Protein AF-R7LGA7-F1 (afdb_monomer_lite)

Secondary structure (DSSP, 8-state):
--HHHHHHHHHHHHT-----S---S--HHHHHHHHHHHHHHHTTSTT-EEEEEEEE----TTSS-EEEE-SSS-S-EEEEEEEES---HHHHHHHHHHHHHHHHHHTTTS---EEGGGTEEEEEEGGGTEEEEEEE-TTS-EEEEEEEESSS-EEETTTTT-SEEE---HHHHHHHHHHTS-HHHHHHHHHHHHHHHHHHH-TTGGG-SS-HHHHHHHHHHHHHH--SHHHHHHHHHHHHHTT--TT-EEEE-STTS-B--SEEEEEETTEEEEEEE--HHHHHTT--TT-EEEEETTEEHHHHIIIIIGGG---SSHHHHHHHHHSBSGGG-B-TT-EEEEEEEETTEEEEEEEETTTS---S-----SEEEEEEGGGEEEEEE--B--TTHHHHHHHHHHHHTTSSEEEEE-TT---B-HHHHHHHHHHH-SSPEEEPPEEE----HHHHHTT-PPPPEEE--EEE---TTS----S-EEEEE-TT--THHHHHHHHHHHTTSEEEEES-------PEEEEEEETTEEEEEE--EE--TTS---TTT-PPPSEE-PPPHIIIII-SS-HHHHHHHHHTT-

Structure (mmCIF, N/CA/C/O backbone):
data_AF-R7LGA7-F1
#
_entry.id   AF-R7LGA7-F1
#
loop_
_atom_site.group_PDB
_atom_site.id
_atom_site.type_symbol
_atom_site.label_atom_id
_atom_site.label_alt_id
_atom_site.label_comp_id
_atom_site.label_asym_id
_atom_site.label_entity_id
_atom_site.label_seq_id
_atom_site.pdbx_PDB_ins_code
_atom_site.Cartn_x
_atom_site.Cartn_y
_atom_site.Cartn_z
_atom_site.occupancy
_atom_site.B_iso_or_equiv
_atom_site.auth_seq_id
_atom_site.auth_comp_id
_atom_site.auth_asym_id
_atom_site.auth_atom_id
_atom_site.pdbx_PDB_model_num
ATOM 1 N N . MET A 1 1 ? 54.488 -8.222 28.575 1.00 39.97 1 MET A N 1
ATOM 2 C CA . MET A 1 1 ? 54.102 -6.978 29.288 1.00 39.97 1 MET A CA 1
ATOM 3 C C . MET A 1 1 ? 53.024 -6.104 28.617 1.00 39.97 1 MET A C 1
ATOM 5 O O . MET A 1 1 ? 52.421 -5.331 29.342 1.00 39.97 1 MET A O 1
ATOM 9 N N . LYS A 1 2 ? 52.686 -6.214 27.313 1.00 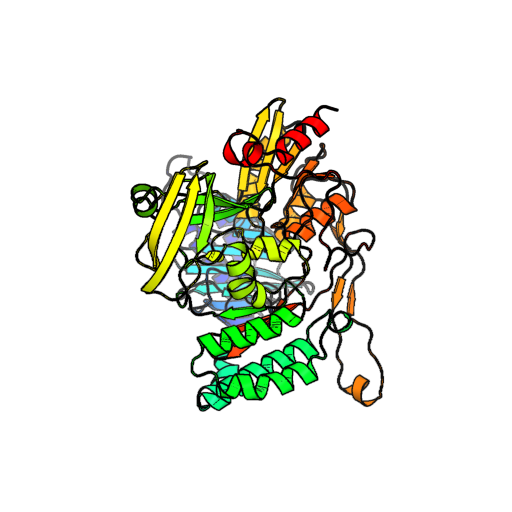44.00 2 LYS A N 1
ATOM 10 C CA . LYS A 1 2 ? 51.642 -5.359 26.677 1.00 44.00 2 LYS A CA 1
ATOM 11 C C . LYS A 1 2 ? 50.179 -5.862 26.774 1.00 44.00 2 LYS A C 1
ATOM 13 O O . LYS A 1 2 ? 49.270 -5.048 26.671 1.00 44.00 2 LYS A O 1
ATOM 18 N N . LYS A 1 3 ? 49.932 -7.159 27.031 1.00 45.81 3 LYS A N 1
ATOM 19 C CA . LYS A 1 3 ? 48.569 -7.746 27.125 1.00 45.81 3 LYS A CA 1
ATOM 20 C C . LYS A 1 3 ? 47.720 -7.212 28.297 1.00 45.81 3 LYS A C 1
ATOM 22 O O . LYS A 1 3 ? 46.512 -7.101 28.165 1.00 45.81 3 LYS A O 1
ATOM 27 N N . ASN A 1 4 ? 48.348 -6.801 29.402 1.00 50.59 4 ASN A N 1
ATOM 28 C CA . ASN A 1 4 ? 47.650 -6.333 30.611 1.00 50.59 4 ASN A CA 1
ATOM 29 C C . ASN A 1 4 ? 47.181 -4.869 30.557 1.00 50.59 4 ASN A C 1
ATOM 31 O O . ASN A 1 4 ? 46.502 -4.417 31.474 1.00 50.59 4 ASN A O 1
ATOM 35 N N . MET A 1 5 ? 47.556 -4.105 29.526 1.00 50.44 5 MET A N 1
ATOM 36 C CA . MET A 1 5 ? 47.280 -2.666 29.482 1.00 50.44 5 MET A CA 1
ATOM 37 C C . MET A 1 5 ? 45.870 -2.363 28.961 1.00 50.44 5 MET A C 1
ATOM 39 O O . MET A 1 5 ? 45.209 -1.491 29.506 1.00 50.44 5 MET A O 1
ATOM 43 N N . LEU A 1 6 ? 45.377 -3.118 27.969 1.00 51.97 6 LEU A N 1
ATOM 44 C CA . LEU A 1 6 ? 44.059 -2.890 27.363 1.00 51.97 6 LEU A CA 1
ATOM 45 C C . LEU A 1 6 ? 42.905 -3.286 28.291 1.00 51.97 6 LEU A C 1
ATOM 47 O O . LEU A 1 6 ? 41.939 -2.542 28.424 1.00 51.97 6 LEU A O 1
ATOM 51 N N . LEU A 1 7 ? 43.039 -4.428 28.972 1.00 49.78 7 LEU A N 1
ATOM 52 C CA . LEU A 1 7 ? 42.062 -4.890 29.957 1.00 49.78 7 LEU A CA 1
ATOM 53 C C . LEU A 1 7 ? 42.007 -3.933 31.159 1.00 49.78 7 LEU A C 1
ATOM 55 O O . LEU A 1 7 ? 40.922 -3.550 31.580 1.00 49.78 7 LEU A O 1
ATOM 59 N N . LYS A 1 8 ? 43.165 -3.448 31.640 1.00 52.69 8 LYS A N 1
ATOM 60 C CA . LYS A 1 8 ? 43.230 -2.386 32.660 1.00 52.69 8 LYS A CA 1
ATOM 61 C C . LYS A 1 8 ? 42.608 -1.071 32.179 1.00 52.69 8 LYS A C 1
ATOM 63 O O . LYS A 1 8 ? 41.937 -0.417 32.964 1.00 52.69 8 LYS A O 1
ATOM 68 N N . PHE A 1 9 ? 42.785 -0.701 30.911 1.00 56.00 9 PHE A N 1
ATOM 69 C CA . PHE A 1 9 ? 42.227 0.524 30.326 1.00 56.00 9 PHE A CA 1
ATOM 70 C C . PHE A 1 9 ? 40.693 0.469 30.176 1.00 56.00 9 PHE A C 1
ATOM 72 O O . PHE A 1 9 ? 40.005 1.439 30.480 1.00 56.00 9 PHE A O 1
ATOM 79 N N . LEU A 1 10 ? 40.144 -0.684 29.782 1.00 50.81 10 LEU A N 1
ATOM 80 C CA . LEU A 1 10 ? 38.697 -0.937 29.730 1.00 50.81 10 LEU A CA 1
ATOM 81 C C . LEU A 1 10 ? 38.060 -1.027 31.122 1.00 50.81 10 LEU A C 1
ATOM 83 O O . LEU A 1 10 ? 36.963 -0.512 31.321 1.00 50.81 10 LEU A O 1
ATOM 87 N N . LEU A 1 11 ? 38.759 -1.623 32.092 1.00 48.81 11 LEU A N 1
ATOM 88 C CA . LEU A 1 11 ? 38.345 -1.631 33.499 1.00 48.81 11 LEU A CA 1
ATOM 89 C C . LEU A 1 11 ? 38.360 -0.213 34.101 1.00 48.81 11 LEU A C 1
ATOM 91 O O . LEU A 1 11 ? 37.435 0.142 34.822 1.00 48.81 11 LEU A O 1
ATOM 95 N N . LEU A 1 12 ? 39.340 0.628 33.743 1.00 46.47 12 LEU A N 1
ATOM 96 C CA . LEU A 1 12 ? 39.413 2.044 34.141 1.00 46.47 12 LEU A CA 1
ATOM 97 C C . LEU A 1 12 ? 38.247 2.884 33.588 1.00 46.47 12 LEU A C 1
ATOM 99 O O . LEU A 1 12 ? 37.714 3.722 34.310 1.00 46.47 12 LEU A O 1
ATOM 103 N N . LEU A 1 13 ? 37.803 2.634 32.351 1.00 48.94 13 LEU A N 1
ATOM 104 C CA . LEU A 1 13 ? 36.603 3.268 31.778 1.00 48.94 13 LEU A CA 1
ATOM 105 C C . LEU A 1 13 ? 35.300 2.785 32.448 1.00 48.94 13 LEU A C 1
ATOM 107 O O . LEU A 1 13 ? 34.318 3.524 32.498 1.00 48.94 13 LEU A O 1
ATOM 111 N N . GLY A 1 14 ? 35.293 1.569 33.005 1.00 43.75 14 GLY A N 1
ATOM 112 C CA . GLY A 1 14 ? 34.185 1.034 33.802 1.00 43.75 14 GLY A CA 1
ATOM 113 C C . GLY A 1 14 ? 34.028 1.675 35.189 1.00 43.75 14 GLY A C 1
ATOM 114 O O . GLY A 1 14 ? 32.932 1.609 35.744 1.00 43.75 14 GLY A O 1
ATOM 115 N N . CYS A 1 15 ? 35.079 2.322 35.712 1.00 37.59 15 CYS A N 1
ATOM 116 C CA . CYS A 1 15 ? 35.152 2.869 37.073 1.00 37.59 15 CYS A CA 1
ATOM 117 C C . CYS A 1 15 ? 34.844 4.374 37.204 1.00 37.59 15 CYS A C 1
ATOM 119 O O . CYS A 1 15 ? 34.929 4.896 38.313 1.00 37.59 15 CYS A O 1
ATOM 121 N N . PHE A 1 16 ? 34.470 5.089 36.134 1.00 35.84 16 PHE A N 1
ATOM 122 C CA . PHE A 1 16 ? 33.927 6.447 36.291 1.00 35.84 16 PHE A CA 1
ATOM 123 C C . PHE A 1 16 ? 32.528 6.366 36.917 1.00 35.84 16 PHE A C 1
ATOM 125 O O . PHE A 1 16 ? 31.537 6.045 36.263 1.00 35.84 16 PHE A O 1
ATOM 132 N N . SER A 1 17 ? 32.488 6.583 38.228 1.00 34.31 17 SER A N 1
ATOM 133 C CA . SER A 1 17 ? 31.320 6.515 39.095 1.00 34.31 17 SER A CA 1
ATOM 134 C C . SER A 1 17 ? 30.635 7.879 39.244 1.00 34.31 17 SER A C 1
ATOM 136 O O . SER A 1 17 ? 31.304 8.866 39.528 1.00 34.31 17 SER A O 1
ATOM 138 N N . VAL A 1 18 ? 29.298 7.856 39.161 1.00 34.28 18 VAL A N 1
ATOM 139 C CA . VAL A 1 18 ? 28.314 8.791 39.746 1.00 34.28 18 VAL A CA 1
ATOM 140 C C . VAL A 1 18 ? 28.407 10.258 39.304 1.00 34.28 18 VAL A C 1
ATOM 142 O O . VAL A 1 18 ? 29.140 11.057 39.875 1.00 34.28 18 VAL A O 1
ATOM 145 N N . ILE A 1 19 ? 27.524 10.647 38.378 1.00 29.28 19 ILE A N 1
ATOM 146 C CA . ILE A 1 19 ? 27.000 12.016 38.318 1.00 29.28 19 ILE A CA 1
ATOM 147 C C . ILE A 1 19 ? 25.487 11.928 38.529 1.00 29.28 19 ILE A C 1
ATOM 149 O O . ILE A 1 19 ? 24.795 11.120 37.913 1.00 29.28 19 ILE A O 1
ATOM 153 N N . THR A 1 20 ? 25.011 12.713 39.487 1.00 27.44 20 THR A N 1
ATOM 154 C CA . THR A 1 20 ? 23.626 12.822 39.945 1.00 27.44 20 THR A CA 1
ATOM 155 C C . THR A 1 20 ? 22.658 13.251 38.832 1.00 27.44 20 THR A C 1
ATOM 157 O O . THR A 1 20 ? 23.057 13.901 37.863 1.00 27.44 20 THR A O 1
ATOM 160 N N . PRO A 1 21 ? 21.358 12.921 38.954 1.00 31.77 21 PRO A N 1
ATOM 161 C CA . PRO A 1 21 ? 20.386 13.144 37.897 1.00 31.77 21 PRO A CA 1
ATOM 162 C C . PRO A 1 21 ? 19.892 14.589 37.937 1.00 31.77 21 PRO A C 1
ATOM 164 O O . PRO A 1 21 ? 18.819 14.828 38.463 1.00 31.77 21 PRO A O 1
ATOM 167 N N . HIS A 1 22 ? 20.658 15.553 37.423 1.00 29.69 22 HIS A N 1
ATOM 168 C CA . HIS A 1 22 ? 20.167 16.897 37.071 1.00 29.69 22 HIS A CA 1
ATOM 169 C C . HIS A 1 22 ? 21.143 17.580 36.098 1.00 29.69 22 HIS A C 1
ATOM 171 O O . HIS A 1 22 ? 21.976 18.382 36.500 1.00 29.69 22 HIS A O 1
ATOM 177 N N . CYS A 1 23 ? 21.059 17.228 34.809 1.00 26.55 23 CYS A N 1
ATOM 178 C CA . CYS A 1 23 ? 21.378 18.120 33.684 1.00 26.55 23 CYS A CA 1
ATOM 179 C C . CYS A 1 23 ? 21.029 17.436 32.352 1.00 26.55 23 CYS A C 1
ATOM 181 O O . CYS A 1 23 ? 21.834 16.732 31.745 1.00 26.55 23 CYS A O 1
ATOM 183 N N . MET A 1 24 ? 19.804 17.655 31.869 1.00 39.91 24 MET A N 1
ATOM 184 C CA . MET A 1 24 ? 19.472 17.451 30.460 1.00 39.91 24 MET A CA 1
ATOM 185 C C . MET A 1 24 ? 20.138 18.562 29.639 1.00 39.91 24 MET A C 1
ATOM 187 O O . MET A 1 24 ? 19.548 19.627 29.480 1.00 39.91 24 MET A O 1
ATOM 191 N N . ARG A 1 25 ? 21.367 18.323 29.161 1.00 39.50 25 ARG A N 1
ATOM 192 C CA . ARG A 1 25 ? 21.960 18.810 27.892 1.00 39.50 25 ARG A CA 1
ATOM 193 C C . ARG A 1 25 ? 23.482 18.576 27.909 1.00 39.50 25 ARG A C 1
ATOM 195 O O . ARG A 1 25 ? 24.176 19.097 28.768 1.00 39.50 25 ARG A O 1
ATOM 202 N N . ALA A 1 26 ? 23.955 17.842 26.896 1.00 43.91 26 ALA A N 1
ATOM 203 C CA . ALA A 1 26 ? 25.351 17.630 26.486 1.00 43.91 26 ALA A CA 1
ATOM 204 C C . ALA A 1 26 ? 26.259 16.743 27.375 1.00 43.91 26 ALA A C 1
ATOM 206 O O . ALA A 1 26 ? 27.022 17.241 28.193 1.00 43.91 26 ALA A O 1
ATOM 207 N N . GLN A 1 27 ? 26.291 15.433 27.086 1.00 44.94 27 GLN A N 1
ATOM 208 C CA . GLN A 1 27 ? 27.448 14.557 27.370 1.00 44.94 27 GLN A CA 1
ATOM 209 C C . GLN A 1 27 ? 27.756 13.583 26.205 1.00 44.94 27 GLN A C 1
ATOM 211 O O . GLN A 1 27 ? 28.023 12.407 26.408 1.00 44.94 27 GLN A O 1
ATOM 216 N N . THR A 1 28 ? 27.737 14.056 24.955 1.00 57.84 28 THR A N 1
ATOM 217 C CA . THR A 1 28 ? 28.146 13.253 23.780 1.00 57.84 28 THR A CA 1
ATOM 218 C C . THR A 1 28 ? 29.672 13.104 23.560 1.00 57.84 28 THR A C 1
ATOM 220 O O . THR A 1 28 ? 30.071 12.052 23.056 1.00 57.84 28 THR A O 1
ATOM 223 N N . PRO A 1 29 ? 30.565 14.058 23.928 1.00 60.78 29 PRO A N 1
ATOM 224 C CA . PRO A 1 29 ? 31.994 13.954 23.583 1.00 60.78 29 PRO A CA 1
ATOM 225 C C . PRO A 1 29 ? 32.769 12.856 24.329 1.00 60.78 29 PRO A C 1
ATOM 227 O O . PRO A 1 29 ? 33.662 12.230 23.753 1.00 60.78 29 PRO A O 1
ATOM 230 N N . ASP A 1 30 ? 32.445 12.602 25.600 1.00 70.12 30 ASP A N 1
ATOM 231 C CA . ASP A 1 30 ? 33.193 11.653 26.442 1.00 70.12 30 ASP A CA 1
ATOM 232 C C . ASP A 1 30 ? 32.886 10.188 26.097 1.00 70.12 30 ASP A C 1
ATOM 234 O O . ASP A 1 30 ? 33.780 9.336 26.098 1.00 70.12 30 ASP A O 1
ATOM 238 N N . GLN A 1 31 ? 31.643 9.904 25.710 1.00 75.69 31 GLN A N 1
ATOM 239 C CA . GLN A 1 31 ? 31.198 8.586 25.256 1.00 75.69 31 GLN A CA 1
ATOM 240 C C . GLN A 1 31 ? 31.835 8.201 23.916 1.00 75.69 31 GLN A C 1
ATOM 242 O O . GLN A 1 31 ? 32.374 7.100 23.772 1.00 75.69 31 GLN A O 1
ATOM 247 N N . GLU A 1 32 ? 31.846 9.121 22.945 1.00 83.00 32 GLU A N 1
ATOM 248 C CA . GLU A 1 32 ? 32.519 8.889 21.666 1.00 83.00 32 GLU A CA 1
ATOM 249 C C . GLU A 1 32 ? 34.025 8.666 21.872 1.00 83.00 32 GLU A C 1
ATOM 251 O O . GLU A 1 32 ? 34.621 7.751 21.295 1.00 83.00 32 GLU A O 1
ATOM 256 N N . LYS A 1 33 ? 34.646 9.454 22.760 1.00 83.88 33 LYS A N 1
ATOM 257 C CA . LYS A 1 33 ? 36.063 9.322 23.116 1.00 83.88 33 LYS A CA 1
ATOM 258 C C . LYS A 1 33 ? 36.393 7.933 23.670 1.00 83.88 33 LYS A C 1
ATOM 260 O O . LYS A 1 33 ? 37.454 7.399 23.334 1.00 83.88 33 LYS A O 1
ATOM 265 N N . ALA A 1 34 ? 35.500 7.329 24.457 1.00 82.00 34 ALA A N 1
ATOM 266 C CA . ALA A 1 34 ? 35.674 5.971 24.971 1.00 82.00 34 ALA A CA 1
ATOM 267 C C . ALA A 1 34 ? 35.703 4.927 23.839 1.00 82.00 34 ALA A C 1
ATOM 269 O O . ALA A 1 34 ? 36.665 4.160 23.736 1.00 82.00 34 ALA A O 1
ATOM 270 N N . VAL A 1 35 ? 34.714 4.940 22.934 1.00 84.25 35 VAL A N 1
ATOM 271 C CA . VAL A 1 35 ? 34.650 4.001 21.793 1.00 84.25 35 VAL A CA 1
ATOM 272 C C . VAL A 1 35 ? 35.844 4.192 20.853 1.00 84.25 35 VAL A C 1
ATOM 274 O O . VAL A 1 35 ? 36.504 3.224 20.462 1.00 84.25 35 VAL A O 1
ATOM 277 N N . LYS A 1 36 ? 36.191 5.449 20.557 1.00 87.88 36 LYS A N 1
ATOM 278 C CA . LYS A 1 36 ? 37.351 5.818 19.736 1.00 87.88 36 LYS A CA 1
ATOM 279 C C . LYS A 1 36 ? 38.666 5.325 20.335 1.00 87.88 36 LYS A C 1
ATOM 281 O O . LYS A 1 36 ? 39.543 4.852 19.608 1.00 87.88 36 LYS A O 1
ATOM 286 N N . SER A 1 37 ? 38.823 5.423 21.655 1.00 84.69 37 SER A N 1
ATOM 287 C CA . SER A 1 37 ? 40.023 4.955 22.349 1.00 84.69 37 SER A CA 1
ATOM 288 C C . SER A 1 37 ? 40.176 3.436 22.255 1.00 84.69 37 SER A C 1
ATOM 290 O O . SER A 1 37 ? 41.265 2.951 21.948 1.00 84.69 37 SER A O 1
ATOM 292 N N . ILE A 1 38 ? 39.080 2.693 22.408 1.00 85.25 38 ILE A N 1
ATOM 293 C CA . ILE A 1 38 ? 39.079 1.232 22.288 1.00 85.25 38 ILE A CA 1
ATOM 294 C C . ILE A 1 38 ? 39.426 0.797 20.867 1.00 85.25 38 ILE A C 1
ATOM 296 O O . ILE A 1 38 ? 40.305 -0.048 20.690 1.00 85.25 38 ILE A O 1
ATOM 300 N N . PHE A 1 39 ? 38.812 1.419 19.856 1.00 89.94 39 PHE A N 1
ATOM 301 C CA . PHE A 1 39 ? 39.161 1.171 18.458 1.00 89.94 39 PHE A CA 1
ATOM 302 C C . PHE A 1 39 ? 40.660 1.404 18.215 1.00 89.94 39 PHE A C 1
ATOM 304 O O . PHE A 1 39 ? 41.348 0.554 17.644 1.00 89.94 39 PHE A O 1
ATOM 311 N N . LYS A 1 40 ? 41.198 2.531 18.707 1.00 89.25 40 LYS A N 1
ATOM 312 C CA . LYS A 1 40 ? 42.619 2.880 18.575 1.00 89.25 40 LYS A CA 1
ATOM 313 C C . LYS A 1 40 ? 43.524 1.821 19.198 1.00 89.25 40 LYS A C 1
ATOM 315 O O . LYS A 1 40 ? 44.512 1.444 18.569 1.00 89.25 40 LYS A O 1
ATOM 320 N N . GLU A 1 41 ? 43.209 1.336 20.392 1.00 85.50 41 GLU A N 1
ATOM 321 C CA . GLU A 1 41 ? 44.033 0.335 21.066 1.00 85.50 41 GLU A CA 1
ATOM 322 C C . GLU A 1 41 ? 43.928 -1.058 20.437 1.00 85.50 41 GLU A C 1
ATOM 324 O O . GLU A 1 41 ? 44.957 -1.701 20.219 1.00 85.50 41 GLU A O 1
ATOM 329 N N . LEU A 1 42 ? 42.726 -1.504 20.059 1.00 86.75 42 LEU A N 1
ATOM 330 C CA . LEU A 1 42 ? 42.550 -2.746 19.300 1.00 86.75 42 LEU A CA 1
ATOM 331 C C . LEU A 1 42 ? 43.354 -2.706 17.997 1.00 86.75 42 LEU A C 1
ATOM 333 O O . LEU A 1 42 ? 44.052 -3.661 17.669 1.00 86.75 42 LEU A O 1
ATOM 337 N N . SER A 1 43 ? 43.364 -1.562 17.310 1.00 87.69 43 SER A N 1
ATOM 338 C CA . SER A 1 43 ? 44.117 -1.373 16.067 1.00 87.69 43 SER A CA 1
ATOM 339 C C . SER A 1 43 ? 45.648 -1.477 16.220 1.00 87.69 43 SER A C 1
ATOM 341 O O . SER A 1 43 ? 46.352 -1.520 15.212 1.00 87.69 43 SER A O 1
ATOM 343 N N . LYS A 1 44 ? 46.188 -1.471 17.448 1.00 87.69 44 LYS A N 1
ATOM 344 C CA . LYS A 1 44 ? 47.630 -1.618 17.731 1.00 87.69 44 LYS A CA 1
ATOM 345 C C . LYS A 1 44 ? 48.038 -3.054 18.062 1.00 87.69 44 LYS A C 1
ATOM 347 O O . LYS A 1 44 ? 49.231 -3.315 18.227 1.00 87.69 44 LYS A O 1
ATOM 352 N N . GLN A 1 45 ? 47.084 -3.970 18.228 1.00 83.12 45 GLN A N 1
ATOM 353 C CA . GLN A 1 45 ? 47.409 -5.353 18.566 1.00 83.12 45 GLN A CA 1
ATOM 354 C C . GLN A 1 45 ? 48.149 -6.050 17.409 1.00 83.12 45 GLN A C 1
ATOM 356 O O . GLN A 1 45 ? 47.996 -5.713 16.234 1.00 83.12 45 GLN A O 1
ATOM 361 N N . ARG A 1 46 ? 48.993 -7.031 17.745 1.00 80.19 46 ARG A N 1
ATOM 362 C CA . ARG A 1 46 ? 49.754 -7.801 16.751 1.00 80.19 46 ARG A CA 1
ATOM 363 C C . ARG A 1 46 ? 48.801 -8.721 15.981 1.00 80.19 46 ARG A C 1
ATOM 365 O O . ARG A 1 46 ? 48.037 -9.444 16.606 1.00 80.19 46 ARG A O 1
ATOM 372 N N . GLY A 1 47 ? 48.891 -8.724 14.650 1.00 81.62 47 GLY A N 1
ATOM 373 C CA . GLY A 1 47 ? 48.054 -9.570 13.787 1.00 81.62 47 GLY A CA 1
ATOM 374 C C . GLY A 1 47 ? 46.693 -8.968 13.422 1.00 81.62 47 GLY A C 1
ATOM 375 O O . GLY A 1 47 ? 45.882 -9.651 12.807 1.00 81.62 47 GLY A O 1
ATOM 376 N N . VAL A 1 48 ? 46.442 -7.703 13.776 1.00 89.94 48 VAL A N 1
ATOM 377 C CA . VAL A 1 48 ? 45.233 -6.984 13.358 1.00 89.94 48 VAL A CA 1
ATOM 378 C C . VAL A 1 48 ? 45.394 -6.476 11.936 1.00 89.94 48 VAL A C 1
ATOM 380 O O . VAL A 1 48 ? 46.316 -5.716 11.643 1.00 89.94 48 VAL A O 1
ATOM 383 N N . MET A 1 49 ? 44.467 -6.860 11.066 1.00 93.06 49 MET A N 1
ATOM 384 C CA . MET A 1 49 ? 44.376 -6.306 9.720 1.00 93.06 49 MET A CA 1
ATOM 385 C C . MET A 1 49 ? 43.558 -5.022 9.765 1.00 93.06 49 MET A C 1
ATOM 387 O O . MET A 1 49 ? 42.474 -5.009 10.345 1.00 93.06 49 MET A O 1
ATOM 391 N N . LYS A 1 50 ? 44.071 -3.947 9.162 1.00 95.38 50 LYS A N 1
ATOM 392 C CA . LYS A 1 50 ? 43.323 -2.704 8.954 1.00 95.38 50 LYS A CA 1
ATOM 393 C C . LYS A 1 50 ? 42.912 -2.631 7.498 1.00 95.38 50 LYS A C 1
ATOM 395 O O . LYS A 1 50 ? 43.744 -2.802 6.612 1.00 95.38 50 LYS A O 1
ATOM 400 N N . THR A 1 51 ? 41.644 -2.362 7.264 1.00 95.31 51 THR A N 1
ATOM 401 C CA . THR A 1 51 ? 41.076 -2.257 5.931 1.00 95.31 51 THR A CA 1
ATOM 402 C C . THR A 1 51 ? 40.338 -0.941 5.849 1.00 95.31 51 THR A C 1
ATOM 404 O O . THR A 1 51 ? 39.419 -0.695 6.630 1.00 95.31 51 THR A O 1
ATOM 407 N N . GLU A 1 52 ? 40.759 -0.078 4.932 1.00 95.69 52 GLU A N 1
ATOM 408 C CA . GLU A 1 52 ? 39.965 1.094 4.594 1.00 95.69 52 GLU A CA 1
ATOM 409 C C . GLU A 1 52 ? 38.650 0.638 3.989 1.00 95.69 52 GLU A C 1
ATOM 411 O O . GLU A 1 52 ? 38.610 -0.294 3.178 1.00 95.69 52 GLU A O 1
ATOM 416 N N . VAL A 1 53 ? 37.575 1.289 4.415 1.00 90.44 53 VAL A N 1
ATOM 417 C CA . VAL A 1 53 ? 36.254 1.005 3.896 1.00 90.44 53 VAL A CA 1
ATOM 418 C C . VAL A 1 53 ? 35.573 2.252 3.386 1.00 90.44 53 VAL A C 1
ATOM 420 O O . VAL A 1 53 ? 35.772 3.352 3.903 1.00 90.44 53 VAL A O 1
ATOM 423 N N . LYS A 1 54 ? 34.765 2.077 2.348 1.00 88.25 54 LYS A N 1
ATOM 424 C CA . LYS A 1 54 ? 34.040 3.175 1.721 1.00 88.25 54 LYS A CA 1
ATOM 425 C C . LYS A 1 54 ? 32.712 2.665 1.177 1.00 88.25 54 LYS A C 1
ATOM 427 O O . LYS A 1 54 ? 32.691 1.776 0.326 1.00 88.25 54 LYS A O 1
ATOM 432 N N . TYR A 1 55 ? 31.619 3.226 1.681 1.00 82.62 55 TYR A N 1
ATOM 433 C CA . TYR A 1 55 ? 30.255 2.775 1.433 1.00 82.62 55 TYR A CA 1
ATOM 434 C C . TYR A 1 55 ? 29.352 3.924 0.965 1.00 82.62 55 TYR A C 1
ATOM 436 O O . TYR A 1 55 ? 29.486 5.044 1.442 1.00 82.62 55 TYR A O 1
ATOM 444 N N . SER A 1 56 ? 28.425 3.667 0.052 1.00 74.31 56 SER A N 1
ATOM 445 C CA . SER A 1 56 ? 27.372 4.584 -0.394 1.00 74.31 56 SER A CA 1
ATOM 446 C C . SER A 1 56 ? 26.243 3.763 -1.026 1.00 74.31 56 SER A C 1
ATOM 448 O O . SER A 1 56 ? 26.524 2.741 -1.659 1.00 74.31 56 SER A O 1
ATOM 450 N N . GLY A 1 57 ? 24.981 4.158 -0.834 1.00 62.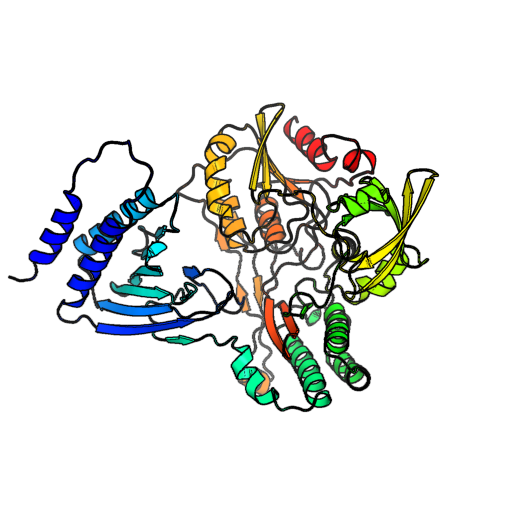75 57 GLY A N 1
ATOM 451 C CA . GLY A 1 57 ? 23.830 3.506 -1.466 1.00 62.75 57 GLY A CA 1
ATOM 452 C C . GLY A 1 57 ? 22.477 3.836 -0.844 1.00 62.75 57 GLY A C 1
ATOM 453 O O . GLY A 1 57 ? 22.428 4.527 0.162 1.00 62.75 57 GLY A O 1
ATOM 454 N N . THR A 1 58 ? 21.392 3.371 -1.478 1.00 54.62 58 THR A N 1
ATOM 455 C CA . THR A 1 58 ? 19.993 3.657 -1.101 1.00 54.62 58 THR A CA 1
ATOM 456 C C . THR A 1 58 ? 19.269 2.382 -0.650 1.00 54.62 58 THR A C 1
ATOM 458 O O . THR A 1 58 ? 19.752 1.271 -0.877 1.00 54.62 58 THR A O 1
ATOM 461 N N . MET A 1 59 ? 18.079 2.524 -0.052 1.00 48.81 59 MET A N 1
ATOM 462 C CA . MET A 1 59 ? 17.186 1.400 0.254 1.00 48.81 59 MET A CA 1
ATOM 463 C C . MET A 1 59 ? 16.548 0.862 -1.041 1.00 48.81 59 MET A C 1
ATOM 465 O O . MET A 1 59 ? 15.410 1.198 -1.356 1.00 48.81 59 MET A O 1
ATOM 469 N N . SER A 1 60 ? 17.279 0.067 -1.828 1.00 47.31 60 SER A N 1
ATOM 470 C CA . SER A 1 60 ? 16.678 -0.732 -2.902 1.00 47.31 60 SER A CA 1
ATOM 471 C C . SER A 1 60 ? 16.319 -2.120 -2.367 1.00 47.31 60 SER A C 1
ATOM 473 O O . SER A 1 60 ? 17.081 -2.736 -1.621 1.00 47.31 60 SER A O 1
ATOM 475 N N . ALA A 1 61 ? 15.145 -2.621 -2.755 1.00 37.78 61 ALA A N 1
ATOM 476 C CA . ALA A 1 61 ? 14.643 -3.948 -2.390 1.00 37.78 61 ALA A CA 1
ATOM 477 C C . ALA A 1 61 ? 15.535 -5.111 -2.889 1.00 37.78 61 ALA A C 1
ATOM 479 O O . ALA A 1 61 ? 15.302 -6.263 -2.536 1.00 37.78 61 ALA A O 1
ATOM 480 N N . GLU A 1 62 ? 16.574 -4.820 -3.681 1.00 40.44 62 GLU A N 1
ATOM 481 C CA . GLU A 1 62 ? 17.510 -5.804 -4.233 1.00 40.44 62 GLU A CA 1
ATOM 482 C C . GLU A 1 62 ? 18.656 -6.187 -3.278 1.00 40.44 62 GLU A C 1
ATOM 484 O O . GLU A 1 62 ? 19.460 -7.059 -3.611 1.00 40.44 62 GLU A O 1
ATOM 489 N N . ILE A 1 63 ? 18.770 -5.561 -2.100 1.00 46.59 63 ILE A N 1
ATOM 490 C CA . ILE A 1 63 ? 19.853 -5.848 -1.150 1.00 46.59 63 ILE A CA 1
ATOM 491 C C . ILE A 1 63 ? 19.273 -6.415 0.142 1.00 46.59 63 ILE A C 1
ATOM 493 O O . ILE A 1 63 ? 18.529 -5.754 0.865 1.00 46.59 63 ILE A O 1
ATOM 497 N N . ALA A 1 64 ? 19.691 -7.631 0.483 1.00 40.94 64 ALA A N 1
ATOM 498 C CA . ALA A 1 64 ? 19.594 -8.126 1.844 1.00 40.94 64 ALA A CA 1
ATOM 499 C C . ALA A 1 64 ? 20.382 -7.194 2.794 1.00 40.94 64 ALA A C 1
ATOM 501 O O . ALA A 1 64 ? 21.609 -7.214 2.812 1.00 40.94 64 ALA A O 1
ATOM 502 N N . GLY A 1 65 ? 19.660 -6.382 3.573 1.00 55.72 65 GLY A N 1
ATOM 503 C CA . GLY A 1 65 ? 20.103 -5.759 4.825 1.00 55.72 65 GLY A CA 1
ATOM 504 C C . GLY A 1 65 ? 21.148 -4.642 4.716 1.00 55.72 65 GLY A C 1
ATOM 505 O O . GLY A 1 65 ? 22.334 -4.896 4.522 1.00 55.72 65 GLY A O 1
ATOM 506 N N . PHE A 1 66 ? 20.743 -3.403 4.991 1.00 57.53 66 PHE A N 1
ATOM 507 C CA . PHE A 1 66 ? 21.617 -2.454 5.687 1.00 57.53 66 PHE A CA 1
ATOM 508 C C . PHE A 1 66 ? 21.395 -2.640 7.190 1.00 57.53 66 PHE A C 1
ATOM 510 O O . PHE A 1 66 ? 20.247 -2.670 7.630 1.00 57.53 66 PHE A O 1
ATOM 517 N N . ASP A 1 67 ? 22.469 -2.729 7.976 1.00 61.25 67 ASP A N 1
ATOM 518 C CA . ASP A 1 67 ? 22.352 -2.687 9.444 1.00 61.25 67 ASP A CA 1
ATOM 519 C C . ASP A 1 67 ? 22.063 -1.253 9.925 1.00 61.25 67 ASP A C 1
ATOM 521 O O . ASP A 1 67 ? 21.553 -1.053 11.030 1.00 61.25 67 ASP A O 1
ATOM 525 N N . TRP A 1 68 ? 22.405 -0.255 9.095 1.00 62.53 68 TRP A N 1
ATOM 526 C CA . TRP A 1 68 ? 22.267 1.164 9.400 1.00 62.53 68 TRP A CA 1
ATOM 527 C C . TRP A 1 68 ? 22.162 2.030 8.140 1.00 62.53 68 TRP A C 1
ATOM 529 O O . TRP A 1 68 ? 23.039 1.975 7.272 1.00 62.53 68 TRP A O 1
ATOM 539 N N . HIS A 1 69 ? 21.109 2.851 8.060 1.00 63.56 69 HIS A N 1
ATOM 540 C CA . HIS A 1 69 ? 20.889 3.760 6.939 1.00 63.56 69 HIS A CA 1
ATOM 541 C C . HIS A 1 69 ? 20.018 4.974 7.308 1.00 63.56 69 HIS A C 1
ATOM 543 O O . HIS A 1 69 ? 18.985 4.821 7.962 1.00 63.56 69 HIS A O 1
ATOM 549 N N . ARG A 1 70 ? 20.401 6.176 6.855 1.00 58.25 70 ARG A N 1
ATOM 550 C CA . ARG A 1 70 ? 19.559 7.387 6.898 1.00 58.25 70 ARG A CA 1
ATOM 551 C C . ARG A 1 70 ? 19.494 8.012 5.492 1.00 58.25 70 ARG A C 1
ATOM 553 O O . ARG A 1 70 ? 20.497 8.546 5.052 1.00 58.25 70 ARG A O 1
ATOM 560 N N . ALA A 1 71 ? 18.308 8.010 4.865 1.00 51.59 71 ALA A N 1
ATOM 561 C CA . ALA A 1 71 ? 17.926 8.726 3.624 1.00 51.59 71 ALA A CA 1
ATOM 562 C C . ALA A 1 71 ? 18.288 8.087 2.256 1.00 51.59 71 ALA A C 1
ATOM 564 O O . ALA A 1 71 ? 18.189 6.883 2.144 1.00 51.59 71 ALA A O 1
ATOM 565 N N . GLU A 1 72 ? 18.432 8.829 1.150 1.00 51.12 72 GLU A N 1
ATOM 566 C CA . GLU A 1 72 ? 18.359 8.282 -0.232 1.00 51.12 72 GLU A CA 1
ATOM 567 C C . GLU A 1 72 ? 19.739 8.063 -0.891 1.00 51.12 72 GLU A C 1
ATOM 569 O O . GLU A 1 72 ? 19.839 8.056 -2.116 1.00 51.12 72 GLU A O 1
ATOM 574 N N . GLY A 1 73 ? 20.809 7.902 -0.107 1.00 53.69 73 GLY A N 1
ATOM 575 C CA . GLY A 1 73 ? 22.142 7.502 -0.572 1.00 53.69 73 GLY A CA 1
ATOM 576 C C . GLY A 1 73 ? 22.900 8.563 -1.365 1.00 53.69 73 GLY A C 1
ATOM 577 O O . GLY A 1 73 ? 23.572 8.246 -2.347 1.00 53.69 73 GLY A O 1
ATOM 578 N N . ARG A 1 74 ? 22.804 9.832 -0.950 1.00 56.22 74 ARG A N 1
ATOM 579 C CA . ARG A 1 74 ? 23.478 10.963 -1.629 1.00 56.22 74 ARG A CA 1
ATOM 580 C C . ARG A 1 74 ? 24.862 11.292 -1.060 1.00 56.22 74 ARG A C 1
ATOM 582 O O . ARG A 1 74 ? 25.475 12.275 -1.471 1.00 56.22 74 ARG A O 1
ATOM 589 N N . GLY A 1 75 ? 25.349 10.507 -0.102 1.00 68.31 75 GLY A N 1
ATOM 590 C CA . GLY A 1 75 ? 26.651 10.691 0.538 1.00 68.31 75 GLY A CA 1
ATOM 591 C C . GLY A 1 75 ? 27.460 9.405 0.627 1.00 68.31 75 GLY A C 1
ATOM 592 O O . GLY A 1 75 ? 26.970 8.311 0.330 1.00 68.31 75 GLY A O 1
ATOM 593 N N . TRP A 1 76 ? 28.709 9.552 1.057 1.00 79.00 76 TRP A N 1
ATOM 594 C CA . TRP A 1 76 ? 29.568 8.427 1.387 1.00 79.00 76 TRP A CA 1
ATOM 595 C C . TRP A 1 76 ? 29.744 8.266 2.893 1.00 79.00 76 TRP A C 1
ATOM 597 O O . TRP A 1 76 ? 29.775 9.229 3.654 1.00 79.00 76 TRP A O 1
ATOM 607 N N . THR A 1 77 ? 29.924 7.019 3.306 1.00 85.94 77 THR A N 1
ATOM 608 C CA . THR A 1 77 ? 30.425 6.625 4.615 1.00 85.94 77 THR A CA 1
ATOM 609 C C . THR A 1 77 ? 31.825 6.048 4.444 1.00 85.94 77 THR A C 1
ATOM 611 O O . THR A 1 77 ? 32.016 5.038 3.768 1.00 85.94 77 THR A O 1
ATOM 614 N N . HIS A 1 78 ? 32.815 6.699 5.040 1.00 91.00 78 HIS A N 1
ATOM 615 C CA . HIS A 1 78 ? 34.231 6.364 4.912 1.00 91.00 78 HIS A CA 1
ATOM 616 C C . HIS A 1 78 ? 34.804 5.954 6.249 1.00 91.00 78 HIS A C 1
ATOM 618 O O . HIS A 1 78 ? 34.591 6.639 7.241 1.00 91.00 78 HIS A O 1
ATOM 624 N N . GLY A 1 79 ? 35.568 4.873 6.300 1.00 93.25 79 GLY A N 1
ATOM 625 C CA . GLY A 1 79 ? 36.020 4.363 7.579 1.00 93.25 79 GLY A CA 1
ATOM 626 C C . GLY A 1 79 ? 37.198 3.421 7.525 1.00 93.25 79 GLY A C 1
ATOM 627 O O . GLY A 1 79 ? 37.843 3.207 6.503 1.00 93.25 79 GLY A O 1
ATOM 628 N N . THR A 1 80 ? 37.468 2.824 8.674 1.00 96.06 80 THR A N 1
ATOM 629 C CA . THR A 1 80 ? 38.453 1.767 8.836 1.00 96.06 80 THR A CA 1
ATOM 630 C C . THR A 1 80 ? 37.809 0.612 9.576 1.00 96.06 80 THR A C 1
ATOM 632 O O . THR A 1 80 ? 37.290 0.775 10.682 1.00 96.06 80 THR A O 1
ATOM 635 N N . ARG A 1 81 ? 37.883 -0.575 8.979 1.00 95.94 81 ARG A N 1
ATOM 636 C CA . ARG A 1 81 ? 37.600 -1.836 9.650 1.00 95.94 81 ARG A CA 1
ATOM 637 C C . ARG A 1 81 ? 38.900 -2.434 10.167 1.00 95.94 81 ARG A C 1
ATOM 639 O O . ARG A 1 81 ? 39.891 -2.492 9.446 1.00 95.94 81 ARG A O 1
ATOM 646 N N . ILE A 1 82 ? 38.888 -2.898 11.406 1.00 95.62 82 ILE A N 1
ATOM 647 C CA . ILE A 1 82 ? 39.914 -3.777 11.949 1.00 95.62 82 ILE A CA 1
ATOM 648 C C . ILE A 1 82 ? 39.375 -5.199 12.033 1.00 95.62 82 ILE A C 1
ATOM 650 O O . ILE A 1 82 ? 38.236 -5.401 12.450 1.00 95.62 82 ILE A O 1
ATOM 654 N N . THR A 1 83 ? 40.197 -6.169 11.650 1.00 93.94 83 THR A N 1
ATOM 655 C CA . THR A 1 83 ? 39.866 -7.593 11.698 1.00 93.94 83 THR A CA 1
ATOM 656 C C . THR A 1 83 ? 40.901 -8.320 12.545 1.00 93.94 83 THR A C 1
ATOM 658 O O . THR A 1 83 ? 42.105 -8.241 12.289 1.00 93.94 83 THR A O 1
ATOM 661 N N . LEU A 1 84 ? 40.413 -9.016 13.568 1.00 90.75 84 LEU A N 1
ATOM 662 C CA . LEU A 1 84 ? 41.177 -9.870 14.464 1.00 90.75 84 LEU A CA 1
ATOM 663 C C . LEU A 1 84 ? 40.735 -11.322 14.246 1.00 90.75 84 LEU A C 1
ATOM 665 O O . LEU A 1 84 ? 39.544 -11.593 14.378 1.00 90.75 84 LEU A O 1
ATOM 669 N N . PRO A 1 85 ? 41.652 -12.270 13.983 1.00 85.56 85 PRO A N 1
ATOM 670 C CA . PRO A 1 85 ? 41.290 -13.683 13.813 1.00 85.56 85 PRO A CA 1
ATOM 671 C C . PRO A 1 85 ? 40.577 -14.291 15.027 1.00 85.56 85 PRO A C 1
ATOM 673 O O . PRO A 1 85 ? 39.837 -15.256 14.901 1.00 85.56 85 PRO A O 1
ATOM 676 N N . ARG A 1 86 ? 40.824 -13.742 16.221 1.00 83.00 86 ARG A N 1
ATOM 677 C CA . ARG A 1 86 ? 40.165 -14.142 17.462 1.00 83.00 86 ARG A CA 1
ATOM 678 C C . ARG A 1 86 ? 40.199 -12.991 18.459 1.00 83.00 86 ARG A C 1
ATOM 680 O O . ARG A 1 86 ? 41.221 -12.316 18.579 1.00 83.00 86 ARG A O 1
ATOM 687 N N . ILE A 1 87 ? 39.110 -12.798 19.197 1.00 84.75 87 ILE A N 1
ATOM 688 C CA . ILE A 1 87 ? 39.032 -11.864 20.327 1.00 84.75 87 ILE A CA 1
ATOM 689 C C . ILE A 1 87 ? 38.991 -12.638 21.651 1.00 84.75 87 ILE A C 1
ATOM 691 O O . ILE A 1 87 ? 38.422 -13.727 21.726 1.00 84.75 87 ILE A O 1
ATOM 695 N N . GLU A 1 88 ? 39.621 -12.095 22.693 1.00 82.44 88 GLU A N 1
ATOM 696 C CA . GLU A 1 88 ? 39.516 -12.637 24.054 1.00 82.44 88 GLU A CA 1
ATOM 697 C C . GLU A 1 88 ? 38.090 -12.423 24.589 1.00 82.44 88 GLU A C 1
ATOM 699 O O . GLU A 1 88 ? 37.473 -11.380 24.351 1.00 82.44 88 GLU A O 1
ATOM 704 N N . ARG A 1 89 ? 37.542 -13.416 25.296 1.00 80.94 89 ARG A N 1
ATOM 705 C CA . ARG A 1 89 ? 36.128 -13.415 25.696 1.00 80.94 89 ARG A CA 1
ATOM 706 C C . ARG A 1 89 ? 35.808 -12.262 26.648 1.00 80.94 89 ARG A C 1
ATOM 708 O O . ARG A 1 89 ? 34.813 -11.576 26.459 1.00 80.94 89 ARG A O 1
ATOM 715 N N . GLU A 1 90 ? 36.702 -11.973 27.588 1.00 79.75 90 GLU A N 1
ATOM 716 C CA . GLU A 1 90 ? 36.562 -10.880 28.555 1.00 79.75 90 GLU A CA 1
ATOM 717 C C . GLU A 1 90 ? 36.517 -9.501 27.873 1.00 79.75 90 GLU A C 1
ATOM 719 O O . GLU A 1 90 ? 35.835 -8.576 28.330 1.00 79.75 90 GLU A O 1
ATOM 724 N N . LEU A 1 91 ? 37.245 -9.361 26.763 1.00 78.00 91 LEU A N 1
ATOM 725 C CA . LEU A 1 91 ? 37.292 -8.152 25.949 1.00 78.00 91 LEU A CA 1
ATOM 726 C C . LEU A 1 91 ? 36.002 -7.981 25.138 1.00 78.00 91 LEU A C 1
ATOM 728 O O . LEU A 1 91 ? 35.447 -6.883 25.110 1.00 78.00 91 LEU A O 1
ATOM 732 N N . LEU A 1 92 ? 35.495 -9.066 24.545 1.00 83.06 92 LEU A N 1
ATOM 733 C CA . LEU A 1 92 ? 34.189 -9.081 23.883 1.00 83.06 92 LEU A CA 1
ATOM 734 C C . LEU A 1 92 ? 33.063 -8.731 24.866 1.00 83.06 92 LEU A C 1
ATOM 736 O O . LEU A 1 92 ? 32.252 -7.857 24.576 1.00 83.06 92 LEU A O 1
ATOM 740 N N . ASP A 1 93 ? 33.057 -9.334 26.055 1.00 81.50 93 ASP A N 1
ATOM 741 C CA . ASP A 1 93 ? 32.060 -9.050 27.091 1.00 81.50 93 ASP A CA 1
ATOM 742 C C . ASP A 1 93 ? 32.113 -7.582 27.540 1.00 81.50 93 ASP A C 1
ATOM 744 O O . ASP A 1 93 ? 31.084 -6.957 27.800 1.00 81.50 93 ASP A O 1
ATOM 748 N N . SER A 1 94 ? 33.313 -6.999 27.604 1.00 80.38 94 SER A N 1
ATOM 749 C CA . SER A 1 94 ? 33.496 -5.582 27.938 1.00 80.38 94 SER A CA 1
ATOM 750 C C . SER A 1 94 ? 32.974 -4.652 26.841 1.00 80.38 94 SER A C 1
ATOM 752 O O . SER A 1 94 ? 32.357 -3.635 27.154 1.00 80.38 94 SER A O 1
ATOM 754 N N . LEU A 1 95 ? 33.167 -5.010 25.568 1.00 80.69 95 LEU A N 1
ATOM 755 C CA . LEU A 1 95 ? 32.591 -4.290 24.429 1.00 80.69 95 LEU A CA 1
ATOM 756 C C . LEU A 1 95 ? 31.062 -4.364 24.426 1.00 80.69 95 LEU A C 1
ATOM 758 O O . LEU A 1 95 ? 30.408 -3.336 24.252 1.00 80.69 95 LEU A O 1
ATOM 762 N N . CYS A 1 96 ? 30.495 -5.548 24.674 1.00 80.94 96 CYS A N 1
ATOM 763 C CA . CYS A 1 96 ? 29.052 -5.730 24.805 1.00 80.94 96 CYS A CA 1
ATOM 764 C C . CYS A 1 96 ? 28.481 -4.837 25.914 1.00 80.94 96 CYS A C 1
ATOM 766 O O . CYS A 1 96 ? 27.572 -4.055 25.645 1.00 80.94 96 CYS A O 1
ATOM 768 N N . ARG A 1 97 ? 29.075 -4.859 27.118 1.00 81.12 97 ARG A N 1
ATOM 769 C CA . ARG A 1 97 ? 28.655 -4.000 28.241 1.00 81.12 97 ARG A CA 1
ATOM 770 C C . ARG A 1 97 ? 28.757 -2.508 27.928 1.00 81.12 97 ARG A C 1
ATOM 772 O O . ARG A 1 97 ? 27.876 -1.743 28.309 1.00 81.12 97 ARG A O 1
ATOM 779 N N . LEU A 1 98 ? 29.828 -2.080 27.256 1.00 81.00 98 LEU A N 1
ATOM 780 C CA . LEU A 1 98 ? 29.998 -0.678 26.873 1.00 81.00 98 LEU A CA 1
ATOM 781 C C . LEU A 1 98 ? 28.894 -0.233 25.919 1.00 81.00 98 LEU A C 1
ATOM 783 O O . LEU A 1 98 ? 28.267 0.795 26.156 1.00 81.00 98 LEU A O 1
ATOM 787 N N . PHE A 1 99 ? 28.649 -0.996 24.853 1.00 79.81 99 PHE A N 1
ATOM 788 C CA . PHE A 1 99 ? 27.590 -0.652 23.913 1.00 79.81 99 PHE A CA 1
ATOM 789 C C . PHE A 1 99 ? 26.226 -0.687 24.611 1.00 79.81 99 PHE A C 1
ATOM 791 O O . PHE A 1 99 ? 25.445 0.233 24.406 1.00 79.81 99 PHE A O 1
ATOM 798 N N . GLU A 1 100 ? 25.961 -1.650 25.503 1.00 78.44 100 GLU A N 1
ATOM 799 C CA . GLU A 1 100 ? 24.730 -1.694 26.316 1.00 78.44 100 GLU A CA 1
ATOM 800 C C . GLU A 1 100 ? 24.526 -0.437 27.155 1.00 78.44 100 GLU A C 1
ATOM 802 O O . GLU A 1 100 ? 23.426 0.121 27.162 1.00 78.44 100 GLU A O 1
ATOM 807 N N . ARG A 1 101 ? 25.589 0.046 27.804 1.00 78.50 101 ARG A N 1
ATOM 808 C CA . ARG A 1 101 ? 25.568 1.318 28.526 1.00 78.50 101 ARG A CA 1
ATOM 809 C C . ARG A 1 101 ? 25.273 2.485 27.581 1.00 78.50 101 ARG A C 1
ATOM 811 O O . ARG A 1 101 ? 24.367 3.260 27.866 1.00 78.50 101 ARG A O 1
ATOM 818 N N . LEU A 1 102 ? 25.961 2.560 26.437 1.00 75.56 102 LEU A N 1
ATOM 819 C CA . LEU A 1 102 ? 25.730 3.597 25.425 1.00 75.56 102 LEU A CA 1
ATOM 820 C C . LEU A 1 102 ? 24.279 3.611 24.946 1.00 75.56 102 LEU A C 1
ATOM 822 O O . LEU A 1 102 ? 23.691 4.680 24.864 1.00 75.56 102 LEU A O 1
ATOM 826 N N . ARG A 1 103 ? 23.661 2.452 24.695 1.00 73.56 103 ARG A N 1
ATOM 827 C CA . ARG A 1 103 ? 22.234 2.388 24.339 1.00 73.56 103 ARG A CA 1
ATOM 828 C C . ARG A 1 103 ? 21.360 2.976 25.431 1.00 73.56 103 ARG A C 1
ATOM 830 O O . ARG A 1 103 ? 20.464 3.741 25.111 1.00 73.56 103 ARG A O 1
ATOM 837 N N . ASN A 1 104 ? 21.600 2.629 26.692 1.00 72.44 104 ASN A N 1
ATOM 838 C CA . ASN A 1 104 ? 20.779 3.126 27.795 1.00 72.44 104 ASN A CA 1
ATOM 839 C C . ASN A 1 104 ? 20.933 4.647 27.980 1.00 72.44 104 ASN A C 1
ATOM 841 O O . ASN A 1 104 ? 19.957 5.330 28.270 1.00 72.44 104 ASN A O 1
ATOM 845 N N . GLU A 1 105 ? 22.139 5.179 27.778 1.00 70.94 105 GLU A N 1
ATOM 846 C CA . GLU A 1 105 ? 22.444 6.607 27.934 1.00 70.94 105 GLU A CA 1
ATOM 847 C C . GLU A 1 105 ? 22.028 7.450 26.712 1.00 70.94 105 GLU A C 1
ATOM 849 O O . GLU A 1 105 ? 21.694 8.625 26.857 1.00 70.94 105 GLU A O 1
ATOM 854 N N . LEU A 1 106 ? 22.010 6.859 25.512 1.00 65.00 106 LEU A N 1
ATOM 855 C CA . LEU A 1 106 ? 21.734 7.537 24.238 1.00 65.00 106 LEU A CA 1
ATOM 856 C C . LEU A 1 106 ? 20.342 7.241 23.651 1.00 65.00 106 LEU A C 1
ATOM 858 O O . LEU A 1 106 ? 20.006 7.803 22.605 1.00 65.00 106 LEU A O 1
ATOM 862 N N . ALA A 1 107 ? 19.524 6.415 24.319 1.00 55.69 107 ALA A N 1
ATOM 863 C CA . ALA A 1 107 ? 18.233 5.895 23.839 1.00 55.69 107 ALA A CA 1
ATOM 864 C C . ALA A 1 107 ? 17.262 6.957 23.288 1.00 55.69 107 ALA A C 1
ATOM 866 O O . ALA A 1 107 ? 16.423 6.646 22.445 1.00 55.69 107 ALA A O 1
ATOM 867 N N . ASN A 1 108 ? 17.374 8.206 23.747 1.00 50.53 108 ASN A N 1
ATOM 868 C CA . ASN A 1 108 ? 16.472 9.298 23.376 1.00 50.53 108 ASN A CA 1
ATOM 869 C C . ASN A 1 108 ? 17.012 10.213 22.261 1.00 50.53 108 ASN A C 1
ATOM 871 O O . ASN A 1 108 ? 16.312 11.139 21.859 1.00 50.53 108 ASN A O 1
ATOM 875 N N . VAL A 1 109 ? 18.248 10.006 21.786 1.00 52.19 109 VAL A N 1
ATOM 876 C CA . VAL A 1 109 ? 18.925 10.945 20.867 1.00 52.19 109 VAL A CA 1
ATOM 877 C C . VAL A 1 109 ? 19.631 10.239 19.706 1.00 52.19 109 VAL A C 1
ATOM 879 O O . VAL A 1 109 ? 19.696 10.803 18.619 1.00 52.19 109 VAL A O 1
ATOM 882 N N . GLN A 1 110 ? 20.135 9.014 19.891 1.00 56.25 110 GLN A N 1
ATOM 883 C CA . GLN A 1 110 ? 20.906 8.297 18.871 1.00 56.25 110 GLN A CA 1
ATOM 884 C C . GLN A 1 110 ? 20.368 6.874 18.697 1.00 56.25 110 GLN A C 1
ATOM 886 O O . GLN A 1 110 ? 20.031 6.191 19.661 1.00 56.25 110 GLN A O 1
ATOM 891 N N . GLN A 1 111 ? 20.270 6.413 17.450 1.00 56.66 111 GLN A N 1
ATOM 892 C CA . GLN A 1 111 ? 19.965 5.012 17.165 1.00 56.66 111 GLN A CA 1
ATOM 893 C C . GLN A 1 111 ? 21.155 4.164 17.674 1.00 56.66 111 GLN A C 1
ATOM 895 O O . GLN A 1 111 ? 22.300 4.354 17.274 1.00 56.66 111 GLN A O 1
ATOM 900 N N . VAL A 1 112 ? 20.919 3.240 18.600 1.00 54.25 112 VAL A N 1
ATOM 901 C CA . VAL A 1 112 ? 21.953 2.314 19.087 1.00 54.25 112 VAL A CA 1
ATOM 902 C C . VAL A 1 112 ? 21.369 0.911 19.017 1.00 54.25 112 VAL A C 1
ATOM 904 O O . VAL A 1 112 ? 20.522 0.549 19.833 1.00 54.25 112 VAL A O 1
ATOM 907 N N . ASN A 1 113 ? 21.801 0.120 18.030 1.00 59.72 113 ASN A N 1
ATOM 908 C CA . ASN A 1 113 ? 21.348 -1.264 17.873 1.00 59.72 113 ASN A CA 1
ATOM 909 C C . ASN A 1 113 ? 22.356 -2.208 18.533 1.00 59.72 113 ASN A C 1
ATOM 911 O O . ASN A 1 113 ? 23.550 -2.187 18.213 1.00 59.72 113 ASN A O 1
ATOM 915 N N . ILE A 1 114 ? 21.870 -3.059 19.440 1.00 53.12 114 ILE A N 1
ATOM 916 C CA . ILE A 1 114 ? 22.688 -4.021 20.185 1.00 53.12 114 ILE A CA 1
ATOM 917 C C . ILE A 1 114 ? 22.104 -5.411 20.044 1.00 53.12 114 ILE A C 1
ATOM 919 O O . ILE A 1 114 ? 20.952 -5.644 20.404 1.00 53.12 114 ILE A O 1
ATOM 923 N N . TYR A 1 115 ? 22.951 -6.350 19.634 1.00 56.12 115 TYR A N 1
ATOM 924 C CA . TYR A 1 115 ? 22.637 -7.770 19.601 1.00 56.12 115 TYR A CA 1
ATOM 925 C C . TYR A 1 115 ? 23.646 -8.513 20.485 1.00 56.12 115 TYR A C 1
ATOM 927 O O . TYR A 1 115 ? 24.486 -9.276 20.007 1.00 56.12 115 TYR A O 1
ATOM 935 N N . ALA A 1 116 ? 23.569 -8.272 21.799 1.00 49.53 116 ALA A N 1
ATOM 936 C CA . ALA A 1 116 ? 24.504 -8.797 22.800 1.00 49.53 116 ALA A CA 1
ATOM 937 C C . ALA A 1 116 ? 24.586 -10.336 22.795 1.00 49.53 116 ALA A C 1
ATOM 939 O O . ALA A 1 116 ? 25.658 -10.902 22.983 1.00 49.53 116 ALA A O 1
ATOM 940 N N . LYS A 1 117 ? 23.478 -11.020 22.468 1.00 50.75 117 LYS A N 1
ATOM 941 C CA . LYS A 1 117 ? 23.419 -12.487 22.316 1.00 50.75 117 LYS A CA 1
ATOM 942 C C . LYS A 1 117 ? 24.139 -13.024 21.067 1.00 50.75 117 LYS A C 1
ATOM 944 O O . LYS A 1 117 ? 24.336 -14.230 20.967 1.00 50.75 117 LYS A O 1
ATOM 949 N N . HIS A 1 118 ? 24.544 -12.160 20.134 1.00 63.16 118 HIS A N 1
ATOM 950 C CA . HIS A 1 118 ? 25.153 -12.541 18.851 1.00 63.16 118 HIS A CA 1
ATOM 951 C C . HIS A 1 118 ? 26.530 -11.906 18.615 1.00 63.16 118 HIS A C 1
ATOM 953 O O . HIS A 1 118 ? 27.043 -11.961 17.501 1.00 63.16 118 HIS A O 1
ATOM 959 N N . GLY A 1 119 ? 27.132 -11.283 19.636 1.00 76.81 119 GLY A N 1
ATOM 960 C CA . GLY A 1 119 ? 28.454 -10.665 19.510 1.00 76.81 119 GLY A CA 1
ATOM 961 C C . GLY A 1 119 ? 28.490 -9.498 18.519 1.00 76.81 119 GLY A C 1
ATOM 962 O O . GLY A 1 119 ? 29.513 -9.294 17.866 1.00 76.81 119 GLY A O 1
ATOM 963 N N . LYS A 1 120 ? 27.391 -8.741 18.389 1.00 83.19 120 LYS A N 1
ATOM 964 C CA . LYS A 1 120 ? 27.315 -7.545 17.538 1.00 83.19 120 LYS A CA 1
ATOM 965 C C . LYS A 1 120 ? 26.857 -6.320 18.325 1.00 83.19 120 LYS A C 1
ATOM 967 O O . LYS A 1 120 ? 25.952 -6.409 19.159 1.00 83.19 120 LYS A O 1
ATOM 972 N N . GLY A 1 121 ? 27.413 -5.161 17.994 1.00 82.88 121 GLY A N 1
ATOM 973 C CA . GLY A 1 121 ? 26.975 -3.876 18.535 1.00 82.88 121 GLY A CA 1
ATOM 974 C C . GLY A 1 121 ? 27.267 -2.742 17.567 1.00 82.88 121 GLY A C 1
ATOM 975 O O . GLY A 1 121 ? 28.284 -2.764 16.881 1.00 82.88 121 GLY A O 1
ATOM 976 N N . THR A 1 122 ? 26.365 -1.767 17.496 1.00 84.25 122 THR A N 1
ATOM 977 C CA . THR A 1 122 ? 26.486 -0.597 16.616 1.00 84.25 122 THR A CA 1
ATOM 978 C C . THR A 1 122 ? 26.041 0.665 17.347 1.00 84.25 122 THR A C 1
ATOM 980 O O . THR A 1 122 ? 25.131 0.612 18.173 1.00 84.25 122 THR A O 1
ATOM 983 N N . THR A 1 123 ? 26.681 1.794 17.063 1.00 82.81 123 THR A N 1
ATOM 984 C CA . THR A 1 123 ? 26.295 3.113 17.577 1.00 82.81 123 THR A CA 1
ATOM 985 C C . THR A 1 123 ? 26.670 4.200 16.573 1.00 82.81 123 THR A C 1
ATOM 987 O O . THR A 1 123 ? 27.619 4.036 15.802 1.00 82.81 123 THR A O 1
ATOM 990 N N . TYR A 1 124 ? 25.941 5.313 16.587 1.00 81.25 124 TYR A N 1
ATOM 991 C CA . TYR A 1 124 ? 26.184 6.460 15.719 1.00 81.25 124 TYR A CA 1
ATOM 992 C C . TYR A 1 124 ? 26.116 7.767 16.502 1.00 81.25 124 TYR A C 1
ATOM 994 O O . TYR A 1 124 ? 25.109 8.061 17.143 1.00 81.25 124 TYR A O 1
ATOM 1002 N N . PHE A 1 125 ? 27.167 8.573 16.390 1.00 79.75 125 PHE A N 1
ATOM 1003 C CA . PHE A 1 125 ? 27.266 9.873 17.033 1.00 79.75 125 PHE A CA 1
ATOM 1004 C C . PHE A 1 125 ? 26.906 10.983 16.041 1.00 79.75 125 PHE A C 1
ATOM 1006 O O . PHE A 1 125 ? 27.707 11.349 15.185 1.00 79.75 125 PHE A O 1
ATOM 1013 N N . ASP A 1 126 ? 25.699 11.540 16.185 1.00 71.62 126 ASP A N 1
ATOM 1014 C CA . ASP A 1 126 ? 25.171 12.619 15.332 1.00 71.62 126 ASP A CA 1
ATOM 1015 C C . ASP A 1 126 ? 26.106 13.853 15.228 1.00 71.62 126 ASP A C 1
ATOM 1017 O O . ASP A 1 126 ? 26.392 14.274 14.107 1.00 71.62 126 ASP A O 1
ATOM 1021 N N . PRO A 1 127 ? 26.656 14.419 16.329 1.00 77.12 127 PRO A N 1
ATOM 1022 C CA . PRO A 1 127 ? 27.480 15.636 16.257 1.00 77.12 127 PRO A CA 1
ATOM 1023 C C . PRO A 1 127 ? 28.766 15.495 15.436 1.00 77.12 127 PRO A C 1
ATOM 1025 O O . PRO A 1 127 ? 29.240 16.471 14.863 1.00 77.12 127 PRO A O 1
ATOM 1028 N N . SER A 1 128 ? 29.344 14.294 15.399 1.00 77.31 128 SER A N 1
ATOM 1029 C CA . SER A 1 128 ? 30.585 13.991 14.680 1.00 77.31 128 SER A CA 1
ATOM 1030 C C . SER A 1 128 ? 30.347 13.200 13.398 1.00 77.31 128 SER A C 1
ATOM 1032 O O . SER A 1 128 ? 31.307 12.848 12.714 1.00 77.31 128 SER A O 1
ATOM 1034 N N . SER A 1 129 ? 29.088 12.872 13.093 1.00 83.19 129 SER A N 1
ATOM 1035 C CA . SER A 1 129 ? 28.697 11.975 12.004 1.00 83.19 129 SER A CA 1
ATOM 1036 C C . SER A 1 129 ? 29.491 10.664 11.983 1.00 83.19 129 SER A C 1
ATOM 1038 O O . SER A 1 129 ? 29.769 10.115 10.916 1.00 83.19 129 SER A O 1
ATOM 1040 N N . THR A 1 130 ? 29.880 10.157 13.160 1.00 86.69 130 THR A N 1
ATOM 1041 C CA . THR A 1 130 ? 30.760 8.988 13.279 1.00 86.69 130 THR A CA 1
ATOM 1042 C C . THR A 1 130 ? 29.992 7.751 13.734 1.00 86.69 130 THR A C 1
ATOM 1044 O O . THR A 1 130 ? 29.369 7.713 14.793 1.00 86.69 130 THR A O 1
ATOM 1047 N N . PHE A 1 131 ? 30.079 6.704 12.930 1.00 87.31 131 PHE A N 1
ATOM 1048 C CA . PHE A 1 131 ? 29.556 5.372 13.160 1.00 87.31 131 PHE A CA 1
ATOM 1049 C C . PHE A 1 131 ? 30.626 4.450 13.750 1.00 87.31 131 PHE A C 1
ATOM 1051 O O . PHE A 1 131 ? 31.772 4.433 13.294 1.00 87.31 131 PHE A O 1
ATOM 1058 N N . TYR A 1 132 ? 30.230 3.623 14.716 1.00 89.44 132 TYR A N 1
ATOM 1059 C CA . TYR A 1 132 ? 31.045 2.529 15.228 1.00 89.44 132 TYR A CA 1
ATOM 1060 C C . TYR A 1 132 ? 30.249 1.227 15.240 1.00 89.44 132 TYR A C 1
ATOM 1062 O O . TYR A 1 132 ? 29.102 1.199 15.684 1.00 89.44 132 TYR A O 1
ATOM 1070 N N . ALA A 1 133 ? 30.878 0.131 14.823 1.00 89.88 133 ALA A N 1
ATOM 1071 C CA . ALA A 1 133 ? 30.297 -1.203 14.920 1.00 89.88 133 ALA A CA 1
ATOM 1072 C C . ALA A 1 133 ? 31.322 -2.248 15.335 1.00 89.88 133 ALA A C 1
ATOM 1074 O O . ALA A 1 133 ? 32.511 -2.098 15.071 1.00 89.88 133 ALA A O 1
ATOM 1075 N N . PHE A 1 134 ? 30.859 -3.339 15.932 1.00 91.31 134 PHE A N 1
ATOM 1076 C CA . PHE A 1 134 ? 31.617 -4.572 16.052 1.00 91.31 134 PHE A CA 1
ATOM 1077 C C . PHE A 1 134 ? 30.750 -5.781 15.704 1.00 91.31 134 PHE A C 1
ATOM 1079 O O . PHE A 1 134 ? 29.530 -5.752 15.869 1.00 91.31 134 PHE A O 1
ATOM 1086 N N . SER A 1 135 ? 31.386 -6.843 15.215 1.00 89.88 135 SER A N 1
ATOM 1087 C CA . SER A 1 135 ? 30.736 -8.112 14.898 1.00 89.88 135 SER A CA 1
ATOM 1088 C C . SER A 1 135 ? 31.704 -9.272 15.092 1.00 89.88 135 SER A C 1
ATOM 1090 O O . SER A 1 135 ? 32.759 -9.314 14.457 1.00 89.88 135 SER A O 1
ATOM 1092 N N . LEU A 1 136 ? 31.303 -10.245 15.904 1.00 89.00 136 LEU A N 1
ATOM 1093 C CA . LEU A 1 136 ? 31.898 -11.575 15.954 1.00 89.00 136 LEU A CA 1
ATOM 1094 C C . LEU A 1 136 ? 31.281 -12.443 14.849 1.00 89.00 136 LEU A C 1
ATOM 1096 O O . LEU A 1 136 ? 30.060 -12.526 14.726 1.00 89.00 136 LEU A O 1
ATOM 1100 N N . GLN A 1 137 ? 32.122 -13.050 14.023 1.00 85.56 137 GLN A N 1
ATOM 1101 C CA . GLN A 1 137 ? 31.731 -13.971 12.961 1.00 85.56 137 GLN A CA 1
ATOM 1102 C C . GLN A 1 137 ? 31.631 -15.414 13.497 1.00 85.56 137 GLN A C 1
ATOM 1104 O O . GLN A 1 137 ? 32.234 -15.725 14.530 1.00 85.56 137 GLN A O 1
ATOM 1109 N N . PRO A 1 138 ? 30.904 -16.320 12.811 1.00 81.00 138 PRO A N 1
ATOM 1110 C CA . PRO A 1 138 ? 30.773 -17.722 13.228 1.00 81.00 138 PRO A CA 1
ATOM 1111 C C . PRO A 1 138 ? 32.105 -18.473 13.382 1.00 81.00 138 PRO A C 1
ATOM 1113 O O . PRO A 1 138 ? 32.217 -19.369 14.212 1.00 81.00 138 PRO A O 1
ATOM 1116 N N . ASP A 1 139 ? 33.129 -18.084 12.622 1.00 83.00 139 ASP A N 1
ATOM 1117 C CA . ASP A 1 139 ? 34.490 -18.633 12.675 1.00 83.00 139 ASP A CA 1
ATOM 1118 C C . ASP A 1 139 ? 35.351 -18.036 13.811 1.00 83.00 139 ASP A C 1
ATOM 1120 O O . ASP A 1 139 ? 36.552 -18.282 13.880 1.00 83.00 139 ASP A O 1
ATOM 1124 N N . SER A 1 140 ? 34.744 -17.273 14.729 1.00 83.94 140 SER A N 1
ATOM 1125 C CA . SER A 1 140 ? 35.400 -16.499 15.795 1.00 83.94 140 SER A CA 1
ATOM 1126 C C . SER A 1 140 ? 36.220 -15.287 15.336 1.00 83.94 140 SER A C 1
ATOM 1128 O O . SER A 1 140 ? 36.844 -14.632 16.179 1.00 83.94 140 SER A O 1
ATOM 1130 N N . THR A 1 141 ? 36.172 -14.926 14.051 1.00 89.56 141 THR A N 1
ATOM 1131 C CA . THR A 1 141 ? 36.775 -13.687 13.555 1.00 89.56 141 THR A CA 1
ATOM 1132 C C . THR A 1 141 ? 36.029 -12.484 14.130 1.00 89.56 141 THR A C 1
ATOM 1134 O O . THR A 1 141 ? 34.807 -12.381 14.041 1.00 89.56 141 THR A O 1
ATOM 1137 N N . PHE A 1 142 ? 36.750 -11.536 14.718 1.00 92.25 142 PHE A N 1
ATOM 1138 C CA . PHE A 1 142 ? 36.180 -10.302 15.246 1.00 92.25 142 PHE A CA 1
ATOM 1139 C C . PHE A 1 142 ? 36.488 -9.127 14.320 1.00 92.25 142 PHE A C 1
ATOM 1141 O O . PHE A 1 142 ? 37.648 -8.849 14.012 1.00 92.25 142 PHE A O 1
ATOM 1148 N N . CYS A 1 143 ? 35.451 -8.395 13.927 1.00 93.88 143 CYS A N 1
ATOM 1149 C CA . CYS A 1 143 ? 35.568 -7.160 13.164 1.00 93.88 143 CYS A CA 1
ATOM 1150 C C . CYS A 1 143 ? 35.089 -5.974 14.006 1.00 93.88 143 CYS A C 1
ATOM 1152 O O . CYS A 1 143 ? 34.062 -6.071 14.672 1.00 93.88 143 CYS A O 1
ATOM 1154 N N . MET A 1 144 ? 35.783 -4.838 13.929 1.00 94.12 144 MET A N 1
ATOM 1155 C CA . MET A 1 144 ? 35.298 -3.554 14.445 1.00 94.12 144 MET A CA 1
ATOM 1156 C C . MET A 1 144 ? 35.474 -2.475 13.380 1.00 94.12 144 MET A C 1
ATOM 1158 O O . MET A 1 144 ? 36.492 -2.439 12.699 1.00 94.12 144 MET A O 1
ATOM 1162 N N . LEU A 1 145 ? 34.486 -1.609 13.220 1.00 93.81 145 LEU A N 1
ATOM 1163 C CA . LEU A 1 145 ? 34.426 -0.551 12.224 1.00 93.81 145 LEU A CA 1
ATOM 1164 C C . LEU A 1 145 ? 34.307 0.800 12.925 1.00 93.81 145 LEU A C 1
ATOM 1166 O O . LEU A 1 145 ? 33.534 0.941 13.868 1.00 93.81 145 LEU A O 1
ATOM 1170 N N . THR A 1 146 ? 35.048 1.785 12.431 1.00 94.31 146 THR A N 1
ATOM 1171 C CA . THR A 1 146 ? 34.782 3.211 12.643 1.00 94.31 146 THR A CA 1
ATOM 1172 C C . THR A 1 146 ? 34.598 3.857 11.278 1.00 94.31 146 THR A C 1
ATOM 1174 O O . THR A 1 146 ? 35.394 3.581 10.383 1.00 94.31 146 THR A O 1
ATOM 1177 N N . ALA A 1 147 ? 33.560 4.663 11.080 1.00 91.62 147 ALA A N 1
ATOM 1178 C CA . ALA A 1 147 ? 33.332 5.353 9.816 1.00 91.62 147 ALA A CA 1
ATOM 1179 C C . ALA A 1 147 ? 32.685 6.721 10.027 1.00 91.62 147 ALA A C 1
ATOM 1181 O O . ALA A 1 147 ? 31.867 6.869 10.919 1.00 91.62 147 ALA A O 1
ATOM 1182 N N . VAL A 1 148 ? 33.022 7.705 9.204 1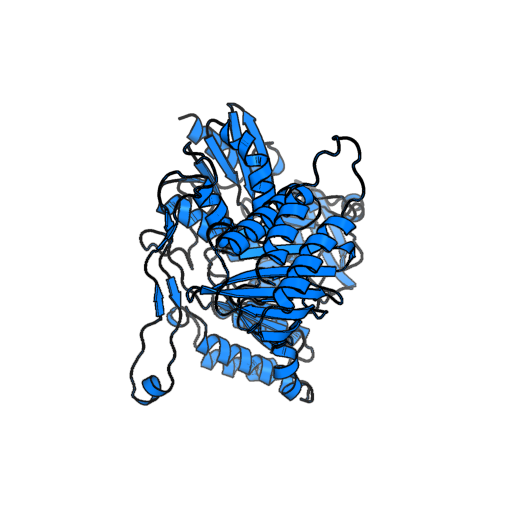.00 89.81 148 VAL A N 1
ATOM 1183 C CA . VAL A 1 148 ? 32.412 9.036 9.181 1.00 89.81 148 VAL A CA 1
ATOM 1184 C C . VAL A 1 148 ? 31.518 9.141 7.950 1.00 89.81 148 VAL A C 1
ATOM 1186 O O . VAL A 1 148 ? 31.916 8.733 6.856 1.00 89.81 148 VAL A O 1
ATOM 1189 N N . ALA A 1 149 ? 30.310 9.661 8.128 1.00 81.50 149 ALA A N 1
ATOM 1190 C CA . ALA A 1 149 ? 29.399 9.981 7.038 1.00 81.50 149 ALA A CA 1
ATOM 1191 C C . ALA A 1 149 ? 29.632 11.419 6.550 1.00 81.50 149 ALA A C 1
ATOM 1193 O O . ALA A 1 149 ? 29.676 12.344 7.354 1.00 81.50 149 ALA A O 1
ATOM 1194 N N . GLU A 1 150 ? 29.761 11.609 5.236 1.00 79.12 150 GLU A N 1
ATOM 1195 C CA . GLU A 1 150 ? 29.857 12.941 4.616 1.00 79.12 150 GLU A CA 1
ATOM 1196 C C . GLU A 1 150 ? 28.511 13.680 4.643 1.00 79.12 150 GLU A C 1
ATOM 1198 O O . GLU A 1 150 ? 28.473 14.880 4.884 1.00 79.12 150 GLU A O 1
ATOM 1203 N N . ASN A 1 151 ? 27.413 12.947 4.419 1.00 68.69 151 ASN A N 1
ATOM 1204 C CA . ASN A 1 151 ? 26.034 13.453 4.482 1.00 68.69 151 ASN A CA 1
ATOM 1205 C C . ASN A 1 151 ? 25.122 12.468 5.231 1.00 68.69 151 ASN A C 1
ATOM 1207 O O . ASN A 1 151 ? 24.350 12.851 6.104 1.00 68.69 151 ASN A O 1
ATOM 1211 N N . GLU A 1 152 ? 25.202 11.187 4.862 1.00 71.19 152 GLU A N 1
ATOM 1212 C CA . GLU A 1 152 ? 24.266 10.131 5.255 1.00 71.19 152 GLU A CA 1
ATOM 1213 C C . GLU A 1 152 ? 25.035 8.850 5.613 1.00 71.19 152 GLU A C 1
ATOM 1215 O O . GLU A 1 152 ? 26.041 8.515 4.979 1.00 71.19 152 GLU A O 1
ATOM 1220 N N . VAL A 1 153 ? 24.569 8.123 6.632 1.00 72.44 153 VAL A N 1
ATOM 1221 C CA . VAL A 1 153 ? 25.179 6.853 7.057 1.00 72.44 153 VAL A CA 1
ATOM 1222 C C . VAL A 1 153 ? 24.653 5.727 6.181 1.00 72.44 153 VAL A C 1
ATOM 1224 O O . VAL A 1 153 ? 23.441 5.567 6.082 1.00 72.44 153 VAL A O 1
ATOM 1227 N N . CYS A 1 154 ? 25.547 4.937 5.586 1.00 76.62 154 CYS A N 1
ATOM 1228 C CA . CYS A 1 154 ? 25.222 3.781 4.747 1.00 76.62 154 CYS A CA 1
ATOM 1229 C C . CYS A 1 154 ? 26.134 2.600 5.118 1.00 76.62 154 CYS A C 1
ATOM 1231 O O . CYS A 1 154 ? 27.249 2.503 4.607 1.00 76.62 154 CYS A O 1
ATOM 1233 N N . ILE A 1 155 ? 25.689 1.702 6.003 1.00 81.12 155 ILE A N 1
ATOM 1234 C CA . ILE A 1 155 ? 26.482 0.541 6.446 1.00 81.12 155 ILE A CA 1
ATOM 1235 C C . ILE A 1 155 ? 25.802 -0.766 6.007 1.00 81.12 155 ILE A C 1
ATOM 1237 O O . ILE A 1 155 ? 24.750 -1.112 6.557 1.00 81.12 155 ILE A O 1
ATOM 1241 N N . PRO A 1 156 ? 26.364 -1.505 5.030 1.00 76.62 156 PRO A N 1
ATOM 1242 C CA . PRO A 1 156 ? 25.775 -2.763 4.569 1.00 76.62 156 PRO A CA 1
ATOM 1243 C C . PRO A 1 156 ? 25.846 -3.827 5.675 1.00 76.62 156 PRO A C 1
ATOM 1245 O O . PRO A 1 156 ? 26.801 -3.840 6.446 1.00 76.62 156 PRO A O 1
ATOM 1248 N N . SER A 1 157 ? 24.871 -4.735 5.766 1.00 76.25 157 SER A N 1
ATOM 1249 C CA . SER A 1 157 ? 24.835 -5.782 6.811 1.00 76.25 157 SER A CA 1
ATOM 1250 C C . SER A 1 157 ? 26.022 -6.756 6.757 1.00 76.25 157 SER A C 1
ATOM 1252 O O . SER A 1 157 ? 26.405 -7.348 7.767 1.00 76.25 157 SER A O 1
ATOM 1254 N N . ASP A 1 158 ? 26.668 -6.875 5.596 1.00 79.00 158 ASP A N 1
ATOM 1255 C CA . ASP A 1 158 ? 27.878 -7.667 5.368 1.00 79.00 158 ASP A CA 1
ATOM 1256 C C . ASP A 1 158 ? 29.176 -6.827 5.400 1.00 79.00 158 ASP A C 1
ATOM 1258 O O . ASP A 1 158 ? 30.232 -7.254 4.920 1.00 79.00 158 ASP A O 1
ATOM 1262 N N . TRP A 1 159 ? 29.146 -5.646 6.035 1.00 86.38 159 TRP A N 1
ATOM 1263 C CA . TRP A 1 159 ? 30.334 -4.821 6.289 1.00 86.38 159 TRP A CA 1
ATOM 1264 C C . TRP A 1 159 ? 31.526 -5.560 6.936 1.00 86.38 159 TRP A C 1
ATOM 1266 O O . TRP A 1 159 ? 32.652 -5.097 6.727 1.00 86.38 159 TRP A O 1
ATOM 1276 N N . PRO A 1 160 ? 31.390 -6.674 7.699 1.00 88.75 160 PRO A N 1
ATOM 1277 C CA . PRO A 1 160 ? 32.555 -7.390 8.224 1.00 88.75 160 PRO A CA 1
ATOM 1278 C C . PRO A 1 160 ? 33.449 -8.000 7.141 1.00 88.75 160 PRO A C 1
ATOM 1280 O O . PRO A 1 160 ? 34.639 -8.186 7.382 1.00 88.75 160 PRO A O 1
ATOM 1283 N N . THR A 1 161 ? 32.896 -8.279 5.960 1.00 84.62 161 THR A N 1
ATOM 1284 C CA . THR A 1 161 ? 33.604 -8.882 4.820 1.00 84.62 161 THR A CA 1
ATOM 1285 C C . THR A 1 161 ? 33.715 -7.934 3.629 1.00 84.62 161 THR A C 1
ATOM 1287 O O . THR A 1 161 ? 34.577 -8.111 2.771 1.00 84.62 161 THR A O 1
ATOM 1290 N N . ARG A 1 162 ? 32.879 -6.895 3.569 1.00 83.06 162 ARG A N 1
ATOM 1291 C CA . ARG A 1 162 ? 32.824 -5.950 2.452 1.00 83.06 162 ARG A CA 1
ATOM 1292 C C . ARG A 1 162 ? 33.693 -4.721 2.706 1.00 83.06 162 ARG A C 1
ATOM 1294 O O . ARG A 1 162 ? 33.534 -4.057 3.717 1.00 83.06 162 ARG A O 1
ATOM 1301 N N . ASN A 1 163 ? 34.623 -4.413 1.801 1.00 87.31 163 ASN A N 1
ATOM 1302 C CA . ASN A 1 163 ? 35.556 -3.282 1.974 1.00 87.31 163 ASN A CA 1
ATOM 1303 C C . ASN A 1 163 ? 35.053 -2.027 1.269 1.00 87.31 163 ASN A C 1
ATOM 1305 O O . ASN A 1 163 ? 35.134 -0.918 1.773 1.00 87.31 163 ASN A O 1
ATOM 1309 N N . TYR A 1 164 ? 34.499 -2.210 0.082 1.00 80.00 164 TYR A N 1
ATOM 1310 C CA . TYR A 1 164 ? 33.953 -1.133 -0.711 1.00 80.00 164 TYR A CA 1
ATOM 1311 C C . TYR A 1 164 ? 32.535 -1.505 -1.091 1.00 80.00 164 TYR A C 1
ATOM 1313 O O . TYR A 1 164 ? 32.267 -2.610 -1.569 1.00 80.00 164 TYR A O 1
ATOM 1321 N N . TYR A 1 165 ? 31.628 -0.574 -0.866 1.00 65.88 165 TYR A N 1
ATOM 1322 C CA . TYR A 1 165 ? 30.268 -0.672 -1.334 1.00 65.88 165 TYR A CA 1
ATOM 1323 C C . TYR A 1 165 ? 29.921 0.639 -1.993 1.00 65.88 165 TYR A C 1
ATOM 1325 O O . TYR A 1 165 ? 29.530 1.599 -1.352 1.00 65.88 165 TYR A O 1
ATOM 1333 N N . TYR A 1 166 ? 30.086 0.694 -3.296 1.00 55.44 166 TYR A N 1
ATOM 1334 C CA . TYR A 1 166 ? 29.387 1.699 -4.055 1.00 55.44 166 TYR A CA 1
ATOM 1335 C C . TYR A 1 166 ? 28.192 0.997 -4.649 1.00 55.44 166 TYR A C 1
ATOM 1337 O O . TYR A 1 166 ? 28.337 0.217 -5.590 1.00 55.44 166 TYR A O 1
ATOM 1345 N N . HIS A 1 167 ? 27.024 1.264 -4.083 1.00 54.00 167 HIS A N 1
ATOM 1346 C CA . HIS A 1 167 ? 25.884 1.419 -4.945 1.00 54.00 167 HIS A CA 1
ATOM 1347 C C . HIS A 1 167 ? 26.108 2.802 -5.595 1.00 54.00 167 HIS A C 1
ATOM 1349 O O . HIS A 1 167 ? 25.805 3.822 -4.976 1.00 54.00 167 HIS A O 1
ATOM 1355 N N . PRO A 1 168 ? 26.546 2.896 -6.874 1.00 43.94 168 PRO A N 1
ATOM 1356 C CA . PRO A 1 168 ? 25.811 3.860 -7.684 1.00 43.94 168 PRO A CA 1
ATOM 1357 C C . PRO A 1 168 ? 24.353 3.434 -7.506 1.00 43.94 168 PRO A C 1
ATOM 1359 O O . PRO A 1 168 ? 24.127 2.252 -7.251 1.00 43.94 168 PRO A O 1
ATOM 1362 N N . SER A 1 169 ? 23.339 4.272 -7.682 1.00 47.59 169 SER A N 1
ATOM 1363 C CA . SER A 1 169 ? 22.095 3.649 -8.151 1.00 47.59 169 SER A CA 1
ATOM 1364 C C . SER A 1 169 ? 22.538 2.662 -9.252 1.00 47.59 169 SER A C 1
ATOM 1366 O O . SER A 1 169 ? 23.251 3.079 -10.160 1.00 47.59 169 SER A O 1
ATOM 1368 N N . ALA A 1 170 ? 22.432 1.333 -9.070 1.00 44.41 170 ALA A N 1
ATOM 1369 C CA . ALA A 1 170 ? 23.169 0.418 -9.955 1.00 44.41 170 ALA A CA 1
ATOM 1370 C C . ALA A 1 170 ? 22.757 0.702 -11.417 1.00 44.41 170 ALA A C 1
ATOM 1372 O O . ALA A 1 170 ? 23.555 0.607 -12.345 1.00 44.41 170 ALA A O 1
ATOM 1373 N N . GLU A 1 171 ? 21.536 1.216 -11.550 1.00 45.06 171 GLU A N 1
ATOM 1374 C CA . GLU A 1 171 ? 21.066 2.318 -12.394 1.00 45.06 171 GLU A CA 1
ATOM 1375 C C . GLU A 1 171 ? 22.059 3.313 -13.007 1.00 45.06 171 GLU A C 1
ATOM 1377 O O . GLU A 1 171 ? 22.367 3.112 -14.165 1.00 45.06 171 GLU A O 1
ATOM 1382 N N . ALA A 1 172 ? 22.551 4.370 -12.349 1.00 40.16 172 ALA A N 1
ATOM 1383 C CA . ALA A 1 172 ? 23.388 5.411 -12.958 1.00 40.16 172 ALA A CA 1
ATOM 1384 C C . ALA A 1 172 ? 24.601 4.872 -13.739 1.00 40.16 172 ALA A C 1
ATOM 1386 O O . ALA A 1 172 ? 25.000 5.481 -14.726 1.00 40.16 172 ALA A O 1
ATOM 1387 N N . ARG A 1 173 ? 25.168 3.712 -13.363 1.00 40.53 173 ARG A N 1
ATOM 1388 C CA . ARG A 1 173 ? 26.200 3.039 -14.180 1.00 40.53 173 ARG A CA 1
ATOM 1389 C C . ARG A 1 173 ? 25.627 2.101 -15.255 1.00 40.53 173 ARG A C 1
ATOM 1391 O O . ARG A 1 173 ? 26.223 1.996 -16.321 1.00 40.53 173 ARG A O 1
ATOM 1398 N N . ARG A 1 174 ? 24.479 1.446 -15.035 1.00 46.69 174 ARG A N 1
ATOM 1399 C CA . ARG A 1 174 ? 23.786 0.601 -16.041 1.00 46.69 174 ARG A CA 1
ATOM 1400 C C . ARG A 1 174 ? 22.953 1.398 -17.059 1.00 46.69 174 ARG A C 1
ATOM 1402 O O . ARG A 1 174 ? 22.574 0.849 -18.093 1.00 46.69 174 ARG A O 1
ATOM 1409 N N . THR A 1 175 ? 22.651 2.666 -16.796 1.00 47.97 175 THR A N 1
ATOM 1410 C CA . THR A 1 175 ? 21.990 3.614 -17.705 1.00 47.97 175 THR A CA 1
ATOM 1411 C C . THR A 1 175 ? 22.978 4.568 -18.362 1.00 47.97 175 THR A C 1
ATOM 1413 O O . THR A 1 175 ? 22.624 5.125 -19.393 1.00 47.97 175 THR A O 1
ATOM 1416 N N . ALA A 1 176 ? 24.218 4.691 -17.865 1.00 52.38 176 ALA A N 1
ATOM 1417 C CA . ALA A 1 176 ? 25.270 5.473 -18.522 1.00 52.38 176 ALA A CA 1
ATOM 1418 C C . ALA A 1 176 ? 25.491 5.040 -19.981 1.00 52.38 176 ALA A C 1
ATOM 1420 O O . ALA A 1 176 ? 25.573 5.891 -20.857 1.00 52.38 176 ALA A O 1
ATOM 1421 N N . TYR A 1 177 ? 25.458 3.731 -20.269 1.00 54.62 177 TYR A N 1
ATOM 1422 C CA . TYR A 1 177 ? 25.524 3.206 -21.645 1.00 54.62 177 TYR A CA 1
ATOM 1423 C C . TYR A 1 177 ? 24.390 3.702 -22.555 1.00 54.62 177 TYR A C 1
ATOM 1425 O O . TYR A 1 177 ? 24.527 3.701 -23.773 1.00 54.62 177 TYR A O 1
ATOM 1433 N N . PHE A 1 178 ? 23.258 4.095 -21.967 1.00 64.56 178 PHE A N 1
ATOM 1434 C CA . PHE A 1 178 ? 22.056 4.530 -22.674 1.00 64.56 178 PHE A CA 1
ATOM 1435 C C . PHE A 1 178 ? 21.786 6.032 -22.525 1.00 64.56 178 PHE A C 1
ATOM 1437 O O . PHE A 1 178 ? 20.787 6.529 -23.051 1.00 64.56 178 PHE A O 1
ATOM 1444 N N . ALA A 1 179 ? 22.656 6.763 -21.821 1.00 65.25 179 ALA A N 1
ATOM 1445 C CA . ALA A 1 179 ? 22.513 8.197 -21.603 1.00 65.25 179 ALA A CA 1
ATOM 1446 C C . ALA A 1 179 ? 22.551 8.962 -22.935 1.00 65.25 179 ALA A C 1
ATOM 1448 O O . ALA A 1 179 ? 21.752 9.881 -23.131 1.00 65.25 179 ALA A O 1
ATOM 1449 N N . ASP A 1 180 ? 23.373 8.490 -23.874 1.00 77.94 180 ASP A N 1
ATOM 1450 C CA . ASP A 1 180 ? 23.587 9.106 -25.188 1.00 77.94 180 ASP A CA 1
ATOM 1451 C C . ASP A 1 180 ? 22.607 8.621 -26.268 1.00 77.94 180 ASP A C 1
ATOM 1453 O O . ASP A 1 180 ? 22.640 9.093 -27.404 1.00 77.94 180 ASP A O 1
ATOM 1457 N N . LEU A 1 181 ? 21.703 7.691 -25.940 1.00 84.75 181 LEU A N 1
ATOM 1458 C CA . LEU A 1 181 ? 20.692 7.243 -26.893 1.00 84.75 181 LEU A CA 1
ATOM 1459 C C . LEU A 1 181 ? 19.746 8.386 -27.283 1.00 84.75 181 LEU A C 1
ATOM 1461 O O . LEU A 1 181 ? 19.288 9.172 -26.443 1.00 84.75 181 LEU A O 1
ATOM 1465 N N . ALA A 1 182 ? 19.358 8.407 -28.558 1.00 90.00 182 ALA A N 1
ATOM 1466 C CA . ALA A 1 182 ? 18.309 9.291 -29.039 1.00 90.00 182 ALA A CA 1
ATOM 1467 C C . ALA A 1 182 ? 16.982 8.990 -28.306 1.00 90.00 182 ALA A C 1
ATOM 1469 O O . ALA A 1 182 ? 16.741 7.837 -27.925 1.00 90.00 182 ALA A O 1
ATOM 1470 N N . PRO A 1 183 ? 16.065 9.967 -28.153 1.00 88.25 183 PRO A N 1
ATOM 1471 C CA . PRO A 1 183 ? 14.826 9.781 -27.391 1.00 88.25 183 PRO A CA 1
ATOM 1472 C C . PRO A 1 183 ? 14.017 8.547 -27.809 1.00 88.25 183 PRO A C 1
ATOM 1474 O O . PRO A 1 183 ? 13.579 7.778 -26.959 1.00 88.25 183 PRO A O 1
ATOM 1477 N N . ARG A 1 184 ? 13.892 8.289 -29.118 1.00 90.50 184 ARG A N 1
ATOM 1478 C CA . ARG A 1 184 ? 13.232 7.079 -29.637 1.00 90.50 184 ARG A CA 1
ATOM 1479 C C . ARG A 1 184 ? 13.884 5.793 -29.117 1.00 90.50 184 ARG A C 1
ATOM 1481 O O . ARG A 1 184 ? 13.183 4.876 -28.704 1.00 90.50 184 ARG A O 1
ATOM 1488 N N . GLN A 1 185 ? 15.213 5.716 -29.137 1.00 91.19 185 GLN A N 1
ATOM 1489 C CA . GLN A 1 185 ? 15.950 4.525 -28.710 1.00 91.19 185 GLN A CA 1
ATOM 1490 C C . GLN A 1 185 ? 15.793 4.295 -27.201 1.00 91.19 185 GLN A C 1
ATOM 1492 O O . GLN A 1 185 ? 15.555 3.163 -26.792 1.00 91.19 185 GLN A O 1
ATOM 1497 N N . LYS A 1 186 ? 15.832 5.357 -26.382 1.00 89.44 186 LYS A N 1
ATOM 1498 C CA . LYS A 1 186 ? 15.593 5.269 -24.928 1.00 89.44 186 LYS A CA 1
ATOM 1499 C C . LYS A 1 186 ? 14.241 4.636 -24.606 1.00 89.44 186 LYS A C 1
ATOM 1501 O O . LYS A 1 186 ? 14.165 3.742 -23.770 1.00 89.44 186 LYS A O 1
ATOM 1506 N N . ARG A 1 187 ? 13.193 5.050 -25.318 1.00 91.94 187 ARG A N 1
ATOM 1507 C CA . ARG A 1 187 ? 11.831 4.531 -25.140 1.00 91.94 187 ARG A CA 1
ATOM 1508 C C . ARG A 1 187 ? 11.698 3.054 -25.513 1.00 91.94 187 ARG A C 1
ATOM 1510 O O . ARG A 1 187 ? 11.101 2.282 -24.767 1.00 91.94 187 ARG A O 1
ATOM 1517 N N . LEU A 1 188 ? 12.308 2.636 -26.623 1.00 94.38 188 LEU A N 1
ATOM 1518 C CA . LEU A 1 188 ? 12.327 1.224 -27.025 1.00 94.38 188 LEU A CA 1
ATOM 1519 C C . LEU A 1 188 ? 13.154 0.357 -26.066 1.00 94.38 188 LEU A C 1
ATOM 1521 O O . LEU A 1 188 ? 12.759 -0.770 -25.767 1.00 94.38 188 LEU A O 1
ATOM 1525 N N . VAL A 1 189 ? 14.260 0.883 -25.531 1.00 92.44 189 VAL A N 1
ATOM 1526 C CA . VAL A 1 189 ? 15.035 0.210 -24.478 1.00 92.44 189 VAL A CA 1
ATOM 1527 C C . VAL A 1 189 ? 14.205 0.061 -23.204 1.00 92.44 189 VAL A C 1
ATOM 1529 O O . VAL A 1 189 ? 14.185 -1.028 -22.636 1.00 92.44 189 VAL A O 1
ATOM 1532 N N . ALA A 1 190 ? 13.473 1.097 -22.784 1.00 93.88 190 ALA A N 1
ATOM 1533 C CA . ALA A 1 190 ? 12.586 1.030 -21.622 1.00 93.88 190 ALA A CA 1
ATOM 1534 C C . ALA A 1 190 ? 11.501 -0.048 -21.787 1.00 93.88 190 ALA A C 1
ATOM 1536 O O . ALA A 1 190 ? 11.299 -0.863 -20.886 1.00 93.88 190 ALA A O 1
ATOM 1537 N N . LEU A 1 191 ? 10.862 -0.101 -22.963 1.00 97.69 191 LEU A N 1
ATOM 1538 C CA . LEU A 1 191 ? 9.888 -1.140 -23.310 1.00 97.69 191 LEU A CA 1
ATOM 1539 C C . LEU A 1 191 ? 10.509 -2.546 -23.267 1.00 97.69 191 LEU A C 1
ATOM 1541 O O . LEU A 1 191 ? 9.947 -3.453 -22.656 1.00 97.69 191 LEU A O 1
ATOM 1545 N N . SER A 1 192 ? 11.687 -2.712 -23.873 1.00 96.62 192 SER A N 1
ATOM 1546 C CA . SER A 1 192 ? 12.401 -3.997 -23.929 1.00 96.62 192 SER A CA 1
ATOM 1547 C C . SER A 1 192 ? 12.824 -4.479 -22.543 1.00 96.62 192 SER A C 1
ATOM 1549 O O . SER A 1 192 ? 12.721 -5.665 -22.242 1.00 96.62 192 SER A O 1
ATOM 1551 N N . ARG A 1 193 ? 13.269 -3.559 -21.680 1.00 95.00 193 ARG A N 1
ATOM 1552 C CA . ARG A 1 193 ? 13.642 -3.855 -20.293 1.00 95.00 193 ARG A CA 1
ATOM 1553 C C . ARG A 1 193 ? 12.445 -4.303 -19.474 1.00 95.00 193 ARG A C 1
ATOM 1555 O O . ARG A 1 193 ? 12.548 -5.308 -18.784 1.00 95.00 193 ARG A O 1
ATOM 1562 N N . LEU A 1 194 ? 11.307 -3.612 -19.582 1.00 97.38 194 LEU A N 1
ATOM 1563 C CA . LEU A 1 194 ? 10.089 -4.040 -18.892 1.00 97.38 194 LEU A CA 1
ATOM 1564 C C . LEU A 1 194 ? 9.676 -5.445 -19.346 1.00 97.38 194 LEU A C 1
ATOM 1566 O O . LEU A 1 194 ? 9.401 -6.306 -18.513 1.00 97.38 194 LEU A O 1
ATOM 1570 N N . TRP A 1 195 ? 9.675 -5.685 -20.660 1.00 98.12 195 TRP A N 1
ATOM 1571 C CA . TRP A 1 195 ? 9.323 -6.983 -21.223 1.00 98.12 195 TRP A CA 1
ATOM 1572 C C . TRP A 1 195 ? 10.231 -8.114 -20.715 1.00 98.12 195 TRP A C 1
ATOM 1574 O O . TRP A 1 195 ? 9.721 -9.102 -20.180 1.00 98.12 195 TRP A O 1
ATOM 1584 N N . GLU A 1 196 ? 11.553 -7.961 -20.837 1.00 95.94 196 GLU A N 1
ATOM 1585 C CA . GLU A 1 196 ? 12.528 -8.980 -20.425 1.00 95.94 196 GLU A CA 1
ATOM 1586 C C . GLU A 1 196 ? 12.483 -9.217 -18.917 1.00 95.94 196 GLU A C 1
ATOM 1588 O O . GLU A 1 196 ? 12.439 -10.363 -18.467 1.00 95.94 196 GLU A O 1
ATOM 1593 N N . SER A 1 197 ? 12.419 -8.143 -18.131 1.00 94.06 197 SER A N 1
ATOM 1594 C CA . SER A 1 197 ? 12.471 -8.255 -16.680 1.00 94.06 197 SER A CA 1
ATOM 1595 C C . SER A 1 197 ? 11.201 -8.866 -16.096 1.00 94.06 197 SER A C 1
ATOM 1597 O O . SER A 1 197 ? 11.299 -9.636 -15.143 1.00 94.06 197 SER A O 1
ATOM 1599 N N . VAL A 1 198 ? 10.024 -8.620 -16.678 1.00 96.31 198 VAL A N 1
ATOM 1600 C CA . VAL A 1 198 ? 8.806 -9.363 -16.315 1.00 96.31 198 VAL A CA 1
ATOM 1601 C C . VAL A 1 198 ? 8.964 -10.840 -16.664 1.00 96.31 198 VAL A C 1
ATOM 1603 O O . VAL A 1 198 ? 8.789 -11.687 -15.795 1.00 96.31 198 VAL A O 1
ATOM 1606 N N . LYS A 1 199 ? 9.374 -11.166 -17.897 1.00 92.94 199 LYS A N 1
ATOM 1607 C CA . LYS A 1 199 ? 9.518 -12.558 -18.356 1.00 92.94 199 LYS A CA 1
ATOM 1608 C C . LYS A 1 199 ? 10.480 -13.371 -17.487 1.00 92.94 199 LYS A C 1
ATOM 1610 O O . LYS A 1 199 ? 10.283 -14.568 -17.303 1.00 92.94 199 LYS A O 1
ATOM 1615 N N . ARG A 1 200 ? 11.523 -12.718 -16.975 1.00 90.75 200 ARG A N 1
ATOM 1616 C CA . ARG A 1 200 ? 12.558 -13.339 -16.151 1.00 90.75 200 ARG A CA 1
ATOM 1617 C C . ARG A 1 200 ? 12.179 -13.467 -14.677 1.00 90.75 200 ARG A C 1
ATOM 1619 O O . ARG A 1 200 ? 12.565 -14.453 -14.059 1.00 90.75 200 ARG A O 1
ATOM 1626 N N . ASN A 1 201 ? 11.509 -12.463 -14.111 1.00 92.50 201 ASN A N 1
ATOM 1627 C CA . ASN A 1 201 ? 11.381 -12.335 -12.658 1.00 92.50 201 ASN A CA 1
ATOM 1628 C C . ASN A 1 201 ? 9.948 -12.500 -12.141 1.00 92.50 201 ASN A C 1
ATOM 1630 O O . ASN A 1 201 ? 9.779 -12.796 -10.962 1.00 92.50 201 ASN A O 1
ATOM 1634 N N . PHE A 1 202 ? 8.926 -12.292 -12.975 1.00 94.94 202 PHE A N 1
ATOM 1635 C CA . PHE A 1 202 ? 7.544 -12.277 -12.509 1.00 94.94 202 PHE A CA 1
ATOM 1636 C C . PHE A 1 202 ? 7.074 -13.676 -12.102 1.00 94.94 202 PHE A C 1
ATOM 1638 O O . PHE A 1 202 ? 7.023 -14.596 -12.918 1.00 94.94 202 PHE A O 1
ATOM 1645 N N . VAL A 1 203 ? 6.694 -13.837 -10.836 1.00 94.38 203 VAL A N 1
ATOM 1646 C CA . VAL A 1 203 ? 6.340 -15.152 -10.274 1.00 94.38 203 VAL A CA 1
ATOM 1647 C C . VAL A 1 203 ? 5.001 -15.697 -10.783 1.00 94.38 203 VAL A C 1
ATOM 1649 O O . VAL A 1 203 ? 4.791 -16.906 -10.811 1.00 94.38 203 VAL A O 1
ATOM 1652 N N . PHE A 1 204 ? 4.106 -14.830 -11.265 1.00 93.75 204 PHE A N 1
ATOM 1653 C CA . PHE A 1 204 ? 2.767 -15.218 -11.718 1.00 93.75 204 PHE A CA 1
ATOM 1654 C C . PHE A 1 204 ? 2.615 -15.237 -13.241 1.00 93.75 204 PHE A C 1
ATOM 1656 O O . PHE A 1 204 ? 1.510 -15.050 -13.753 1.00 93.75 204 PHE A O 1
ATOM 1663 N N . MET A 1 205 ? 3.694 -15.497 -13.993 1.00 92.50 205 MET A N 1
ATOM 1664 C CA . MET A 1 205 ? 3.624 -15.604 -15.461 1.00 92.50 205 MET A CA 1
ATOM 1665 C C . MET A 1 205 ? 2.546 -16.599 -15.928 1.00 92.50 205 MET A C 1
ATOM 1667 O O . MET A 1 205 ? 1.860 -16.345 -16.916 1.00 92.50 205 MET A O 1
ATOM 1671 N N . ASN A 1 206 ? 2.328 -17.686 -15.182 1.00 88.94 206 ASN A N 1
ATOM 1672 C CA . ASN A 1 206 ? 1.291 -18.689 -15.453 1.00 88.94 206 ASN A CA 1
ATOM 1673 C C . ASN A 1 206 ? -0.156 -18.213 -15.203 1.00 88.94 206 ASN A C 1
ATOM 1675 O O . ASN A 1 206 ? -1.085 -18.901 -15.619 1.00 88.94 206 ASN A O 1
ATOM 1679 N N . ARG A 1 207 ? -0.361 -17.070 -14.536 1.00 87.88 207 ARG A N 1
ATOM 1680 C CA . ARG A 1 207 ? -1.680 -16.461 -14.274 1.00 87.88 207 ARG A CA 1
ATOM 1681 C C . ARG A 1 207 ? -1.989 -15.295 -15.213 1.00 87.88 207 ARG A C 1
ATOM 1683 O O . ARG A 1 207 ? -3.074 -14.720 -15.142 1.00 87.88 207 ARG A O 1
ATOM 1690 N N . THR A 1 208 ? -1.044 -14.918 -16.075 1.00 89.12 208 THR A N 1
ATOM 1691 C CA . THR A 1 208 ? -1.223 -13.775 -16.974 1.00 89.12 208 THR A CA 1
ATOM 1692 C C . THR A 1 208 ? -2.325 -14.053 -17.996 1.00 89.12 208 THR A C 1
ATOM 1694 O O . THR A 1 208 ? -2.311 -15.053 -18.708 1.00 89.12 208 THR A O 1
ATOM 1697 N N . ALA A 1 209 ? -3.295 -13.140 -18.093 1.00 88.38 209 ALA A N 1
ATOM 1698 C CA . ALA A 1 209 ? -4.394 -13.236 -19.061 1.00 88.38 209 ALA A CA 1
ATOM 1699 C C . ALA A 1 209 ? -3.991 -12.780 -20.478 1.00 88.38 209 ALA A C 1
ATOM 1701 O O . ALA A 1 209 ? -4.811 -12.780 -21.395 1.00 88.38 209 ALA A O 1
ATOM 1702 N N . VAL A 1 210 ? -2.749 -12.325 -20.654 1.00 91.44 210 VAL A N 1
ATOM 1703 C CA . VAL A 1 210 ? -2.218 -11.792 -21.910 1.00 91.44 210 VAL A CA 1
ATOM 1704 C C . VAL A 1 210 ? -0.992 -12.578 -22.337 1.00 91.44 210 VAL A C 1
ATOM 1706 O O . VAL A 1 210 ? -0.142 -12.913 -21.517 1.00 91.44 210 VAL A O 1
ATOM 1709 N N . ASN A 1 211 ? -0.848 -12.808 -23.641 1.00 95.62 211 ASN A N 1
ATOM 1710 C CA . ASN A 1 211 ? 0.426 -13.259 -24.180 1.00 95.62 211 ASN A CA 1
ATOM 1711 C C . ASN A 1 211 ? 1.426 -12.093 -24.109 1.00 95.62 211 ASN A C 1
ATOM 1713 O O . ASN A 1 211 ? 1.312 -11.122 -24.860 1.00 95.62 211 ASN A O 1
ATOM 1717 N N . TRP A 1 212 ? 2.380 -12.184 -23.183 1.00 96.38 212 TRP A N 1
ATOM 1718 C CA . TRP A 1 212 ? 3.312 -11.096 -22.876 1.00 96.38 212 TRP A CA 1
ATOM 1719 C C . TRP A 1 212 ? 4.202 -10.697 -24.062 1.00 96.38 212 TRP A C 1
ATOM 1721 O O . TRP A 1 212 ? 4.420 -9.509 -24.294 1.00 96.38 212 TRP A O 1
ATOM 1731 N N . ASP A 1 213 ? 4.652 -11.671 -24.859 1.00 97.12 213 ASP A N 1
ATOM 1732 C CA . ASP A 1 213 ? 5.470 -11.424 -26.053 1.00 97.12 213 ASP A CA 1
ATOM 1733 C C . ASP A 1 213 ? 4.654 -10.712 -27.150 1.00 97.12 213 ASP A C 1
ATOM 1735 O O . ASP A 1 213 ? 5.130 -9.765 -27.778 1.00 97.12 213 ASP A O 1
ATOM 1739 N N . SER A 1 214 ? 3.391 -11.110 -27.337 1.00 97.62 214 SER A N 1
ATOM 1740 C CA . SER A 1 214 ? 2.478 -10.464 -28.292 1.00 97.62 214 SER A CA 1
ATOM 1741 C C . SER A 1 214 ? 2.122 -9.042 -27.860 1.00 97.62 214 SER A C 1
ATOM 1743 O O . SER A 1 214 ? 2.072 -8.138 -28.694 1.00 97.62 214 SER A O 1
ATOM 1745 N N . LEU A 1 215 ? 1.912 -8.823 -26.556 1.00 97.19 215 LEU A N 1
ATOM 1746 C CA . LEU A 1 215 ? 1.681 -7.488 -26.012 1.00 97.19 215 LEU A CA 1
ATOM 1747 C C . LEU A 1 215 ? 2.908 -6.599 -26.226 1.00 97.19 215 LEU A C 1
ATOM 1749 O O . LEU A 1 215 ? 2.756 -5.490 -26.720 1.00 97.19 215 LEU A O 1
ATOM 1753 N N . TYR A 1 216 ? 4.117 -7.086 -25.937 1.00 97.94 216 TYR A N 1
ATOM 1754 C CA . TYR A 1 216 ? 5.349 -6.349 -26.227 1.00 97.94 216 TYR A CA 1
ATOM 1755 C C . TYR A 1 216 ? 5.429 -5.916 -27.698 1.00 97.94 216 TYR A C 1
ATOM 1757 O O . TYR A 1 216 ? 5.631 -4.732 -27.966 1.00 97.94 216 TYR A O 1
ATOM 1765 N N . ALA A 1 217 ? 5.184 -6.830 -28.643 1.00 98.00 217 ALA A N 1
ATOM 1766 C CA . ALA A 1 217 ? 5.186 -6.508 -30.070 1.00 98.00 217 ALA A CA 1
ATOM 1767 C C . ALA A 1 217 ? 4.137 -5.440 -30.437 1.00 98.00 217 ALA A C 1
ATOM 1769 O O . ALA A 1 217 ? 4.443 -4.497 -31.168 1.00 98.00 217 ALA A O 1
ATOM 1770 N N . ALA A 1 218 ? 2.922 -5.536 -29.887 1.00 97.38 218 ALA A N 1
ATOM 1771 C CA . ALA A 1 218 ? 1.852 -4.561 -30.110 1.00 97.38 218 ALA A CA 1
ATOM 1772 C C . ALA A 1 218 ? 2.157 -3.173 -29.514 1.00 97.38 218 ALA A C 1
ATOM 1774 O O . ALA A 1 218 ? 1.669 -2.160 -30.014 1.00 97.38 218 ALA A O 1
ATOM 1775 N N . MET A 1 219 ? 2.984 -3.112 -28.469 1.00 97.38 219 MET A N 1
ATOM 1776 C CA . MET A 1 219 ? 3.365 -1.868 -27.796 1.00 97.38 219 MET A CA 1
ATOM 1777 C C . MET A 1 219 ? 4.464 -1.092 -28.533 1.00 97.38 219 MET A C 1
ATOM 1779 O O . MET A 1 219 ? 4.614 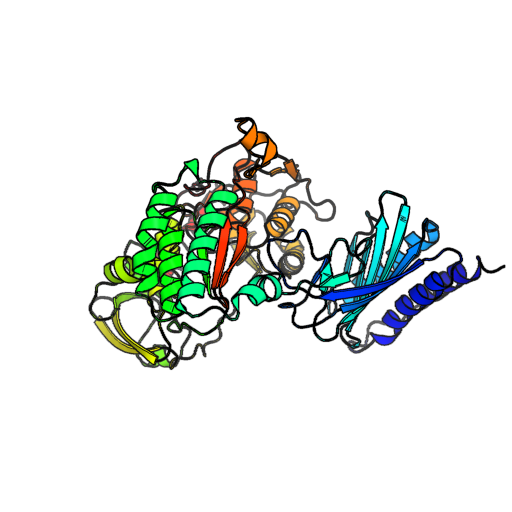0.103 -28.291 1.00 97.38 219 MET A O 1
ATOM 1783 N N . ILE A 1 220 ? 5.210 -1.721 -29.448 1.00 97.38 220 ILE A N 1
ATOM 1784 C CA . ILE A 1 220 ? 6.263 -1.057 -30.236 1.00 97.38 220 ILE A CA 1
ATOM 1785 C C . ILE A 1 220 ? 5.720 0.149 -31.029 1.00 97.38 220 ILE A C 1
ATOM 1787 O O . ILE A 1 220 ? 6.223 1.250 -30.804 1.00 97.38 220 ILE A O 1
ATOM 1791 N N . PRO A 1 221 ? 4.694 0.023 -31.898 1.00 97.00 221 PRO A N 1
ATOM 1792 C CA . PRO A 1 221 ? 4.181 1.170 -32.656 1.00 97.00 221 PRO A CA 1
ATOM 1793 C C . PRO A 1 221 ? 3.555 2.255 -31.765 1.00 97.00 221 PRO A C 1
ATOM 1795 O O . PRO A 1 221 ? 3.632 3.437 -32.091 1.00 97.00 221 PRO A O 1
ATOM 1798 N N . GLU A 1 222 ? 2.960 1.890 -30.625 1.00 96.50 222 GLU A N 1
ATOM 1799 C CA . GLU A 1 222 ? 2.491 2.859 -29.620 1.00 96.50 222 GLU A CA 1
ATOM 1800 C C . GLU A 1 222 ? 3.673 3.641 -29.021 1.00 96.50 222 GLU A C 1
ATOM 1802 O O . GLU A 1 222 ? 3.635 4.869 -28.920 1.00 96.50 222 GLU A O 1
ATOM 1807 N N . MET A 1 223 ? 4.763 2.940 -28.692 1.00 95.81 223 MET A N 1
ATOM 1808 C CA . MET A 1 223 ? 5.983 3.524 -28.134 1.00 95.81 223 MET A CA 1
ATOM 1809 C C . MET A 1 223 ? 6.717 4.442 -29.129 1.00 95.81 223 MET A C 1
ATOM 1811 O O . MET A 1 223 ? 7.435 5.363 -28.737 1.00 95.81 223 MET A O 1
ATOM 1815 N N . GLU A 1 224 ? 6.524 4.239 -30.431 1.00 93.44 224 GLU A N 1
ATOM 1816 C CA . GLU A 1 224 ? 7.047 5.142 -31.461 1.00 93.44 224 GLU A CA 1
ATOM 1817 C C . GLU A 1 224 ? 6.271 6.463 -31.557 1.00 93.44 224 GLU A C 1
ATOM 1819 O O . GLU A 1 224 ? 6.845 7.473 -31.970 1.00 93.44 224 GLU A O 1
ATOM 1824 N N . ARG A 1 225 ? 4.995 6.486 -31.145 1.00 94.25 225 ARG A N 1
ATOM 1825 C CA . ARG A 1 225 ? 4.132 7.681 -31.199 1.00 94.25 225 ARG A CA 1
ATOM 1826 C C . ARG A 1 225 ? 4.294 8.609 -29.999 1.00 94.25 225 ARG A C 1
ATOM 1828 O O . ARG A 1 225 ? 4.008 9.802 -30.125 1.00 94.25 225 ARG A O 1
ATOM 1835 N N . VAL A 1 226 ? 4.727 8.090 -28.849 1.00 92.88 226 VAL A N 1
ATOM 1836 C CA . VAL A 1 226 ? 4.929 8.906 -27.643 1.00 92.88 226 VAL A CA 1
ATOM 1837 C C . VAL A 1 226 ? 6.097 9.882 -27.820 1.00 92.88 226 VAL A C 1
ATOM 1839 O O . VAL A 1 226 ? 7.132 9.577 -28.422 1.00 92.88 226 VAL A O 1
ATOM 1842 N N . LYS A 1 227 ? 5.931 11.091 -27.287 1.00 90.00 227 LYS A N 1
ATOM 1843 C CA . LYS A 1 227 ? 6.864 12.211 -27.465 1.00 90.00 227 LYS A CA 1
ATOM 1844 C C . LYS A 1 227 ? 7.639 12.521 -26.195 1.00 90.00 227 LYS A C 1
ATOM 1846 O O . LYS A 1 227 ? 8.781 12.970 -26.285 1.00 90.00 227 LYS A O 1
ATOM 1851 N N . THR A 1 228 ? 7.036 12.260 -25.038 1.00 88.56 228 THR A N 1
ATOM 1852 C CA . THR A 1 228 ? 7.566 12.647 -23.723 1.00 88.56 228 THR A CA 1
ATOM 1853 C C . THR A 1 228 ? 7.840 11.444 -22.821 1.00 88.56 228 THR A C 1
ATOM 1855 O O . THR A 1 228 ? 7.299 10.353 -23.024 1.00 88.56 228 THR A O 1
ATOM 1858 N N . ASP A 1 229 ? 8.669 11.650 -21.798 1.00 86.38 229 ASP A N 1
ATOM 1859 C CA . ASP A 1 229 ? 8.965 10.628 -20.788 1.00 86.38 229 ASP A CA 1
ATOM 1860 C C . ASP A 1 229 ? 7.718 10.289 -19.956 1.00 86.38 229 ASP A C 1
ATOM 1862 O O . ASP A 1 229 ? 7.493 9.124 -19.641 1.00 86.38 229 ASP A O 1
ATOM 1866 N N . ASP A 1 230 ? 6.842 11.268 -19.699 1.00 87.00 230 ASP A N 1
ATOM 1867 C CA . ASP A 1 230 ? 5.554 11.049 -19.026 1.00 87.00 230 ASP A CA 1
ATOM 1868 C C . ASP A 1 230 ? 4.629 10.133 -19.830 1.00 87.00 230 ASP A C 1
ATOM 1870 O O . ASP A 1 230 ? 4.052 9.192 -19.288 1.00 87.00 230 ASP A O 1
ATOM 1874 N N . GLU A 1 231 ? 4.489 10.391 -21.134 1.00 91.38 231 GLU A N 1
ATOM 1875 C CA . GLU A 1 231 ? 3.692 9.541 -22.024 1.00 91.38 231 GLU A CA 1
ATOM 1876 C C . GLU A 1 231 ? 4.273 8.127 -22.101 1.00 91.38 231 GLU A C 1
ATOM 1878 O O . GLU A 1 231 ? 3.525 7.150 -22.091 1.00 91.38 231 GLU A O 1
ATOM 1883 N N . THR A 1 232 ? 5.604 8.014 -22.108 1.00 93.44 232 THR A N 1
ATOM 1884 C CA . THR A 1 232 ? 6.301 6.723 -22.066 1.00 93.44 232 THR A CA 1
ATOM 1885 C C . THR A 1 232 ? 6.001 5.982 -20.763 1.00 93.44 232 THR A C 1
ATOM 1887 O O . THR A 1 232 ? 5.585 4.826 -20.797 1.00 93.44 232 THR A O 1
ATOM 1890 N N . ALA A 1 233 ? 6.140 6.648 -19.614 1.00 92.56 233 ALA A N 1
ATOM 1891 C CA . ALA A 1 233 ? 5.845 6.073 -18.306 1.00 92.56 233 ALA A CA 1
ATOM 1892 C C . ALA A 1 233 ? 4.378 5.630 -18.199 1.00 92.56 233 ALA A C 1
ATOM 1894 O O . ALA A 1 233 ? 4.115 4.513 -17.761 1.00 92.56 233 ALA A O 1
ATOM 1895 N N . ARG A 1 234 ? 3.424 6.451 -18.664 1.00 92.88 234 ARG A N 1
ATOM 1896 C CA . ARG A 1 234 ? 1.995 6.093 -18.695 1.00 92.88 234 ARG A CA 1
ATOM 1897 C C . ARG A 1 234 ? 1.718 4.878 -19.575 1.00 92.88 234 ARG A C 1
ATOM 1899 O O . ARG A 1 234 ? 0.906 4.027 -19.210 1.00 92.88 234 ARG A O 1
ATOM 1906 N N . LEU A 1 235 ? 2.386 4.775 -20.720 1.00 96.25 235 LEU A N 1
ATOM 1907 C CA . LEU A 1 235 ? 2.235 3.637 -21.619 1.00 96.25 235 LEU A CA 1
ATOM 1908 C C . LEU A 1 235 ? 2.807 2.346 -20.999 1.00 96.25 235 LEU A C 1
ATOM 1910 O O . LEU A 1 235 ? 2.163 1.298 -21.055 1.00 96.25 235 LEU A O 1
ATOM 1914 N N . LEU A 1 236 ? 3.962 2.430 -20.332 1.00 97.88 236 LEU A N 1
ATOM 1915 C CA . LEU A 1 236 ? 4.571 1.316 -19.594 1.00 97.88 236 LEU A CA 1
ATOM 1916 C C . LEU A 1 236 ? 3.729 0.892 -18.379 1.00 97.88 236 LEU A C 1
ATOM 1918 O O . LEU A 1 236 ? 3.548 -0.301 -18.156 1.00 97.88 236 LEU A O 1
ATOM 1922 N N . GLN A 1 237 ? 3.151 1.842 -17.637 1.00 97.00 237 GLN A N 1
ATOM 1923 C CA . GLN A 1 237 ? 2.188 1.568 -16.561 1.00 97.00 237 GLN A CA 1
ATOM 1924 C C . GLN A 1 237 ? 0.984 0.784 -17.067 1.00 97.00 237 GLN A C 1
ATOM 1926 O O . GLN A 1 237 ? 0.618 -0.232 -16.483 1.00 97.00 237 GLN A O 1
ATOM 1931 N N . ARG A 1 238 ? 0.405 1.214 -18.194 1.00 96.50 238 ARG A N 1
ATOM 1932 C CA . ARG A 1 238 ? -0.724 0.515 -18.814 1.00 96.50 238 ARG A CA 1
ATOM 1933 C C . ARG A 1 238 ? -0.355 -0.912 -19.218 1.00 96.50 238 ARG A C 1
ATOM 1935 O O . ARG A 1 238 ? -1.172 -1.812 -19.065 1.00 96.50 238 ARG A O 1
ATOM 1942 N N . MET A 1 239 ? 0.861 -1.125 -19.723 1.00 97.56 239 MET A N 1
ATOM 1943 C CA . MET A 1 239 ? 1.365 -2.463 -20.042 1.00 97.56 239 MET A CA 1
ATOM 1944 C C . MET A 1 239 ? 1.526 -3.324 -18.783 1.00 97.56 239 MET A C 1
ATOM 1946 O O . MET A 1 239 ? 1.042 -4.452 -18.769 1.00 97.56 239 MET A O 1
ATOM 1950 N N . ALA A 1 240 ? 2.146 -2.794 -17.723 1.00 97.50 240 ALA A N 1
ATOM 1951 C CA . ALA A 1 240 ? 2.334 -3.502 -16.455 1.00 97.50 240 ALA A CA 1
ATOM 1952 C C . ALA A 1 240 ? 0.998 -3.877 -15.790 1.00 97.50 240 ALA A C 1
ATOM 1954 O O . ALA A 1 240 ? 0.838 -5.010 -15.344 1.00 97.50 240 ALA A O 1
ATOM 1955 N N . ALA A 1 241 ? -0.000 -2.989 -15.834 1.00 96.38 241 ALA A N 1
ATOM 1956 C CA . ALA A 1 241 ? -1.340 -3.253 -15.308 1.00 96.38 241 ALA A CA 1
ATOM 1957 C C . ALA A 1 241 ? -2.014 -4.485 -15.949 1.00 96.38 241 ALA A C 1
ATOM 1959 O O . ALA A 1 241 ? -2.870 -5.114 -15.332 1.00 96.38 241 ALA A O 1
ATOM 1960 N N . ARG A 1 242 ? -1.607 -4.902 -17.162 1.00 95.69 242 ARG A N 1
ATOM 1961 C CA . ARG A 1 242 ? -2.137 -6.116 -17.815 1.00 95.69 242 ARG A CA 1
ATOM 1962 C C . ARG A 1 242 ? -1.692 -7.422 -17.163 1.00 95.69 242 ARG A C 1
ATOM 1964 O O . ARG A 1 242 ? -2.277 -8.458 -17.477 1.00 95.69 242 ARG A O 1
ATOM 1971 N N . LEU A 1 243 ? -0.694 -7.379 -16.282 1.00 95.00 243 LEU A N 1
ATOM 1972 C CA . LEU A 1 243 ? -0.244 -8.538 -15.513 1.00 95.00 243 LEU A CA 1
ATOM 1973 C C . LEU A 1 243 ? -1.207 -8.897 -14.376 1.00 95.00 243 LEU A C 1
ATOM 1975 O O . LEU A 1 243 ? -1.091 -9.995 -13.843 1.00 95.00 243 LEU A O 1
ATOM 1979 N N . ASN A 1 244 ? -2.172 -8.020 -14.058 1.00 93.19 244 ASN A N 1
ATOM 1980 C CA . ASN A 1 244 ? -3.141 -8.206 -12.976 1.00 93.19 244 ASN A CA 1
ATOM 1981 C C . ASN A 1 244 ? -2.453 -8.575 -11.648 1.00 93.19 244 ASN A C 1
ATOM 1983 O O . ASN A 1 244 ? -2.849 -9.519 -10.963 1.00 93.19 244 ASN A O 1
ATOM 1987 N N . ASP A 1 245 ? -1.393 -7.840 -11.310 1.00 94.69 245 ASP A N 1
ATOM 1988 C CA . ASP A 1 245 ? -0.663 -8.005 -10.061 1.00 94.69 245 ASP A CA 1
ATOM 1989 C C . ASP A 1 245 ? -0.366 -6.655 -9.411 1.00 94.69 245 ASP A C 1
ATOM 1991 O O . ASP A 1 245 ? 0.192 -5.762 -10.043 1.00 94.69 245 ASP A O 1
ATOM 1995 N N . GLY A 1 246 ? -0.732 -6.513 -8.138 1.00 92.88 246 GLY A N 1
ATOM 1996 C CA . GLY A 1 246 ? -0.550 -5.289 -7.367 1.00 92.88 246 GLY A CA 1
ATOM 1997 C C . GLY A 1 246 ? 0.903 -5.002 -6.969 1.00 92.88 246 GLY A C 1
ATOM 1998 O O . GLY A 1 246 ? 1.246 -3.848 -6.731 1.00 92.88 246 GLY A O 1
ATOM 1999 N N . HIS A 1 247 ? 1.778 -6.012 -6.972 1.00 92.94 247 HIS A N 1
ATOM 2000 C CA . HIS A 1 247 ? 3.218 -5.865 -6.729 1.00 92.94 247 HIS A CA 1
ATOM 2001 C C . HIS A 1 247 ? 4.041 -5.794 -8.024 1.00 92.94 247 HIS A C 1
ATOM 2003 O O . HIS A 1 247 ? 5.270 -5.837 -7.972 1.00 92.94 247 HIS A O 1
ATOM 2009 N N . THR A 1 248 ? 3.408 -5.629 -9.189 1.00 95.00 248 THR A N 1
ATOM 2010 C CA . THR A 1 248 ? 4.114 -5.457 -10.463 1.00 95.00 248 THR A CA 1
ATOM 2011 C C . THR A 1 248 ? 3.655 -4.193 -11.170 1.00 95.00 248 THR A C 1
ATOM 2013 O O . THR A 1 248 ? 2.630 -4.176 -11.849 1.00 95.00 248 THR A O 1
ATOM 2016 N N . TYR A 1 249 ? 4.408 -3.107 -11.007 1.00 94.94 249 TYR A N 1
ATOM 2017 C CA . TYR A 1 249 ? 4.002 -1.767 -11.434 1.00 94.94 249 TYR A CA 1
ATOM 2018 C C . TYR A 1 249 ? 5.174 -0.925 -11.926 1.00 94.94 249 TYR A C 1
ATOM 2020 O O . TYR A 1 249 ? 6.328 -1.157 -11.577 1.00 94.94 249 TYR A O 1
ATOM 2028 N N . VAL A 1 250 ? 4.860 0.089 -12.731 1.00 95.06 250 VAL A N 1
ATOM 2029 C CA . VAL A 1 250 ? 5.819 1.080 -13.234 1.00 95.06 250 VAL A CA 1
ATOM 2030 C C . VAL A 1 250 ? 5.576 2.411 -12.533 1.00 95.06 250 VAL A C 1
ATOM 2032 O O . VAL A 1 250 ? 4.436 2.840 -12.357 1.00 95.06 250 VAL A O 1
ATOM 2035 N N . PHE A 1 251 ? 6.643 3.101 -12.153 1.00 88.12 251 PHE A N 1
ATOM 2036 C CA . PHE A 1 251 ? 6.567 4.378 -11.461 1.00 88.12 251 PHE A CA 1
ATOM 2037 C C . PHE A 1 251 ? 7.669 5.334 -11.905 1.00 88.12 251 PHE A C 1
ATOM 2039 O O . PHE A 1 251 ? 8.717 4.933 -12.413 1.00 88.12 251 PHE A O 1
ATOM 2046 N N . GLN A 1 252 ? 7.414 6.626 -11.710 1.00 83.12 252 GLN A N 1
ATOM 2047 C CA . GLN A 1 252 ? 8.408 7.666 -11.933 1.00 83.12 252 GLN A CA 1
ATOM 2048 C C . GLN A 1 252 ? 9.164 7.962 -10.632 1.00 83.12 252 GLN A C 1
ATOM 2050 O O . GLN A 1 252 ? 8.560 8.079 -9.568 1.00 83.12 252 GLN A O 1
ATOM 2055 N N . GLN A 1 253 ? 10.484 8.123 -10.715 1.00 67.75 253 GLN A N 1
ATOM 2056 C CA . GLN A 1 253 ? 11.340 8.455 -9.571 1.00 67.75 253 GLN A CA 1
ATOM 2057 C C . GLN A 1 253 ? 11.380 9.964 -9.280 1.00 67.75 253 GLN A C 1
ATOM 2059 O O . GLN A 1 253 ? 11.582 10.383 -8.139 1.00 67.75 253 GLN A O 1
ATOM 2064 N N . LYS A 1 254 ? 11.213 10.811 -10.307 1.00 67.12 254 LYS A N 1
ATOM 2065 C CA . LYS A 1 254 ? 11.281 12.271 -10.153 1.00 67.12 254 LYS A CA 1
ATOM 2066 C C . LYS A 1 254 ? 9.997 12.779 -9.490 1.00 67.12 254 LYS A C 1
ATOM 2068 O O . LYS A 1 254 ? 8.930 12.791 -10.096 1.00 67.12 254 LYS A O 1
ATOM 2073 N N . ARG A 1 255 ? 10.099 13.236 -8.236 1.00 55.72 255 ARG A N 1
ATOM 2074 C CA . ARG A 1 255 ? 8.978 13.869 -7.521 1.00 55.72 255 ARG A CA 1
ATOM 2075 C C . ARG A 1 255 ? 8.550 15.163 -8.226 1.00 55.72 255 ARG A C 1
ATOM 2077 O O . ARG A 1 255 ? 9.377 16.037 -8.464 1.00 55.72 255 ARG A O 1
ATOM 2084 N N . GLY A 1 256 ? 7.244 15.323 -8.452 1.00 60.94 256 GLY A N 1
ATOM 2085 C CA . GLY A 1 256 ? 6.633 16.587 -8.885 1.00 60.94 256 GLY A CA 1
ATOM 2086 C C . GLY A 1 256 ? 6.170 16.669 -10.341 1.00 60.94 256 GLY A C 1
ATOM 2087 O O . GLY A 1 256 ? 5.711 17.743 -10.729 1.00 60.94 256 GLY A O 1
ATOM 2088 N N . SER A 1 257 ? 6.243 15.580 -11.115 1.00 69.38 257 SER A N 1
ATOM 2089 C CA . SER A 1 257 ? 5.622 15.499 -12.450 1.00 69.38 257 SER A CA 1
ATOM 2090 C C . SER A 1 257 ? 4.094 15.588 -12.392 1.00 69.38 257 SER A C 1
ATOM 2092 O O . SER A 1 257 ? 3.476 16.174 -13.278 1.00 69.38 257 SER A O 1
ATOM 2094 N N . GLU A 1 258 ? 3.491 15.104 -11.304 1.00 84.06 258 GLU A N 1
ATOM 2095 C CA . GLU A 1 258 ? 2.055 15.193 -11.048 1.00 84.06 258 GLU A CA 1
ATOM 2096 C C . GLU A 1 258 ? 1.741 15.894 -9.714 1.00 84.06 258 GLU A C 1
ATOM 2098 O O . GLU A 1 258 ? 2.565 15.994 -8.792 1.00 84.06 258 GLU A O 1
ATOM 2103 N N . ARG A 1 259 ? 0.526 16.436 -9.631 1.00 90.12 259 ARG A N 1
ATOM 2104 C CA . ARG A 1 259 ? -0.065 17.077 -8.455 1.00 90.12 259 ARG A CA 1
ATOM 2105 C C . ARG A 1 259 ? -1.494 16.577 -8.306 1.00 90.12 259 ARG A C 1
ATOM 2107 O O . ARG A 1 259 ? -2.205 16.476 -9.296 1.00 90.12 259 ARG A O 1
ATOM 2114 N N . SER A 1 260 ? -1.925 16.347 -7.074 1.00 94.38 260 SER A N 1
ATOM 2115 C CA . SER A 1 260 ? -3.337 16.167 -6.743 1.00 94.38 260 SER A CA 1
ATOM 2116 C C . SER A 1 260 ? -3.871 17.405 -6.033 1.00 94.38 260 SER A C 1
ATOM 2118 O O . SER A 1 260 ? -3.103 18.263 -5.577 1.00 94.38 260 SER A O 1
ATOM 2120 N N . LEU A 1 261 ? -5.190 17.500 -5.906 1.00 96.81 261 LEU A N 1
ATOM 2121 C CA . LEU A 1 261 ? -5.780 18.483 -5.006 1.00 96.81 261 LEU A CA 1
ATOM 2122 C C . LEU A 1 261 ? -5.581 18.035 -3.547 1.00 96.81 261 LEU A C 1
ATOM 2124 O O . LEU A 1 261 ? -5.534 16.833 -3.277 1.00 96.81 261 LEU A O 1
ATOM 2128 N N . PRO A 1 262 ? -5.424 18.976 -2.599 1.00 96.00 262 PRO A N 1
ATOM 2129 C CA . PRO A 1 262 ? -5.192 18.682 -1.183 1.00 96.00 262 PRO A CA 1
ATOM 2130 C C . PRO A 1 262 ? -6.488 18.283 -0.455 1.00 96.00 262 PRO A C 1
ATOM 2132 O O . PRO A 1 262 ? -6.863 18.871 0.558 1.00 96.00 262 PRO A O 1
ATOM 2135 N N . PHE A 1 263 ? -7.178 17.272 -0.974 1.00 97.25 263 PHE A N 1
ATOM 2136 C CA . PHE A 1 263 ? -8.250 16.545 -0.304 1.00 97.25 263 PHE A CA 1
ATOM 2137 C C . PHE A 1 263 ? -8.180 15.071 -0.716 1.00 97.25 263 PHE A C 1
ATOM 2139 O O . PHE A 1 263 ? -7.579 14.736 -1.738 1.00 97.25 263 PHE A O 1
ATOM 2146 N N . THR A 1 264 ? -8.768 14.193 0.085 1.00 97.31 264 THR A N 1
ATOM 2147 C CA . THR A 1 264 ? -8.895 12.768 -0.231 1.00 97.31 264 THR A CA 1
ATOM 2148 C C . THR A 1 264 ? -10.351 12.379 -0.372 1.00 97.31 264 THR A C 1
ATOM 2150 O O . THR A 1 264 ? -11.239 13.024 0.191 1.00 97.31 264 THR A O 1
ATOM 2153 N N . THR A 1 265 ? -10.591 11.312 -1.120 1.00 98.44 265 THR A N 1
ATOM 2154 C CA . THR A 1 265 ? -11.890 10.667 -1.256 1.00 98.44 265 THR A CA 1
ATOM 2155 C C . THR A 1 265 ? -11.887 9.270 -0.649 1.00 98.44 265 THR A C 1
ATOM 2157 O O . THR A 1 265 ? -10.832 8.746 -0.287 1.00 98.44 265 THR A O 1
ATOM 2160 N N . VAL A 1 266 ? -13.079 8.693 -0.508 1.00 97.88 266 VAL A N 1
ATOM 2161 C CA . VAL A 1 266 ? -13.306 7.303 -0.108 1.00 97.88 266 VAL A CA 1
ATOM 2162 C C . VAL A 1 266 ? -14.564 6.754 -0.787 1.00 97.88 266 VAL A C 1
ATOM 2164 O O . VAL A 1 266 ? -15.567 7.462 -0.914 1.00 97.88 266 VAL A O 1
ATOM 2167 N N . LEU A 1 267 ? -14.534 5.493 -1.226 1.00 97.75 267 LEU A N 1
ATOM 2168 C CA . LEU A 1 267 ? -15.707 4.792 -1.763 1.00 97.75 267 LEU A CA 1
ATOM 2169 C C . LEU A 1 267 ? -16.527 4.136 -0.638 1.00 97.75 267 LEU A C 1
ATOM 2171 O O . LEU A 1 267 ? -16.072 3.167 -0.026 1.00 97.75 267 LEU A O 1
ATOM 2175 N N . IL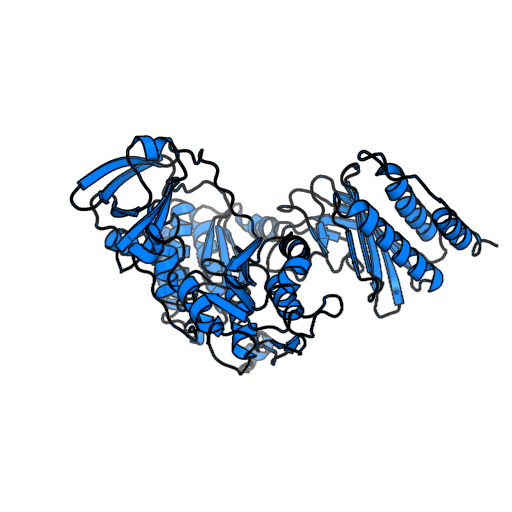E A 1 268 ? -17.750 4.610 -0.401 1.00 96.69 268 ILE A N 1
ATOM 2176 C CA . ILE A 1 268 ? -18.686 4.059 0.597 1.00 96.69 268 ILE A CA 1
ATOM 2177 C C . ILE A 1 268 ? -20.059 3.918 -0.061 1.00 96.69 268 ILE A C 1
ATOM 2179 O O . ILE A 1 268 ? -20.521 4.845 -0.727 1.00 96.69 268 ILE A O 1
ATOM 2183 N N . GLU A 1 269 ? -20.682 2.741 0.070 1.00 95.62 269 GLU A N 1
ATOM 2184 C CA . GLU A 1 269 ? -21.989 2.416 -0.537 1.00 95.62 269 GLU A CA 1
ATOM 2185 C C . GLU A 1 269 ? -22.052 2.717 -2.049 1.00 95.62 269 GLU A C 1
ATOM 2187 O O . GLU A 1 269 ? -23.039 3.210 -2.592 1.00 95.62 269 GLU A O 1
ATOM 2192 N N . GLY A 1 270 ? -20.947 2.450 -2.754 1.00 96.06 270 GLY A N 1
ATOM 2193 C CA . GLY A 1 270 ? -20.841 2.641 -4.202 1.00 96.06 270 GLY A CA 1
ATOM 2194 C C . GLY A 1 270 ? -20.727 4.098 -4.671 1.00 96.06 270 GLY A C 1
ATOM 2195 O O . GLY A 1 270 ? -20.659 4.310 -5.891 1.00 96.06 270 GLY A O 1
ATOM 2196 N N . ARG A 1 271 ? -20.663 5.057 -3.736 1.00 97.88 271 ARG A N 1
ATOM 2197 C CA . ARG A 1 271 ? -20.544 6.509 -3.947 1.00 97.88 271 ARG A CA 1
ATOM 2198 C C . ARG A 1 271 ? -19.185 7.021 -3.463 1.00 97.88 271 ARG A C 1
ATOM 2200 O O . ARG A 1 271 ? -18.586 6.450 -2.552 1.00 97.88 271 ARG A O 1
ATOM 2207 N N . VAL A 1 272 ? -18.677 8.071 -4.107 1.00 98.56 272 VAL A N 1
ATOM 2208 C CA . VAL A 1 272 ? -17.347 8.635 -3.830 1.00 98.56 272 VAL A CA 1
ATOM 2209 C C . VAL A 1 272 ? -17.505 9.872 -2.961 1.00 98.56 272 VAL A C 1
ATOM 2211 O O . VAL A 1 272 ? -18.024 10.889 -3.413 1.00 98.56 272 VAL A O 1
ATOM 2214 N N . TRP A 1 273 ? -17.030 9.800 -1.727 1.00 98.50 273 TRP A N 1
ATOM 2215 C CA . TRP A 1 273 ? -17.201 10.848 -0.727 1.00 98.50 273 TRP A CA 1
ATOM 2216 C C . TRP A 1 273 ? -15.885 11.552 -0.441 1.00 98.50 273 TRP A C 1
ATOM 2218 O O . TRP A 1 273 ? -14.836 10.918 -0.450 1.00 98.50 273 TRP A O 1
ATOM 2228 N N . VAL A 1 274 ? -15.925 12.848 -0.147 1.00 98.38 274 VAL A N 1
ATOM 2229 C CA . VAL A 1 274 ? -14.776 13.594 0.373 1.00 98.38 274 VAL A CA 1
ATOM 2230 C C . VAL A 1 274 ? -14.484 13.108 1.793 1.00 98.38 274 VAL A C 1
ATOM 2232 O O . VAL A 1 274 ? -15.287 13.304 2.705 1.00 98.38 274 VAL A O 1
ATOM 2235 N N . ASP A 1 275 ? -13.321 12.491 1.986 1.00 96.38 275 ASP A N 1
ATOM 2236 C CA . ASP A 1 275 ? -12.881 11.922 3.262 1.00 96.38 275 ASP A CA 1
ATOM 2237 C C . ASP A 1 275 ? -12.196 12.974 4.143 1.00 96.38 275 ASP A C 1
ATOM 2239 O O . ASP A 1 275 ? -12.566 13.168 5.303 1.00 96.38 275 ASP A O 1
ATOM 2243 N N . ARG A 1 276 ? -11.210 13.693 3.594 1.00 95.38 276 ARG A N 1
ATOM 2244 C CA . ARG A 1 276 ? -10.455 14.737 4.309 1.00 95.38 276 ARG A CA 1
ATOM 2245 C C . ARG A 1 276 ? -10.176 15.907 3.387 1.00 95.38 276 ARG A C 1
ATOM 2247 O O . ARG A 1 276 ? -9.904 15.715 2.209 1.00 95.38 276 ARG A O 1
ATOM 2254 N N . VAL A 1 277 ? -10.182 17.117 3.940 1.00 96.88 277 VAL A N 1
ATOM 2255 C CA . VAL A 1 277 ? -9.801 18.347 3.234 1.00 96.88 277 VAL A CA 1
ATOM 2256 C C . VAL A 1 277 ? -8.618 18.957 3.971 1.00 96.88 277 VAL A C 1
ATOM 2258 O O . VAL A 1 277 ? -8.750 19.333 5.131 1.00 96.88 277 VAL A O 1
ATOM 2261 N N . PHE A 1 278 ? -7.469 19.049 3.305 1.00 96.25 278 PHE A N 1
ATOM 2262 C CA . PHE A 1 278 ? -6.217 19.542 3.888 1.00 96.25 278 PHE A CA 1
ATOM 2263 C C . PHE A 1 278 ? -5.933 21.007 3.545 1.00 96.25 278 PHE A C 1
ATOM 2265 O O . PHE A 1 278 ? -4.890 21.526 3.931 1.00 96.25 278 PHE A O 1
ATOM 2272 N N . SER A 1 279 ? -6.829 21.668 2.807 1.00 97.00 279 SER A N 1
ATOM 2273 C CA . SER A 1 279 ? -6.659 23.052 2.370 1.00 97.00 279 SER A CA 1
ATOM 2274 C C . SER A 1 279 ? -7.751 23.964 2.902 1.00 97.00 279 SER A C 1
ATOM 2276 O O . SER A 1 279 ? -8.927 23.771 2.585 1.00 97.00 279 SER A O 1
ATOM 2278 N N . SER A 1 280 ? -7.350 25.005 3.630 1.00 96.75 280 SER A N 1
ATOM 2279 C CA . SER A 1 280 ? -8.248 26.075 4.072 1.00 96.75 280 SER A CA 1
ATOM 2280 C C . SER A 1 280 ? -8.898 26.785 2.879 1.00 96.75 280 SER A C 1
ATOM 2282 O O . SER A 1 280 ? -10.078 27.116 2.912 1.00 96.75 280 SER A O 1
ATOM 2284 N N . SER A 1 281 ? -8.167 26.941 1.770 1.00 96.75 281 SER A N 1
ATOM 2285 C CA . SER A 1 281 ? -8.678 27.578 0.551 1.00 96.75 281 SER A CA 1
ATOM 2286 C C . SER A 1 281 ? -9.782 26.750 -0.113 1.00 96.75 281 SER A C 1
ATOM 2288 O O . SER A 1 281 ? -10.801 27.308 -0.504 1.00 96.75 281 SER A O 1
ATOM 2290 N N . LEU A 1 282 ? -9.639 25.418 -0.169 1.00 97.06 282 LEU A N 1
ATOM 2291 C CA . LEU A 1 282 ? -10.726 24.545 -0.638 1.00 97.06 282 LEU A CA 1
ATOM 2292 C C . LEU A 1 282 ? -11.934 24.585 0.303 1.00 97.06 282 LEU A C 1
ATOM 2294 O O . LEU A 1 282 ? -13.072 24.572 -0.162 1.00 97.06 282 LEU A O 1
ATOM 2298 N N . GLN A 1 283 ? -11.704 24.663 1.618 1.00 97.12 283 GLN A N 1
ATOM 2299 C CA . GLN A 1 283 ? -12.797 24.852 2.571 1.00 97.12 283 GLN A CA 1
ATOM 2300 C C . GLN A 1 283 ? -13.505 26.199 2.358 1.00 97.12 283 GLN A C 1
ATOM 2302 O O . GLN A 1 283 ? -14.733 26.253 2.398 1.00 97.12 283 GLN A O 1
ATOM 2307 N N . ASN A 1 284 ? -12.783 27.277 2.065 1.00 97.06 284 ASN A N 1
ATOM 2308 C CA . ASN A 1 284 ? -13.394 28.576 1.771 1.00 97.06 284 ASN A CA 1
ATOM 2309 C C . ASN A 1 284 ? -14.217 28.558 0.472 1.00 97.06 284 ASN A C 1
ATOM 2311 O O . ASN A 1 284 ? -15.223 29.253 0.383 1.00 97.06 284 ASN A O 1
ATOM 2315 N N . GLU A 1 285 ? -13.854 27.711 -0.495 1.00 96.75 285 GLU A N 1
ATOM 2316 C CA . GLU A 1 285 ? -14.660 27.438 -1.697 1.00 96.75 285 GLU A CA 1
ATOM 2317 C C . GLU A 1 285 ? -15.853 26.493 -1.449 1.00 96.75 285 GLU A C 1
ATOM 2319 O O . GLU A 1 285 ? -16.599 26.174 -2.372 1.00 96.75 285 GLU A O 1
ATOM 2324 N N . GLY A 1 286 ? -16.063 26.053 -0.206 1.00 96.81 286 GLY A N 1
ATOM 2325 C CA . GLY A 1 286 ? -17.219 25.255 0.203 1.00 96.81 286 GLY A CA 1
ATOM 2326 C C . GLY A 1 286 ? -16.990 23.745 0.224 1.00 96.81 286 GLY A C 1
ATOM 2327 O O . GLY A 1 286 ? -17.903 23.020 0.602 1.00 96.81 286 GLY A O 1
ATOM 2328 N N . VAL A 1 287 ? -15.793 23.246 -0.110 1.00 97.75 287 VAL A N 1
ATOM 2329 C CA . VAL A 1 287 ? -15.501 21.805 -0.029 1.00 97.75 287 VAL A CA 1
ATOM 2330 C C . VAL A 1 287 ? -15.473 21.367 1.439 1.00 97.75 287 VAL A C 1
ATOM 2332 O O . VAL A 1 287 ? -14.815 21.983 2.287 1.00 97.75 287 VAL A O 1
ATOM 2335 N N . ARG A 1 288 ? -16.197 20.296 1.760 1.00 96.38 288 ARG A N 1
ATOM 2336 C CA . ARG A 1 288 ? -16.326 19.740 3.112 1.00 96.38 288 ARG A CA 1
ATOM 2337 C C . ARG A 1 288 ? -16.221 18.217 3.079 1.00 96.38 288 ARG A C 1
ATOM 2339 O O . ARG A 1 288 ? -16.545 17.580 2.080 1.00 96.38 288 ARG A O 1
ATOM 2346 N N . ARG A 1 289 ? -15.774 17.641 4.199 1.00 96.38 289 ARG A N 1
ATOM 2347 C CA . ARG A 1 289 ? -15.862 16.197 4.458 1.00 96.38 289 ARG A CA 1
ATOM 2348 C C . ARG A 1 289 ? -17.331 15.760 4.415 1.00 96.38 289 ARG A C 1
ATOM 2350 O O . ARG A 1 289 ? -18.174 16.475 4.942 1.00 96.38 289 ARG A O 1
ATOM 2357 N N . GLY A 1 290 ? -17.609 14.602 3.820 1.00 96.69 290 GLY A N 1
ATOM 2358 C CA . GLY A 1 290 ? -18.964 14.054 3.679 1.00 96.69 290 GLY A CA 1
ATOM 2359 C C . GLY A 1 290 ? -19.714 14.513 2.422 1.00 96.69 290 GLY A C 1
ATOM 2360 O O . GLY A 1 290 ? -20.777 13.983 2.128 1.00 96.69 290 GLY A O 1
ATOM 2361 N N . MET A 1 291 ? -19.164 15.434 1.623 1.00 98.12 291 MET A N 1
ATOM 2362 C CA . MET A 1 291 ? -19.740 15.745 0.309 1.00 98.12 291 MET A CA 1
ATOM 2363 C C . MET A 1 291 ? -19.466 14.615 -0.685 1.00 98.12 291 MET A C 1
ATOM 2365 O O . MET A 1 291 ? -18.368 14.060 -0.706 1.00 98.12 291 MET A O 1
ATOM 2369 N N . GLU A 1 292 ? -20.416 14.303 -1.560 1.00 98.62 292 GLU A N 1
ATOM 2370 C CA . GLU A 1 292 ? -20.191 13.360 -2.656 1.00 98.62 292 GLU A CA 1
ATOM 2371 C C . GLU A 1 292 ? -19.483 14.066 -3.814 1.00 98.62 292 GLU A C 1
ATOM 2373 O O . GLU A 1 292 ? -19.982 15.064 -4.326 1.00 98.62 292 GLU A O 1
ATOM 2378 N N . LEU A 1 293 ? -18.356 13.538 -4.290 1.00 98.69 293 LEU A N 1
ATOM 2379 C CA . LEU A 1 293 ? -17.762 13.950 -5.559 1.00 98.69 293 LEU A CA 1
ATOM 2380 C C . LEU A 1 293 ? -18.489 13.228 -6.697 1.00 98.69 293 LEU A C 1
ATOM 2382 O O . LEU A 1 293 ? -18.283 12.040 -6.915 1.00 98.69 293 LEU A O 1
ATOM 2386 N N . THR A 1 294 ? -19.327 13.946 -7.442 1.00 98.62 294 THR A N 1
ATOM 2387 C CA . THR A 1 294 ? -20.189 13.335 -8.470 1.00 98.62 294 THR A CA 1
ATOM 2388 C C . THR A 1 294 ? -19.568 13.370 -9.862 1.00 98.62 294 THR A C 1
ATOM 2390 O O . THR A 1 294 ? -19.722 12.409 -10.614 1.00 98.62 294 THR A O 1
ATOM 2393 N N . HIS A 1 295 ? -18.875 14.459 -10.223 1.00 98.69 295 HIS A N 1
ATOM 2394 C CA . HIS A 1 295 ? -18.306 14.640 -11.563 1.00 98.69 295 HIS A CA 1
ATOM 2395 C C . HIS A 1 295 ? -16.937 15.323 -11.543 1.00 98.69 295 HIS A C 1
ATOM 2397 O O . HIS A 1 295 ? -16.680 16.215 -10.730 1.00 98.69 295 HIS A O 1
ATOM 2403 N N . ILE A 1 296 ? -16.101 14.957 -12.519 1.00 98.62 296 ILE A N 1
ATOM 2404 C CA . ILE A 1 296 ? -14.830 15.614 -12.843 1.00 98.62 296 ILE A CA 1
ATOM 2405 C C . ILE A 1 296 ? -14.840 15.950 -14.334 1.00 98.62 296 ILE A C 1
ATOM 2407 O O . ILE A 1 296 ? -15.086 15.090 -15.175 1.00 98.62 296 ILE A O 1
ATOM 2411 N N . ASN A 1 297 ? -14.613 17.219 -14.674 1.00 98.06 297 ASN A N 1
ATOM 2412 C CA . ASN A 1 297 ? -14.668 17.737 -16.044 1.00 98.06 297 ASN A CA 1
ATOM 2413 C C . ASN A 1 297 ? -15.978 17.395 -16.780 1.00 98.06 297 ASN A C 1
ATOM 2415 O O . ASN A 1 297 ? -15.983 17.174 -17.987 1.00 98.06 297 ASN A O 1
ATOM 2419 N N . GLY A 1 298 ? -17.094 17.372 -16.042 1.00 98.00 298 GLY A N 1
ATOM 2420 C CA . GLY A 1 298 ? -18.422 17.036 -16.567 1.00 98.00 298 GLY A CA 1
ATOM 2421 C C . GLY A 1 298 ? -18.679 15.538 -16.761 1.00 98.00 298 GLY A C 1
ATOM 2422 O O . GLY A 1 298 ? -19.795 15.172 -17.103 1.00 98.00 298 GLY A O 1
ATOM 2423 N N . MET A 1 299 ? -17.692 14.672 -16.512 1.00 98.62 299 MET A N 1
ATOM 2424 C CA . MET A 1 299 ? -17.837 13.216 -16.572 1.00 98.62 299 MET A CA 1
ATOM 2425 C C . MET A 1 299 ? -18.208 12.657 -15.190 1.00 98.62 299 MET A C 1
ATOM 2427 O O . MET A 1 299 ? -17.584 13.077 -14.208 1.00 98.62 299 MET A O 1
ATOM 2431 N N . PRO A 1 300 ? -19.163 11.711 -15.081 1.00 98.75 300 PRO A N 1
ATOM 2432 C CA . PRO A 1 300 ? -19.449 11.019 -13.826 1.00 98.75 300 PRO A CA 1
ATOM 2433 C C . PRO A 1 300 ? -18.177 10.422 -13.214 1.00 98.75 300 PRO A C 1
ATOM 2435 O O . PRO A 1 300 ? -17.377 9.799 -13.913 1.00 98.75 300 PRO A O 1
ATOM 2438 N N . VAL A 1 301 ? -17.978 10.575 -11.903 1.00 98.56 301 VAL A N 1
ATOM 2439 C CA . VAL A 1 301 ? -16.703 10.249 -11.234 1.00 98.56 301 VAL A CA 1
ATOM 2440 C C . VAL A 1 301 ? -16.261 8.794 -11.444 1.00 98.56 301 VAL A C 1
ATOM 2442 O O . VAL A 1 301 ? -15.073 8.514 -11.586 1.00 98.56 301 VAL A O 1
ATOM 2445 N N . LYS A 1 302 ? -17.209 7.851 -11.527 1.00 98.38 302 LYS A N 1
ATOM 2446 C CA . LYS A 1 302 ? -16.910 6.428 -11.755 1.00 98.38 302 LYS A CA 1
ATOM 2447 C C . LYS A 1 302 ? -16.488 6.156 -13.199 1.00 98.38 302 LYS A C 1
ATOM 2449 O O . LYS A 1 302 ? -15.641 5.300 -13.435 1.00 98.38 302 LYS A O 1
ATOM 2454 N N . GLU A 1 303 ? -17.039 6.885 -14.166 1.00 98.56 303 GLU A N 1
ATOM 2455 C CA . GLU A 1 303 ? -16.596 6.825 -15.566 1.00 98.56 303 GLU A CA 1
ATOM 2456 C C . GLU A 1 303 ? -15.231 7.495 -15.742 1.00 98.56 303 GLU A C 1
ATOM 2458 O O . GLU A 1 303 ? -14.368 6.976 -16.457 1.00 98.56 303 GLU A O 1
ATOM 2463 N N . TRP A 1 304 ? -14.993 8.592 -15.019 1.00 98.44 304 TRP A N 1
ATOM 2464 C CA . TRP A 1 304 ? -13.685 9.235 -14.937 1.00 98.44 304 TRP A CA 1
ATOM 2465 C C . TRP A 1 304 ? -12.629 8.266 -14.404 1.00 98.44 304 TRP A C 1
ATOM 2467 O O . TRP A 1 304 ? -11.616 8.042 -15.063 1.00 98.44 304 TRP A O 1
ATOM 2477 N N . ALA A 1 305 ? -12.890 7.616 -13.268 1.00 98.19 305 ALA A N 1
ATOM 2478 C CA . ALA A 1 305 ? -11.980 6.631 -12.692 1.00 98.19 305 ALA A CA 1
ATOM 2479 C C . ALA A 1 305 ? -11.686 5.482 -13.670 1.00 98.19 305 ALA A C 1
ATOM 2481 O O . ALA A 1 305 ? -10.521 5.182 -13.933 1.00 98.19 305 ALA A O 1
ATOM 2482 N N . LYS A 1 306 ? -12.726 4.893 -14.278 1.00 97.69 306 LYS A N 1
ATOM 2483 C CA . LYS A 1 306 ? -12.590 3.793 -15.250 1.00 97.69 306 LYS A CA 1
ATOM 2484 C C . LYS A 1 306 ? -11.774 4.166 -16.487 1.00 97.69 306 LYS A C 1
ATOM 2486 O O . LYS A 1 306 ? -11.045 3.328 -17.004 1.00 97.69 306 LYS A O 1
ATOM 2491 N N . SER A 1 307 ? -11.903 5.395 -16.981 1.00 96.69 307 SER A N 1
ATOM 2492 C CA . SER A 1 307 ? -11.261 5.824 -18.231 1.00 96.69 307 SER A CA 1
ATOM 2493 C C . SER A 1 307 ? -9.892 6.480 -18.034 1.00 96.69 307 SER A C 1
ATOM 2495 O O . SER A 1 307 ? -9.056 6.434 -18.940 1.00 96.69 307 SER A O 1
ATOM 2497 N N . ARG A 1 308 ? -9.646 7.107 -16.876 1.00 95.00 308 ARG A N 1
ATOM 2498 C CA . ARG A 1 308 ? -8.450 7.930 -16.624 1.00 95.00 308 ARG A CA 1
ATOM 2499 C C . ARG A 1 308 ? -7.527 7.394 -15.539 1.00 95.00 308 ARG A C 1
ATOM 2501 O O . ARG A 1 308 ? -6.345 7.713 -15.590 1.00 95.00 308 ARG A O 1
ATOM 2508 N N . VAL A 1 309 ? -8.028 6.591 -14.601 1.00 96.06 309 VAL A N 1
ATOM 2509 C CA . VAL A 1 309 ? -7.256 6.145 -13.428 1.00 96.06 309 VAL A CA 1
ATOM 2510 C C . VAL A 1 309 ? -6.991 4.641 -13.496 1.00 96.06 309 VAL A C 1
ATOM 2512 O O . VAL A 1 309 ? -5.846 4.222 -13.651 1.00 96.06 309 VAL A O 1
ATOM 2515 N N . MET A 1 310 ? -8.051 3.829 -13.500 1.00 97.06 310 MET A N 1
ATOM 2516 C CA . MET A 1 310 ? -7.993 2.361 -13.453 1.00 97.06 310 MET A CA 1
ATOM 2517 C C . MET A 1 310 ? -7.120 1.687 -14.527 1.00 97.06 310 MET A C 1
ATOM 2519 O O . MET A 1 310 ? -6.464 0.706 -14.189 1.00 97.06 310 MET A O 1
ATOM 2523 N N . PRO A 1 311 ? -7.015 2.182 -15.781 1.00 95.81 311 PRO A N 1
ATOM 2524 C CA . PRO A 1 311 ? -6.171 1.544 -16.799 1.00 95.81 311 PRO A CA 1
ATOM 2525 C C . PRO A 1 311 ? -4.670 1.531 -16.478 1.00 95.81 311 PRO A C 1
ATOM 2527 O O . PRO A 1 311 ? -3.911 0.858 -17.173 1.00 95.81 311 PRO A O 1
ATOM 2530 N N . TYR A 1 312 ? -4.237 2.306 -15.482 1.00 95.00 312 TYR A N 1
ATOM 2531 C CA . TYR A 1 312 ? -2.842 2.419 -15.057 1.00 95.00 312 TYR A CA 1
ATOM 2532 C C . TYR A 1 312 ? -2.588 1.789 -13.682 1.00 95.00 312 TYR A C 1
ATOM 2534 O O . TYR A 1 312 ? -1.455 1.833 -13.208 1.00 95.00 312 TYR A O 1
ATOM 2542 N N . ILE A 1 313 ? -3.622 1.236 -13.038 1.00 95.31 313 ILE A N 1
ATOM 2543 C CA . ILE A 1 313 ? -3.505 0.607 -11.723 1.00 95.31 313 ILE A CA 1
ATOM 2544 C C . ILE A 1 313 ? -3.064 -0.841 -11.916 1.00 95.31 313 ILE A C 1
ATOM 2546 O O . ILE A 1 313 ? -3.792 -1.664 -12.470 1.00 95.31 313 ILE A O 1
ATOM 2550 N N . SER A 1 314 ? -1.881 -1.156 -11.407 1.00 94.81 314 SER A N 1
ATOM 2551 C CA . SER A 1 314 ? -1.458 -2.531 -11.177 1.00 94.81 314 SER A CA 1
ATOM 2552 C C . SER A 1 314 ? -2.211 -3.094 -9.979 1.00 94.81 314 SER A C 1
ATOM 2554 O O . SER A 1 314 ? -2.165 -2.532 -8.884 1.00 94.81 314 SER A O 1
ATOM 2556 N N . SER A 1 315 ? -2.952 -4.177 -10.194 1.00 94.31 315 SER A N 1
ATOM 2557 C CA . SER A 1 315 ? -3.878 -4.699 -9.198 1.00 94.31 315 SER A CA 1
ATOM 2558 C C . SER A 1 315 ? -4.084 -6.195 -9.329 1.00 94.31 315 SER A C 1
ATOM 2560 O O . SER A 1 315 ? -4.273 -6.697 -10.433 1.00 94.31 315 SER A O 1
ATOM 2562 N N . SER A 1 316 ? -4.114 -6.881 -8.188 1.00 92.44 316 SER A N 1
ATOM 2563 C CA . SER A 1 316 ? -4.425 -8.309 -8.099 1.00 92.44 316 SER A CA 1
ATOM 2564 C C . SER A 1 316 ? -5.924 -8.590 -7.936 1.00 92.44 316 SER A C 1
ATOM 2566 O O . SER A 1 316 ? -6.346 -9.725 -8.141 1.00 92.44 316 SER A O 1
ATOM 2568 N N . THR A 1 317 ? -6.735 -7.595 -7.546 1.00 95.88 317 THR A N 1
ATOM 2569 C CA . THR A 1 317 ? -8.150 -7.794 -7.183 1.00 95.88 317 THR A CA 1
ATOM 2570 C C . THR A 1 317 ? -9.047 -6.605 -7.549 1.00 95.88 317 THR A C 1
ATOM 2572 O O . THR A 1 317 ? -8.601 -5.468 -7.723 1.00 95.88 317 THR A O 1
ATOM 2575 N N . ALA A 1 318 ? -10.360 -6.834 -7.649 1.00 95.38 318 ALA A N 1
ATOM 2576 C CA . ALA A 1 318 ? -11.311 -5.750 -7.901 1.00 95.38 318 ALA A CA 1
ATOM 2577 C C . ALA A 1 318 ? -11.332 -4.737 -6.743 1.00 95.38 318 ALA A C 1
ATOM 2579 O O . ALA A 1 318 ? -11.278 -3.534 -6.989 1.00 95.38 318 ALA A O 1
ATOM 2580 N N . GLN A 1 319 ? -11.323 -5.210 -5.493 1.00 95.50 319 GLN A N 1
ATOM 2581 C CA . GLN A 1 319 ? -11.367 -4.337 -4.321 1.00 95.50 319 GLN A CA 1
ATOM 2582 C C . GLN A 1 319 ? -10.118 -3.457 -4.176 1.00 95.50 319 GLN A C 1
ATOM 2584 O O . GLN A 1 319 ? -10.246 -2.297 -3.788 1.00 95.50 319 GLN A O 1
ATOM 2589 N N . TRP A 1 320 ? -8.927 -3.955 -4.535 1.00 96.19 320 TRP A N 1
ATOM 2590 C CA . TRP A 1 320 ? -7.716 -3.128 -4.569 1.00 96.19 320 TRP A CA 1
ATOM 2591 C C . TRP A 1 320 ? -7.784 -2.083 -5.682 1.00 96.19 320 TRP A C 1
ATOM 2593 O O . TRP A 1 320 ? -7.447 -0.924 -5.467 1.00 96.19 320 TRP A O 1
ATOM 2603 N N . THR A 1 321 ? -8.307 -2.461 -6.853 1.00 96.75 321 THR A N 1
ATOM 2604 C CA . THR A 1 321 ? -8.531 -1.515 -7.959 1.00 96.75 321 THR A CA 1
ATOM 2605 C C . THR A 1 321 ? -9.458 -0.376 -7.536 1.00 96.75 321 THR A C 1
ATOM 2607 O O . THR A 1 321 ? -9.220 0.778 -7.881 1.00 96.75 321 THR A O 1
ATOM 2610 N N . GLU A 1 322 ? -10.516 -0.684 -6.783 1.00 96.56 322 GLU A N 1
ATOM 2611 C CA . GLU A 1 322 ? -11.416 0.325 -6.224 1.00 96.56 322 GLU A CA 1
ATOM 2612 C C . GLU A 1 322 ? -10.733 1.181 -5.154 1.00 96.56 322 GLU A C 1
ATOM 2614 O O . GLU A 1 322 ? -10.900 2.398 -5.179 1.00 96.56 322 GLU A O 1
ATOM 2619 N N . HIS A 1 323 ? -9.949 0.574 -4.257 1.00 96.75 323 HIS A N 1
ATOM 2620 C CA . HIS A 1 323 ? -9.175 1.304 -3.252 1.00 96.75 323 HIS A CA 1
ATOM 2621 C C . HIS A 1 323 ? -8.239 2.321 -3.909 1.00 96.75 323 HIS A C 1
ATOM 2623 O O . HIS A 1 323 ? -8.381 3.514 -3.677 1.00 96.75 323 HIS A O 1
ATOM 2629 N N . GLU A 1 324 ? -7.357 1.871 -4.801 1.00 96.12 324 GLU A N 1
ATOM 2630 C CA . GLU A 1 324 ? -6.405 2.742 -5.494 1.00 96.12 324 GLU A CA 1
ATOM 2631 C C . GLU A 1 324 ? -7.102 3.801 -6.357 1.00 96.12 324 GLU A C 1
ATOM 2633 O O . GLU A 1 324 ? -6.625 4.925 -6.477 1.00 96.12 324 GLU A O 1
ATOM 2638 N N . ALA A 1 325 ? -8.247 3.485 -6.967 1.00 97.38 325 ALA A N 1
ATOM 2639 C CA . ALA A 1 325 ? -8.942 4.448 -7.814 1.00 97.38 325 ALA A CA 1
ATOM 2640 C C . ALA A 1 325 ? -9.667 5.544 -7.022 1.00 97.38 325 ALA A C 1
ATOM 2642 O O . ALA A 1 325 ? -9.679 6.694 -7.463 1.00 97.38 325 ALA A O 1
ATOM 2643 N N . TYR A 1 326 ? -10.322 5.190 -5.913 1.00 98.19 326 TYR A N 1
ATOM 2644 C CA . TYR A 1 326 ? -11.289 6.060 -5.237 1.00 98.19 326 TYR A CA 1
ATOM 2645 C C . TYR A 1 326 ? -10.866 6.513 -3.845 1.00 98.19 326 TYR A C 1
ATOM 2647 O O . TYR A 1 326 ? -11.353 7.549 -3.390 1.00 98.19 326 TYR A O 1
ATOM 2655 N N . ASP A 1 327 ? -9.995 5.775 -3.167 1.00 97.00 327 ASP A N 1
ATOM 2656 C CA . ASP A 1 327 ? -9.537 6.126 -1.832 1.00 97.00 327 ASP A CA 1
ATOM 2657 C C . ASP A 1 327 ? -8.225 6.911 -1.936 1.00 97.00 327 ASP A C 1
ATOM 2659 O O . ASP A 1 327 ? -7.296 6.546 -2.652 1.00 97.00 327 ASP A O 1
ATOM 2663 N N . GLY A 1 328 ? -8.134 8.037 -1.233 1.00 95.25 328 GLY A N 1
ATOM 2664 C CA . GLY A 1 328 ? -6.976 8.921 -1.353 1.00 95.25 328 GLY A CA 1
ATOM 2665 C C . GLY A 1 328 ? -7.177 10.000 -2.419 1.00 95.25 328 GLY A C 1
ATOM 2666 O O . GLY A 1 328 ? -8.248 10.591 -2.500 1.00 95.25 328 GLY A O 1
ATOM 2667 N N . SER A 1 329 ? -6.140 10.344 -3.186 1.00 94.94 329 SER A N 1
ATOM 2668 C CA . SER A 1 329 ? -6.144 11.546 -4.043 1.00 94.94 329 SER A CA 1
ATOM 2669 C C . SER A 1 329 ? -6.084 11.276 -5.552 1.00 94.94 329 SER A C 1
ATOM 2671 O O . SER A 1 329 ? -6.068 12.229 -6.341 1.00 94.94 329 SER A O 1
ATOM 2673 N N . GLN A 1 330 ? -6.097 10.003 -5.969 1.00 94.88 330 GLN A N 1
ATOM 2674 C CA . GLN A 1 330 ? -5.812 9.596 -7.352 1.00 94.88 330 GLN A CA 1
ATOM 2675 C C . GLN A 1 330 ? -6.792 10.155 -8.386 1.00 94.88 330 GLN A C 1
ATOM 2677 O O . GLN A 1 330 ? -6.384 10.502 -9.493 1.00 94.88 330 GLN A O 1
ATOM 2682 N N . LEU A 1 331 ? -8.063 10.353 -8.019 1.00 97.75 331 LEU A N 1
ATOM 2683 C CA . LEU A 1 331 ? -9.077 10.945 -8.904 1.00 97.75 331 LEU A CA 1
ATOM 2684 C C . LEU A 1 331 ? -8.714 12.346 -9.413 1.00 97.75 331 LEU A C 1
ATOM 2686 O O . LEU A 1 331 ? -9.201 12.758 -10.466 1.00 97.75 331 LEU A O 1
ATOM 2690 N N . THR A 1 332 ? -7.884 13.077 -8.665 1.00 96.69 332 THR A N 1
ATOM 2691 C CA . THR A 1 332 ? -7.497 14.464 -8.970 1.00 96.69 332 THR A CA 1
ATOM 2692 C C . THR A 1 332 ? -6.031 14.606 -9.364 1.00 96.69 332 THR A C 1
ATOM 2694 O O . THR A 1 332 ? -5.547 15.730 -9.493 1.00 96.69 332 THR A O 1
ATOM 2697 N N . MET A 1 333 ? -5.317 13.491 -9.529 1.00 93.19 333 MET A N 1
ATOM 2698 C CA . MET A 1 333 ? -3.925 13.499 -9.956 1.00 93.19 333 MET A CA 1
ATOM 2699 C C . MET A 1 333 ? -3.828 13.965 -11.412 1.00 93.19 333 MET A C 1
ATOM 2701 O O . MET A 1 333 ? -4.526 13.454 -12.286 1.00 93.19 333 MET A O 1
ATOM 2705 N N . GLY A 1 334 ? -2.955 14.930 -11.678 1.00 91.44 334 GLY A N 1
ATOM 2706 C CA . GLY A 1 334 ? -2.738 15.459 -13.021 1.00 91.44 334 GLY A CA 1
ATOM 2707 C C . GLY A 1 334 ? -1.520 16.368 -13.098 1.00 91.44 334 GLY A C 1
ATOM 2708 O O . GLY A 1 334 ? -0.750 16.496 -12.140 1.00 91.44 334 GLY A O 1
ATOM 2709 N N . LYS A 1 335 ? -1.323 17.019 -14.247 1.00 89.81 335 LYS A N 1
ATOM 2710 C CA . LYS A 1 335 ? -0.132 17.854 -14.464 1.00 89.81 335 LYS A CA 1
ATOM 2711 C C . LYS A 1 335 ? -0.243 19.183 -13.704 1.00 89.81 335 LYS A C 1
ATOM 2713 O O . LYS A 1 335 ? -1.326 19.775 -13.657 1.00 89.81 335 LYS A O 1
ATOM 2718 N N . PRO A 1 336 ? 0.860 19.723 -13.147 1.00 90.75 336 PRO A N 1
ATOM 2719 C CA . PRO A 1 336 ? 0.863 21.067 -12.577 1.00 90.75 336 PRO A CA 1
ATOM 2720 C C . PRO A 1 336 ? 0.254 22.097 -13.540 1.00 90.75 336 PRO A C 1
ATOM 2722 O O . PRO A 1 336 ? 0.627 22.177 -14.708 1.00 90.75 336 PRO A O 1
ATOM 2725 N N . GLY A 1 337 ? -0.680 22.907 -13.046 1.00 92.94 337 GLY A N 1
ATOM 2726 C CA . GLY A 1 337 ? -1.356 23.942 -13.824 1.00 92.94 337 GLY A CA 1
ATOM 2727 C C . GLY A 1 337 ? -2.577 23.488 -14.631 1.00 92.94 337 GLY A C 1
ATOM 2728 O O . GLY A 1 337 ? -3.294 24.360 -15.131 1.00 92.94 337 GLY A O 1
ATOM 2729 N N . GLU A 1 338 ? -2.852 22.185 -14.718 1.00 95.12 338 GLU A N 1
ATOM 2730 C CA . GLU A 1 338 ? -4.094 21.655 -15.285 1.00 95.12 338 GLU A CA 1
ATOM 2731 C C . GLU A 1 338 ? -5.311 22.155 -14.493 1.00 95.12 338 GLU A C 1
ATOM 2733 O O . GLU A 1 338 ? -5.244 22.351 -13.276 1.00 95.12 338 GLU A O 1
ATOM 2738 N N . LYS A 1 339 ? -6.426 22.401 -15.190 1.00 97.69 339 LYS A N 1
ATOM 2739 C CA . LYS A 1 339 ? -7.686 22.834 -14.578 1.00 97.69 339 LYS A CA 1
ATOM 2740 C C . LYS A 1 339 ? -8.652 21.656 -14.501 1.00 97.69 339 LYS A C 1
ATOM 2742 O O . LYS A 1 339 ? -9.007 21.099 -15.535 1.00 97.69 339 LYS A O 1
ATOM 2747 N N . LEU A 1 340 ? -9.128 21.349 -13.299 1.00 98.00 340 LEU A N 1
ATOM 2748 C CA . LEU A 1 340 ? -10.181 20.368 -13.053 1.00 98.00 340 LEU A CA 1
ATOM 2749 C C . LEU A 1 340 ? -11.471 21.085 -12.656 1.00 98.00 340 LEU A C 1
ATOM 2751 O O . LEU A 1 340 ? -11.480 21.881 -11.719 1.00 98.00 340 LEU A O 1
ATOM 2755 N N . LYS A 1 341 ? -12.568 20.796 -13.357 1.00 98.56 341 LYS A N 1
ATOM 2756 C CA . LYS A 1 341 ? -13.917 21.220 -12.964 1.00 98.56 341 LYS A CA 1
ATOM 2757 C C . LYS A 1 341 ? -14.527 20.130 -12.094 1.00 98.56 341 LYS A C 1
ATOM 2759 O O . LYS A 1 341 ? -14.783 19.038 -12.594 1.00 98.56 341 LYS A O 1
ATOM 2764 N N . LEU A 1 342 ? -14.752 20.411 -10.820 1.00 98.69 342 LEU A N 1
ATOM 2765 C CA . LEU A 1 342 ? -15.297 19.452 -9.865 1.00 98.69 342 LEU A CA 1
ATOM 2766 C C . LEU A 1 342 ? -16.748 19.789 -9.547 1.00 98.69 342 LEU A C 1
ATOM 2768 O O . LEU A 1 342 ? -17.091 20.960 -9.369 1.00 98.69 342 LEU A O 1
ATOM 2772 N N . GLN A 1 343 ? -17.582 18.757 -9.458 1.00 98.75 343 GLN A N 1
ATOM 2773 C CA . GLN A 1 343 ? -18.955 18.872 -8.984 1.00 98.75 343 GLN A CA 1
ATOM 2774 C C . GLN A 1 343 ? -19.155 18.003 -7.748 1.00 98.75 343 GLN A C 1
ATOM 2776 O O . GLN A 1 343 ? -19.000 16.781 -7.815 1.00 98.75 343 GLN A O 1
ATOM 2781 N N . PHE A 1 344 ? -19.579 18.632 -6.658 1.00 98.69 344 PHE A N 1
ATOM 2782 C CA . PHE A 1 344 ? -19.907 17.968 -5.406 1.00 98.69 344 PHE A CA 1
ATOM 2783 C C . PHE A 1 344 ? -21.403 18.063 -5.104 1.00 98.69 344 PHE A C 1
ATOM 2785 O O . PHE A 1 344 ? -22.041 19.045 -5.485 1.00 98.69 344 PHE A O 1
ATOM 2792 N N . ALA A 1 345 ? -21.945 17.067 -4.408 1.00 97.75 345 ALA A N 1
ATOM 2793 C CA . ALA A 1 345 ? -23.314 17.055 -3.907 1.00 97.75 345 ALA A CA 1
ATOM 2794 C C . ALA A 1 345 ? -23.343 16.932 -2.375 1.00 97.75 345 ALA A C 1
ATOM 2796 O O . ALA A 1 345 ? -22.568 16.181 -1.783 1.00 97.75 345 ALA A O 1
ATOM 2797 N N . GLU A 1 346 ? -24.255 17.668 -1.745 1.00 92.94 346 GLU A N 1
ATOM 2798 C CA . GLU A 1 346 ? -24.580 17.597 -0.318 1.00 92.94 346 GLU A CA 1
ATOM 2799 C C . GLU A 1 346 ? -26.111 17.611 -0.186 1.00 92.94 346 GLU A C 1
ATOM 2801 O O . GLU A 1 346 ? -26.755 18.662 -0.249 1.00 92.94 346 GLU A O 1
ATOM 2806 N N . GLY A 1 347 ? -26.718 16.423 -0.104 1.00 88.44 347 GLY A N 1
ATOM 2807 C CA . GLY A 1 347 ? -28.162 16.275 -0.303 1.00 88.44 347 GLY A CA 1
ATOM 2808 C C . GLY A 1 347 ? -28.570 16.762 -1.699 1.00 88.44 347 GLY A C 1
ATOM 2809 O O . GLY A 1 347 ? -28.005 16.325 -2.698 1.00 88.44 347 GLY A O 1
ATOM 2810 N N . GLU A 1 348 ? -29.520 17.695 -1.768 1.00 89.69 348 GLU A N 1
ATOM 2811 C CA . GLU A 1 348 ? -29.962 18.316 -3.029 1.00 89.69 348 GLU A CA 1
ATOM 2812 C C . GLU A 1 348 ? -29.059 19.472 -3.495 1.00 89.69 348 GLU A C 1
ATOM 2814 O O . GLU A 1 348 ? -29.171 19.942 -4.630 1.00 89.69 348 GLU A O 1
ATOM 2819 N N . LYS A 1 349 ? -28.152 19.959 -2.637 1.00 95.38 349 LYS A N 1
ATOM 2820 C CA . LYS A 1 349 ? -27.273 21.083 -2.973 1.00 95.38 349 LYS A CA 1
ATOM 2821 C C . LYS A 1 349 ? -26.117 20.608 -3.840 1.00 95.38 349 LYS A C 1
ATOM 2823 O O . LYS A 1 349 ? -25.480 19.598 -3.549 1.00 95.38 349 LYS A O 1
ATOM 2828 N N . VAL A 1 350 ? -25.798 21.390 -4.870 1.00 97.56 350 VAL A N 1
ATOM 2829 C CA . VAL A 1 350 ? -24.687 21.114 -5.786 1.00 97.56 350 VAL A CA 1
ATOM 2830 C C . VAL A 1 350 ? -23.669 22.247 -5.738 1.00 97.56 350 VAL A C 1
ATOM 2832 O O . VAL A 1 350 ? -23.994 23.394 -6.039 1.00 97.56 350 VAL A O 1
ATOM 2835 N N . LEU A 1 351 ? -22.419 21.907 -5.428 1.00 98.31 351 LEU A N 1
ATOM 2836 C CA . LEU A 1 351 ? -21.270 22.807 -5.500 1.00 98.31 351 LEU A CA 1
ATOM 2837 C C . LEU A 1 351 ? -20.479 22.524 -6.781 1.00 98.31 351 LEU A C 1
ATOM 2839 O O . LEU A 1 351 ? -20.166 21.374 -7.085 1.00 98.31 351 LEU A O 1
ATOM 2843 N N . ARG A 1 352 ? -20.122 23.574 -7.525 1.00 98.44 352 ARG A N 1
ATOM 2844 C CA . ARG A 1 352 ? -19.258 23.481 -8.709 1.00 98.44 352 ARG A CA 1
ATOM 2845 C C . ARG A 1 352 ? -18.078 24.421 -8.558 1.00 98.44 352 ARG A C 1
ATOM 2847 O O . ARG A 1 352 ? -18.279 25.623 -8.422 1.00 98.44 352 ARG A O 1
ATOM 2854 N N . ILE A 1 353 ? -16.870 23.877 -8.638 1.00 98.00 353 ILE A N 1
ATOM 2855 C CA . ILE A 1 353 ? -15.626 24.649 -8.544 1.00 98.00 353 ILE A CA 1
ATOM 2856 C C . ILE A 1 353 ? -14.685 24.286 -9.688 1.00 98.00 353 ILE A C 1
ATOM 2858 O O . ILE A 1 353 ? -14.762 23.199 -10.264 1.00 98.00 353 ILE A O 1
ATOM 2862 N N . THR A 1 354 ? -13.797 25.209 -10.048 1.00 98.31 354 THR A N 1
ATOM 2863 C CA . THR A 1 354 ? -12.723 24.950 -11.013 1.00 98.31 354 THR A CA 1
ATOM 2864 C C . THR A 1 354 ? -11.390 25.149 -10.322 1.00 98.31 354 THR A C 1
ATOM 2866 O O . THR A 1 354 ? -10.996 26.277 -10.042 1.00 98.31 354 THR A O 1
ATOM 2869 N N . CYS A 1 355 ? -10.674 24.055 -10.099 1.00 97.06 355 CYS A N 1
ATOM 2870 C CA . CYS A 1 355 ? -9.409 24.065 -9.390 1.00 97.06 355 CYS A CA 1
ATOM 2871 C C . CYS A 1 355 ? -8.241 23.966 -10.370 1.00 97.06 355 CYS A C 1
ATOM 2873 O O . CYS A 1 355 ? -8.255 23.145 -11.286 1.00 97.06 355 CYS A O 1
ATOM 2875 N N . LYS A 1 356 ? -7.194 24.766 -10.156 1.00 97.00 356 LYS A N 1
ATOM 2876 C CA . LYS A 1 356 ? -5.921 24.631 -10.872 1.00 97.00 356 LYS A CA 1
ATOM 2877 C C . LYS A 1 356 ? -4.931 23.815 -10.034 1.00 97.00 356 LYS A C 1
ATOM 2879 O O . LYS A 1 356 ? -4.606 24.201 -8.909 1.00 97.00 356 LYS A O 1
ATOM 2884 N N . LEU A 1 357 ? -4.436 22.702 -10.574 1.00 94.75 357 LEU A N 1
ATOM 2885 C CA . LEU A 1 357 ? -3.495 21.820 -9.881 1.00 94.75 357 LEU A CA 1
ATOM 2886 C C . LEU A 1 357 ? -2.191 22.553 -9.537 1.00 94.75 357 LEU A C 1
ATOM 2888 O O . LEU A 1 357 ? -1.630 23.279 -10.359 1.00 94.75 357 LEU A O 1
ATOM 2892 N N . GLY A 1 358 ? -1.709 22.364 -8.306 1.00 91.12 358 GLY A N 1
ATOM 2893 C CA . GLY A 1 358 ? -0.521 23.039 -7.770 1.00 91.12 358 GLY A CA 1
ATOM 2894 C C . GLY A 1 358 ? -0.758 24.437 -7.181 1.00 91.12 358 GLY A C 1
ATOM 2895 O O . GLY A 1 358 ? 0.180 24.999 -6.623 1.00 91.12 358 GLY A O 1
ATOM 2896 N N . VAL A 1 359 ? -1.975 24.995 -7.269 1.00 94.00 359 VAL A N 1
ATOM 2897 C CA . VAL A 1 359 ? -2.322 26.280 -6.622 1.00 94.00 359 VAL A CA 1
ATOM 2898 C C . VAL A 1 359 ? -2.732 26.087 -5.161 1.00 94.00 359 VAL A C 1
ATOM 2900 O O . VAL A 1 359 ? -2.298 26.840 -4.292 1.00 94.00 359 VAL A O 1
ATOM 2903 N N . TYR A 1 360 ? -3.539 25.065 -4.879 1.00 93.62 360 TYR A N 1
ATOM 2904 C CA . TYR A 1 360 ? -4.023 24.776 -3.531 1.00 93.62 360 TYR A CA 1
ATOM 2905 C C . TYR A 1 360 ? -2.931 24.119 -2.689 1.00 93.62 360 TYR A C 1
ATOM 2907 O O . TYR A 1 360 ? -2.299 23.152 -3.119 1.00 93.62 360 TYR A O 1
ATOM 2915 N N . LYS A 1 361 ? -2.731 24.632 -1.473 1.00 92.75 361 LYS A N 1
ATOM 2916 C CA . LYS A 1 361 ? -1.759 24.107 -0.508 1.00 92.75 361 LYS A CA 1
ATOM 2917 C C . LYS A 1 361 ? -2.463 23.266 0.550 1.00 92.75 361 LYS A C 1
ATOM 2919 O O . LYS A 1 361 ? -3.573 23.599 0.954 1.00 92.75 361 LYS A O 1
ATOM 2924 N N . ALA A 1 362 ? -1.794 22.207 0.999 1.00 92.62 362 ALA A N 1
ATOM 2925 C CA . ALA A 1 362 ? -2.171 21.486 2.207 1.00 92.62 362 ALA A CA 1
ATOM 2926 C C . ALA A 1 362 ? -1.639 22.258 3.429 1.00 92.62 362 ALA A C 1
ATOM 2928 O O . ALA A 1 362 ? -0.508 22.039 3.857 1.00 92.62 362 ALA A O 1
ATOM 2929 N N . ASP A 1 363 ? -2.405 23.236 3.904 1.00 93.38 363 ASP A N 1
ATOM 2930 C CA . ASP A 1 363 ? -2.045 24.149 4.996 1.00 93.38 363 ASP A CA 1
ATOM 2931 C C . ASP A 1 363 ? -2.750 23.825 6.322 1.00 93.38 363 ASP A C 1
ATOM 2933 O O . ASP A 1 363 ? -2.413 24.395 7.358 1.00 93.38 363 ASP A O 1
ATOM 2937 N N . LEU A 1 364 ? -3.687 22.877 6.315 1.00 91.56 364 LEU A N 1
ATOM 2938 C CA . LEU A 1 364 ? -4.318 22.369 7.526 1.00 91.56 364 LEU A CA 1
ATOM 2939 C C . LEU A 1 364 ? -3.471 21.242 8.123 1.00 91.56 364 LEU A C 1
ATOM 2941 O O . LEU A 1 364 ? -3.112 20.277 7.444 1.00 91.56 364 LEU A O 1
ATOM 2945 N N . ALA A 1 365 ? -3.151 21.362 9.413 1.00 77.19 365 ALA A N 1
ATOM 2946 C CA . ALA A 1 365 ? -2.355 20.370 10.120 1.00 77.19 365 ALA A CA 1
ATOM 2947 C C . ALA A 1 365 ? -3.108 19.036 10.208 1.00 77.19 365 ALA A C 1
ATOM 2949 O O . ALA A 1 365 ? -4.169 18.943 10.823 1.00 77.19 365 ALA A O 1
ATOM 2950 N N . TYR A 1 366 ? -2.524 17.991 9.626 1.00 71.56 366 TYR A N 1
ATOM 2951 C CA . TYR A 1 366 ? -3.018 16.629 9.753 1.00 71.56 366 TYR A CA 1
ATOM 2952 C C . TYR A 1 366 ? -1.847 15.678 9.974 1.00 71.56 366 TYR A C 1
ATOM 2954 O O . TYR A 1 366 ? -1.061 15.420 9.062 1.00 71.56 366 TYR A O 1
ATOM 2962 N N . LYS A 1 367 ? -1.701 15.173 11.200 1.00 73.00 367 LYS A N 1
ATOM 2963 C CA . LYS A 1 367 ? -0.636 14.230 11.542 1.00 73.00 367 LYS A CA 1
ATOM 2964 C C . LYS A 1 367 ? -1.211 13.093 12.373 1.00 73.00 367 LYS A C 1
ATOM 2966 O O . LYS A 1 367 ? -1.405 13.232 13.575 1.00 73.00 367 LYS A O 1
ATOM 2971 N N . GLU A 1 368 ? -1.472 11.969 11.717 1.00 75.69 368 GLU A N 1
ATOM 2972 C CA . GLU A 1 368 ? -1.675 10.699 12.411 1.00 75.69 368 GLU A CA 1
ATOM 2973 C C . GLU A 1 368 ? -0.304 10.061 12.673 1.00 75.69 368 GLU A C 1
ATOM 2975 O O . GLU A 1 368 ? 0.496 9.952 11.735 1.00 75.69 368 GLU A O 1
ATOM 2980 N N . PRO A 1 369 ? -0.001 9.645 13.914 1.00 86.19 369 PRO A N 1
ATOM 2981 C CA . PRO A 1 369 ? 1.211 8.886 14.187 1.00 86.19 369 PRO A CA 1
ATOM 2982 C C . PRO A 1 369 ? 1.146 7.504 13.516 1.00 86.19 369 PRO A C 1
ATOM 2984 O O . PRO A 1 369 ? 0.068 6.985 13.225 1.00 86.19 369 PRO A O 1
ATOM 2987 N N . ASP A 1 370 ? 2.309 6.899 13.269 1.00 85.56 370 ASP A N 1
ATOM 2988 C CA . ASP A 1 370 ? 2.397 5.551 12.679 1.00 85.56 370 ASP A CA 1
ATOM 2989 C C . ASP A 1 370 ? 1.817 4.482 13.606 1.00 85.56 370 ASP A C 1
ATOM 2991 O O . ASP A 1 370 ? 1.242 3.501 13.135 1.00 85.56 370 ASP A O 1
ATOM 2995 N N . VAL A 1 371 ? 1.948 4.714 14.913 1.00 92.81 371 VAL A N 1
ATOM 2996 C CA . VAL A 1 371 ? 1.391 3.904 15.990 1.00 92.81 371 VAL A CA 1
ATOM 2997 C C . VAL A 1 371 ? 0.546 4.819 16.870 1.00 92.81 371 VAL A C 1
ATOM 2999 O O . VAL A 1 371 ? 1.048 5.810 17.397 1.00 92.81 371 VAL A O 1
ATOM 3002 N N . ALA A 1 372 ? -0.734 4.496 17.037 1.00 94.12 372 ALA A N 1
ATOM 3003 C CA . ALA A 1 372 ? -1.606 5.155 18.004 1.00 94.12 372 ALA A CA 1
ATOM 3004 C C . ALA A 1 372 ? -2.216 4.107 18.929 1.00 94.12 372 ALA A C 1
ATOM 3006 O O . ALA A 1 372 ? -2.779 3.123 18.452 1.00 94.12 372 ALA A O 1
ATOM 3007 N N . PHE A 1 373 ? -2.138 4.334 20.236 1.00 96.81 373 PHE A N 1
ATOM 3008 C CA . PHE A 1 373 ? -2.740 3.460 21.233 1.00 96.81 373 PHE A CA 1
ATOM 3009 C C . PHE A 1 373 ? -3.685 4.248 22.134 1.00 96.81 373 PHE A C 1
ATOM 3011 O O . PHE A 1 373 ? -3.364 5.355 22.566 1.00 96.81 373 PHE A O 1
ATOM 3018 N N . ARG A 1 374 ? -4.852 3.672 22.417 1.00 96.44 374 ARG A N 1
ATOM 3019 C CA . ARG A 1 374 ? -5.796 4.167 23.424 1.00 96.44 374 ARG A CA 1
ATOM 3020 C C . ARG A 1 374 ? -6.533 2.996 24.061 1.00 96.44 374 ARG A C 1
ATOM 3022 O O . ARG A 1 374 ? -6.692 1.954 23.432 1.00 96.44 374 ARG A O 1
ATOM 3029 N N . VAL A 1 375 ? -7.016 3.188 25.282 1.00 97.75 375 VAL A N 1
ATOM 3030 C CA . VAL A 1 375 ? -7.902 2.231 25.952 1.00 97.75 375 VAL A CA 1
ATOM 3031 C C . VAL A 1 375 ? -9.345 2.673 25.721 1.00 97.75 375 VAL A C 1
ATOM 3033 O O . VAL A 1 375 ? -9.675 3.842 25.907 1.00 97.75 375 VAL A O 1
ATOM 3036 N N . LEU A 1 376 ? -10.171 1.749 25.244 1.00 95.75 376 LEU A N 1
ATOM 3037 C CA . LEU A 1 376 ? -11.603 1.911 25.024 1.00 95.75 376 LEU A CA 1
ATOM 3038 C C . LEU A 1 376 ? -12.389 1.491 26.267 1.00 95.75 376 LEU A C 1
ATOM 3040 O O . LEU A 1 376 ? -11.842 0.913 27.215 1.00 95.75 376 LEU A O 1
ATOM 3044 N N . ASP A 1 377 ? -13.698 1.719 26.212 1.00 88.38 377 ASP A N 1
ATOM 3045 C CA . ASP A 1 377 ? -14.638 1.240 27.215 1.00 88.38 377 ASP A CA 1
ATOM 3046 C C . ASP A 1 377 ? -14.464 -0.259 27.468 1.00 88.38 377 ASP A C 1
ATOM 3048 O O . ASP A 1 377 ? -14.049 -1.035 26.602 1.00 88.38 377 ASP A O 1
ATOM 3052 N N . THR A 1 378 ? -14.761 -0.678 28.698 1.00 91.19 378 THR A N 1
ATOM 3053 C CA . THR A 1 378 ? -14.540 -2.050 29.182 1.00 91.19 378 THR A CA 1
ATOM 3054 C C . THR A 1 378 ? -13.070 -2.503 29.173 1.00 91.19 378 THR A C 1
ATOM 3056 O O . THR A 1 378 ? -12.808 -3.699 29.224 1.00 91.19 378 THR A O 1
ATOM 3059 N N . ASN A 1 379 ? -12.097 -1.583 29.160 1.00 97.00 379 ASN A N 1
ATOM 3060 C CA . ASN A 1 379 ? -10.656 -1.884 29.214 1.00 97.00 379 ASN A CA 1
ATOM 3061 C C . ASN A 1 379 ? -10.131 -2.671 27.991 1.00 97.00 379 ASN A C 1
ATOM 3063 O O . ASN A 1 379 ? -9.285 -3.562 28.122 1.00 97.00 379 ASN A O 1
ATOM 3067 N N . VAL A 1 380 ? -10.634 -2.362 26.793 1.00 98.06 380 VAL A N 1
ATOM 3068 C CA . VAL A 1 380 ? -10.140 -2.930 25.524 1.00 98.06 380 VAL A CA 1
ATOM 3069 C C . VAL A 1 380 ? -9.068 -2.014 24.937 1.00 98.06 380 VAL A C 1
ATOM 3071 O O . VAL A 1 380 ? -9.294 -0.823 24.755 1.00 98.06 380 VAL A O 1
ATOM 3074 N N . GLY A 1 381 ? -7.891 -2.546 24.622 1.00 98.25 381 GLY A N 1
ATOM 3075 C CA . GLY A 1 381 ? -6.850 -1.802 23.921 1.00 98.25 381 GLY A CA 1
ATOM 3076 C C . GLY A 1 381 ? -7.208 -1.604 22.455 1.00 98.25 381 GLY A C 1
ATOM 3077 O O . GLY A 1 381 ? -7.618 -2.545 21.785 1.00 98.25 381 GLY A O 1
ATOM 3078 N N . TYR A 1 382 ? -7.013 -0.398 21.936 1.00 98.19 382 TYR A N 1
ATOM 3079 C CA . TYR A 1 382 ? -7.108 -0.089 20.515 1.00 98.19 382 TYR A CA 1
ATOM 3080 C C . TYR A 1 382 ? -5.751 0.388 20.014 1.00 98.19 382 TYR A C 1
ATOM 3082 O O . TYR A 1 382 ? -5.287 1.465 20.397 1.00 98.19 382 TYR A O 1
ATOM 3090 N N . LEU A 1 383 ? -5.125 -0.416 19.159 1.00 97.88 383 LEU A N 1
ATOM 3091 C CA . LEU A 1 383 ? -3.820 -0.162 18.565 1.00 97.88 383 LEU A CA 1
ATOM 3092 C C . LEU A 1 383 ? -3.973 0.047 17.059 1.00 97.88 383 LEU A C 1
ATOM 3094 O O . LEU A 1 383 ? -4.247 -0.892 16.323 1.00 97.88 383 LEU A O 1
ATOM 3098 N N . ARG A 1 384 ? -3.753 1.265 16.574 1.00 97.19 384 ARG A N 1
ATOM 3099 C CA . ARG A 1 384 ? -3.723 1.562 15.138 1.00 97.19 384 ARG A CA 1
ATOM 3100 C C . ARG A 1 384 ? -2.288 1.542 14.636 1.00 97.19 384 ARG A C 1
ATOM 3102 O O . ARG A 1 384 ? -1.457 2.281 15.162 1.00 97.19 384 ARG A O 1
ATOM 3109 N N . ILE A 1 385 ? -2.031 0.747 13.598 1.00 96.75 385 ILE A N 1
ATOM 3110 C CA . ILE A 1 385 ? -0.753 0.709 12.879 1.00 96.75 385 ILE A CA 1
ATOM 3111 C C . ILE A 1 385 ? -0.999 1.192 11.453 1.00 96.75 385 ILE A C 1
ATOM 3113 O O . ILE A 1 385 ? -1.573 0.482 10.627 1.00 96.75 385 ILE A O 1
ATOM 3117 N N . ARG A 1 386 ? -0.568 2.420 11.162 1.00 93.81 386 ARG A N 1
ATOM 3118 C CA . ARG A 1 386 ? -0.855 3.102 9.892 1.00 93.81 386 ARG A CA 1
ATOM 3119 C C . ARG A 1 386 ? -0.035 2.560 8.720 1.00 93.81 386 ARG A C 1
ATOM 3121 O O . ARG A 1 386 ? -0.495 2.581 7.586 1.00 93.81 386 ARG A O 1
ATOM 3128 N N . THR A 1 387 ? 1.196 2.131 8.977 1.00 92.12 387 THR A N 1
ATOM 3129 C CA . THR A 1 387 ? 2.116 1.592 7.966 1.00 92.12 387 THR A CA 1
ATOM 3130 C C . THR A 1 387 ? 3.155 0.695 8.624 1.00 92.12 387 THR A C 1
ATOM 3132 O O . THR A 1 387 ? 3.590 0.992 9.732 1.00 92.12 387 THR A O 1
ATOM 3135 N N . PHE A 1 388 ? 3.607 -0.356 7.939 1.00 86.62 388 PHE A N 1
ATOM 3136 C CA . PHE A 1 388 ? 4.758 -1.168 8.357 1.00 86.62 388 PHE A CA 1
ATOM 3137 C C . PHE A 1 388 ? 6.105 -0.636 7.842 1.00 86.62 388 PHE A C 1
ATOM 3139 O O . PHE A 1 388 ? 7.139 -1.267 8.055 1.00 86.62 388 PHE A O 1
ATOM 3146 N N . ASN A 1 389 ? 6.128 0.517 7.170 1.00 79.56 389 ASN A N 1
ATOM 3147 C CA . ASN A 1 389 ? 7.350 1.109 6.617 1.00 79.56 389 ASN A CA 1
ATOM 3148 C C . ASN A 1 389 ? 8.101 2.024 7.612 1.00 79.56 389 ASN A C 1
ATOM 3150 O O . ASN A 1 389 ? 9.178 2.531 7.307 1.00 79.56 389 ASN A O 1
ATOM 3154 N N . GLY A 1 390 ? 7.534 2.284 8.795 1.00 68.56 390 GLY A N 1
ATOM 3155 C CA . GLY A 1 390 ? 8.105 3.216 9.769 1.00 68.56 390 GLY A CA 1
ATOM 3156 C C . GLY A 1 390 ? 9.347 2.661 10.473 1.00 68.56 390 GLY A C 1
ATOM 3157 O O . GLY A 1 390 ? 9.255 1.696 11.227 1.00 68.56 390 GLY A O 1
ATOM 3158 N N . TYR A 1 391 ? 10.500 3.322 10.320 1.00 60.91 391 TYR A N 1
ATOM 3159 C CA . TYR A 1 391 ? 11.750 2.953 11.013 1.00 60.91 391 TYR A CA 1
ATOM 3160 C C . TYR A 1 391 ? 11.651 3.008 12.546 1.00 60.91 391 TYR A C 1
ATOM 3162 O O . TYR A 1 391 ? 12.427 2.363 13.245 1.00 60.91 391 TYR A O 1
ATOM 3170 N N . HIS A 1 392 ? 10.709 3.792 13.075 1.00 71.88 392 HIS A N 1
ATOM 3171 C CA . HIS A 1 392 ? 10.484 3.947 14.513 1.00 71.88 392 HIS A CA 1
ATOM 3172 C C . HIS A 1 392 ? 9.351 3.067 15.046 1.00 71.88 392 HIS A C 1
ATOM 3174 O O . HIS A 1 392 ? 9.114 3.074 16.250 1.00 71.88 392 HIS A O 1
ATOM 3180 N N . LEU A 1 393 ? 8.670 2.296 14.187 1.00 78.81 393 LEU A N 1
ATOM 3181 C CA . LEU A 1 393 ? 7.472 1.537 14.553 1.00 78.81 393 LEU A CA 1
ATOM 3182 C C . LEU A 1 393 ? 7.708 0.635 15.764 1.00 78.81 393 LEU A C 1
ATOM 3184 O O . LEU A 1 393 ? 6.919 0.667 16.702 1.00 78.81 393 LEU A O 1
ATOM 3188 N N . MET A 1 394 ? 8.808 -0.122 15.775 1.00 82.62 394 MET A N 1
ATOM 3189 C CA . MET A 1 394 ? 9.139 -1.019 16.888 1.00 82.62 394 MET A CA 1
ATOM 3190 C C . MET A 1 394 ? 9.293 -0.250 18.207 1.00 82.62 394 MET A C 1
ATOM 3192 O O . MET A 1 394 ? 8.756 -0.672 19.227 1.00 82.62 394 MET A O 1
ATOM 3196 N N . GLY A 1 395 ? 9.979 0.897 18.181 1.00 84.00 395 GLY A N 1
ATOM 3197 C CA . GLY A 1 395 ? 10.180 1.739 19.361 1.00 84.00 395 GLY A CA 1
ATOM 3198 C C . GLY A 1 395 ? 8.887 2.399 19.845 1.00 84.00 395 GLY A C 1
ATOM 3199 O O . GLY A 1 395 ? 8.622 2.417 21.043 1.00 84.00 395 GLY A O 1
ATOM 3200 N N . GLU A 1 396 ? 8.048 2.896 18.934 1.00 86.38 396 GLU A N 1
ATOM 3201 C CA . GLU A 1 396 ? 6.733 3.456 19.279 1.00 86.38 396 GLU A CA 1
ATOM 3202 C C . GLU A 1 396 ? 5.792 2.385 19.848 1.00 86.38 396 GLU A C 1
ATOM 3204 O O . GLU A 1 396 ? 5.117 2.621 20.849 1.00 86.38 396 GLU A O 1
ATOM 3209 N N . PHE A 1 397 ? 5.803 1.178 19.278 1.00 88.81 397 PHE A N 1
ATOM 3210 C CA . PHE A 1 397 ? 5.062 0.037 19.809 1.00 88.81 397 PHE A CA 1
ATOM 3211 C C . PHE A 1 397 ? 5.544 -0.350 21.214 1.00 88.81 397 PHE A C 1
ATOM 3213 O O . PHE A 1 397 ? 4.733 -0.521 22.120 1.00 88.81 397 PHE A O 1
ATOM 3220 N N . GLN A 1 398 ? 6.860 -0.413 21.436 1.00 89.75 398 GLN A N 1
ATOM 3221 C CA . GLN A 1 398 ? 7.436 -0.708 22.751 1.00 89.75 398 GLN A CA 1
ATOM 3222 C C . GLN A 1 398 ? 7.048 0.321 23.820 1.00 89.75 398 GLN A C 1
ATOM 3224 O O . GLN A 1 398 ? 6.853 -0.062 24.970 1.00 89.75 398 GLN A O 1
ATOM 3229 N N . LYS A 1 399 ? 6.901 1.605 23.462 1.00 92.38 399 LYS A N 1
ATOM 3230 C CA . LYS A 1 399 ? 6.463 2.652 24.403 1.00 92.38 399 LYS A CA 1
ATOM 3231 C C . LYS A 1 399 ? 5.041 2.424 24.909 1.00 92.38 399 LYS A C 1
ATOM 3233 O O . LYS A 1 399 ? 4.780 2.662 26.082 1.00 92.38 399 LYS A O 1
ATOM 3238 N N . VAL A 1 400 ? 4.136 1.972 24.041 1.00 94.94 400 VAL A N 1
ATOM 3239 C CA . VAL A 1 400 ? 2.725 1.742 24.402 1.00 94.94 400 VAL A CA 1
ATOM 3240 C C . VAL A 1 400 ? 2.481 0.348 24.986 1.00 94.94 400 VAL A C 1
ATOM 3242 O O . VAL A 1 400 ? 1.444 0.104 25.600 1.00 94.94 400 VAL A O 1
ATOM 3245 N N . TYR A 1 401 ? 3.438 -0.570 24.827 1.00 94.88 401 TYR A N 1
ATOM 3246 C CA . TYR A 1 401 ? 3.299 -1.970 25.217 1.00 94.88 401 TYR A CA 1
ATOM 3247 C C . TYR A 1 401 ? 2.977 -2.203 26.708 1.00 94.88 401 TYR A C 1
ATOM 3249 O O . TYR A 1 401 ? 2.096 -3.015 26.992 1.00 94.88 401 TYR A O 1
ATOM 3257 N N . PRO A 1 402 ? 3.590 -1.492 27.681 1.00 95.69 402 PRO A N 1
ATOM 3258 C CA . PRO A 1 402 ? 3.259 -1.671 29.097 1.00 95.69 402 PRO A CA 1
ATOM 3259 C C . PRO A 1 402 ? 1.798 -1.353 29.434 1.00 95.69 402 PRO A C 1
ATOM 3261 O O . PRO A 1 402 ? 1.220 -1.981 30.319 1.00 95.69 402 PRO A O 1
ATOM 3264 N N . ASP A 1 403 ? 1.190 -0.388 28.742 1.00 96.88 403 ASP A N 1
ATOM 3265 C CA . ASP A 1 403 ? -0.225 -0.060 28.926 1.00 96.88 403 ASP A CA 1
ATOM 3266 C C . ASP A 1 403 ? -1.126 -1.022 28.153 1.00 96.88 403 ASP A C 1
ATOM 3268 O O . ASP A 1 403 ? -2.166 -1.436 28.666 1.00 96.88 403 ASP A O 1
ATOM 3272 N N . LEU A 1 404 ? -0.689 -1.463 26.971 1.00 97.19 404 LEU A N 1
ATOM 3273 C CA . LEU A 1 404 ? -1.343 -2.522 26.207 1.00 97.19 404 LEU A CA 1
ATOM 3274 C C . LEU A 1 404 ? -1.496 -3.798 27.045 1.00 97.19 404 LEU A C 1
ATOM 3276 O O . LEU A 1 404 ? -2.598 -4.345 27.100 1.00 97.19 404 LEU A O 1
ATOM 3280 N N . LEU A 1 405 ? -0.456 -4.225 27.772 1.00 96.94 405 LEU A N 1
ATOM 3281 C CA . LEU A 1 405 ? -0.489 -5.409 28.645 1.00 96.94 405 LEU A CA 1
ATOM 3282 C C . LEU A 1 405 ? -1.574 -5.350 29.733 1.00 96.94 405 LEU A C 1
ATOM 3284 O O . LEU A 1 405 ? -2.053 -6.395 30.174 1.00 96.94 405 LEU A O 1
ATOM 3288 N N . LYS A 1 406 ? -2.014 -4.157 30.154 1.00 97.38 406 LYS A N 1
ATOM 3289 C CA . LYS A 1 406 ? -3.045 -3.977 31.198 1.00 97.38 406 LYS A CA 1
ATOM 3290 C C . LYS A 1 406 ? -4.474 -4.165 30.678 1.00 97.38 406 LYS A C 1
ATOM 3292 O O . LYS A 1 406 ? -5.404 -4.321 31.468 1.00 97.38 406 LYS A O 1
ATOM 3297 N N . THR A 1 407 ? -4.662 -4.160 29.362 1.00 98.19 407 THR A N 1
ATOM 3298 C CA . THR A 1 407 ? -5.985 -4.290 28.733 1.00 98.19 407 THR A CA 1
ATOM 3299 C C . THR A 1 407 ? -6.494 -5.728 28.788 1.00 98.19 407 THR A C 1
ATOM 3301 O O . THR A 1 407 ? -5.697 -6.665 28.888 1.00 98.19 407 THR A O 1
ATOM 3304 N N . ARG A 1 408 ? -7.815 -5.932 28.739 1.00 97.50 408 ARG A N 1
ATOM 3305 C CA . ARG A 1 408 ? -8.423 -7.278 28.762 1.00 97.50 408 ARG A CA 1
ATOM 3306 C C . ARG A 1 408 ? -8.454 -7.964 27.392 1.00 97.50 408 ARG A C 1
ATOM 3308 O O . ARG A 1 408 ? -8.535 -9.183 27.336 1.00 97.50 408 ARG A O 1
ATOM 3315 N N . ALA A 1 409 ? -8.443 -7.176 26.321 1.00 97.88 409 ALA A N 1
ATOM 3316 C CA . ALA A 1 409 ? -8.453 -7.610 24.927 1.00 97.88 409 ALA A CA 1
ATOM 3317 C C . ALA A 1 409 ? -7.870 -6.500 24.040 1.00 97.88 409 ALA A C 1
ATOM 3319 O O . ALA A 1 409 ? -7.828 -5.340 24.463 1.00 97.88 409 ALA A O 1
ATOM 3320 N N . LEU A 1 410 ? -7.433 -6.848 22.829 1.00 98.25 410 LEU A N 1
ATOM 3321 C CA . LEU A 1 410 ? -6.773 -5.934 21.900 1.00 98.25 410 LEU A CA 1
ATOM 3322 C C . LEU A 1 410 ? -7.470 -5.928 20.538 1.00 98.25 410 LEU A C 1
ATOM 3324 O O . LEU A 1 410 ? -7.644 -6.965 19.904 1.00 98.25 410 LEU A O 1
ATOM 3328 N N . ILE A 1 411 ? -7.803 -4.736 20.056 1.00 98.69 411 ILE A N 1
ATOM 3329 C CA . ILE A 1 411 ? -8.206 -4.480 18.676 1.00 98.69 411 ILE A CA 1
ATOM 3330 C C . ILE A 1 411 ? -7.030 -3.811 17.965 1.00 98.69 411 ILE A C 1
ATOM 3332 O O . ILE A 1 411 ? -6.582 -2.739 18.378 1.00 98.69 411 ILE A O 1
ATOM 3336 N N . ILE A 1 412 ? -6.537 -4.430 16.895 1.00 98.69 412 ILE A N 1
ATOM 3337 C CA . ILE A 1 412 ? -5.456 -3.904 16.058 1.00 98.69 412 ILE A CA 1
ATOM 3338 C C . ILE A 1 412 ? -6.057 -3.387 14.749 1.00 98.69 412 ILE A C 1
ATOM 3340 O O . ILE A 1 412 ? -6.573 -4.168 13.959 1.00 98.69 412 ILE A O 1
ATOM 3344 N N . ASP A 1 413 ? -5.993 -2.083 14.494 1.00 98.56 413 ASP A N 1
ATOM 3345 C CA . ASP A 1 413 ? -6.487 -1.478 13.255 1.00 98.56 413 ASP A CA 1
ATOM 3346 C C . ASP A 1 413 ? -5.356 -1.290 12.237 1.00 98.56 413 ASP A C 1
ATOM 3348 O O . ASP A 1 413 ? -4.491 -0.425 12.409 1.00 98.56 413 ASP A O 1
ATOM 3352 N N . ILE A 1 414 ? -5.399 -2.088 11.166 1.00 98.44 414 ILE A N 1
ATOM 3353 C CA . ILE A 1 414 ? -4.507 -2.004 9.999 1.00 98.44 414 ILE A CA 1
ATOM 3354 C C . ILE A 1 414 ? -5.280 -1.685 8.710 1.00 98.44 414 ILE A C 1
ATOM 3356 O O . ILE A 1 414 ? -4.794 -1.932 7.600 1.00 98.44 414 ILE A O 1
ATOM 3360 N N . ARG A 1 415 ? -6.495 -1.134 8.821 1.00 97.62 415 ARG A N 1
ATOM 3361 C CA . ARG A 1 415 ? -7.240 -0.632 7.659 1.00 97.62 415 ARG A CA 1
ATOM 3362 C C . ARG A 1 415 ? -6.457 0.498 6.995 1.00 97.62 415 ARG A C 1
ATOM 3364 O O . ARG A 1 415 ? -5.975 1.409 7.674 1.00 97.62 415 ARG A O 1
ATOM 3371 N N . ASN A 1 416 ? -6.376 0.456 5.665 1.00 95.44 416 ASN A N 1
ATOM 3372 C CA . ASN A 1 416 ? -5.575 1.357 4.824 1.00 95.44 416 ASN A CA 1
ATOM 3373 C C . ASN A 1 416 ? -4.061 1.321 5.113 1.00 95.44 416 ASN A C 1
ATOM 3375 O O . ASN A 1 416 ? -3.348 2.278 4.806 1.00 95.44 416 ASN A O 1
ATOM 3379 N N . ASN A 1 417 ? -3.558 0.243 5.723 1.00 96.88 417 ASN A N 1
ATOM 3380 C CA . ASN A 1 417 ? -2.126 0.005 5.849 1.00 96.88 417 ASN A CA 1
ATOM 3381 C C . ASN A 1 417 ? -1.618 -0.729 4.599 1.00 96.88 417 ASN A C 1
ATOM 3383 O O . ASN A 1 417 ? -1.785 -1.941 4.470 1.00 96.88 417 ASN A O 1
ATOM 3387 N N . GLY A 1 418 ? -0.957 0.013 3.708 1.00 94.19 418 GLY A N 1
ATOM 3388 C CA . GLY A 1 418 ? -0.401 -0.512 2.455 1.00 94.19 418 GLY A CA 1
ATOM 3389 C C . GLY A 1 418 ? 0.840 -1.407 2.607 1.00 94.19 418 GLY A C 1
ATOM 3390 O O . GLY A 1 418 ? 1.461 -1.760 1.608 1.00 94.19 418 GLY A O 1
ATOM 3391 N N . GLY A 1 419 ? 1.251 -1.726 3.839 1.00 92.25 419 GLY A N 1
ATOM 3392 C CA . GLY A 1 419 ? 2.405 -2.569 4.132 1.00 92.25 419 GLY A CA 1
ATOM 3393 C C . GLY A 1 419 ? 3.693 -1.790 4.399 1.00 92.25 419 GLY A C 1
ATOM 3394 O O . GLY A 1 419 ? 3.690 -0.752 5.073 1.00 92.25 419 GLY A O 1
ATOM 3395 N N . GLY A 1 420 ? 4.819 -2.350 3.949 1.00 88.25 420 GLY A N 1
ATOM 3396 C CA . GLY A 1 420 ? 6.172 -1.913 4.292 1.00 88.25 420 GLY A CA 1
ATOM 3397 C C . GLY A 1 420 ? 7.085 -3.106 4.565 1.00 88.25 420 GLY A C 1
ATOM 3398 O O . GLY A 1 420 ? 7.254 -3.963 3.707 1.00 88.25 420 GLY A O 1
ATOM 3399 N N . ASN A 1 421 ? 7.682 -3.169 5.754 1.00 85.00 421 ASN A N 1
ATOM 3400 C CA . ASN A 1 421 ? 8.621 -4.229 6.111 1.00 85.00 421 ASN A CA 1
ATOM 3401 C C . ASN A 1 421 ? 7.919 -5.364 6.881 1.00 85.00 421 ASN A C 1
ATOM 3403 O O . ASN A 1 421 ? 7.489 -5.151 8.016 1.00 85.00 421 ASN A O 1
ATOM 3407 N N . SER A 1 422 ? 7.856 -6.577 6.316 1.00 85.06 422 SER A N 1
ATOM 3408 C CA . SER A 1 422 ? 7.249 -7.748 6.979 1.00 85.06 422 SER A CA 1
ATOM 3409 C C . SER A 1 422 ? 7.932 -8.109 8.306 1.00 85.06 422 SER A C 1
ATOM 3411 O O . SER A 1 422 ? 7.275 -8.602 9.215 1.00 85.06 422 SER A O 1
ATOM 3413 N N . GLY A 1 423 ? 9.212 -7.766 8.494 1.00 85.38 423 GLY A N 1
ATOM 3414 C CA . GLY A 1 423 ? 9.923 -7.926 9.767 1.00 85.38 423 GLY A CA 1
ATOM 3415 C C . GLY A 1 423 ? 9.352 -7.075 10.910 1.00 85.38 423 GLY A C 1
ATOM 3416 O O . GLY A 1 423 ? 9.384 -7.499 12.064 1.00 85.38 423 GLY A O 1
ATOM 3417 N N . ASN A 1 424 ? 8.770 -5.908 10.606 1.00 86.06 424 ASN A N 1
ATOM 3418 C CA . ASN A 1 424 ? 8.032 -5.122 11.601 1.00 86.06 424 ASN A CA 1
ATOM 3419 C C . ASN A 1 424 ? 6.728 -5.829 12.001 1.00 86.06 424 ASN A C 1
ATOM 3421 O O . ASN A 1 424 ? 6.371 -5.832 13.179 1.00 86.06 424 ASN A O 1
ATOM 3425 N N . GLY A 1 425 ? 6.042 -6.452 11.037 1.00 90.06 425 GLY A N 1
ATOM 3426 C CA . GLY A 1 425 ? 4.874 -7.300 11.288 1.00 90.06 425 GLY A CA 1
ATOM 3427 C C . GLY A 1 425 ? 5.221 -8.498 12.171 1.00 90.06 425 GLY A C 1
ATOM 3428 O O . GLY A 1 425 ? 4.602 -8.684 13.217 1.00 90.06 425 GLY A O 1
ATOM 3429 N N . ASP A 1 426 ? 6.271 -9.241 11.814 1.00 89.19 426 ASP A N 1
ATOM 3430 C CA . ASP A 1 426 ? 6.788 -10.378 12.585 1.00 89.19 426 ASP A CA 1
ATOM 3431 C C . ASP A 1 426 ? 7.159 -9.978 14.018 1.00 89.19 426 ASP A C 1
ATOM 3433 O O . ASP A 1 426 ? 6.853 -10.698 14.970 1.00 89.19 426 ASP A O 1
ATOM 3437 N N . PHE A 1 427 ? 7.798 -8.820 14.201 1.00 89.44 427 PHE A N 1
ATOM 3438 C CA . PHE A 1 427 ? 8.145 -8.324 15.531 1.00 89.44 427 PHE A CA 1
ATOM 3439 C C . PHE A 1 427 ? 6.901 -8.058 16.388 1.00 89.44 427 PHE A C 1
ATOM 3441 O O . PHE A 1 427 ? 6.854 -8.479 17.546 1.00 89.44 427 PHE A O 1
ATOM 3448 N N . LEU A 1 428 ? 5.880 -7.403 15.827 1.00 92.69 428 LEU A N 1
ATOM 3449 C CA . LEU A 1 428 ? 4.618 -7.154 16.527 1.00 92.69 428 LEU A CA 1
ATOM 3450 C C . LEU A 1 428 ? 3.927 -8.476 16.865 1.00 92.69 428 LEU A C 1
ATOM 3452 O O . LEU A 1 428 ? 3.624 -8.721 18.029 1.00 92.69 428 LEU A O 1
ATOM 3456 N N . ALA A 1 429 ? 3.748 -9.354 15.877 1.00 95.00 429 ALA A N 1
ATOM 3457 C CA . ALA A 1 429 ? 3.057 -10.629 16.050 1.00 95.00 429 ALA A CA 1
ATOM 3458 C C . ALA A 1 429 ? 3.741 -11.516 17.102 1.00 95.00 429 ALA A C 1
ATOM 3460 O O . ALA A 1 429 ? 3.087 -11.973 18.036 1.00 95.00 429 ALA A O 1
ATOM 3461 N N . SER A 1 430 ? 5.065 -11.682 17.014 1.00 92.81 430 SER A N 1
ATOM 3462 C CA . SER A 1 430 ? 5.850 -12.469 17.979 1.00 92.81 430 SER A CA 1
ATOM 3463 C C . SER A 1 430 ? 5.881 -11.879 19.390 1.00 92.81 430 SER A C 1
ATOM 3465 O O . SER A 1 430 ? 6.203 -12.598 20.333 1.00 92.81 430 SER A O 1
ATOM 3467 N N . SER A 1 431 ? 5.562 -10.594 19.561 1.00 91.44 431 SER A N 1
ATOM 3468 C CA . SER A 1 431 ? 5.433 -9.981 20.887 1.00 91.44 431 SER A CA 1
ATOM 3469 C C . SER A 1 431 ? 4.045 -10.218 21.492 1.00 91.44 431 SER A C 1
ATOM 3471 O O . SER A 1 431 ? 3.916 -10.288 22.706 1.00 91.44 431 SER A O 1
ATOM 3473 N N . LEU A 1 432 ? 3.004 -10.384 20.670 1.00 93.69 432 LEU A N 1
ATOM 3474 C CA . LEU A 1 432 ? 1.619 -10.515 21.136 1.00 93.69 432 LEU A CA 1
ATOM 3475 C C . LEU A 1 432 ? 1.266 -11.923 21.641 1.00 93.69 432 LEU A C 1
ATOM 3477 O O . LEU A 1 432 ? 0.366 -12.066 22.470 1.00 93.69 432 LEU A O 1
ATOM 3481 N N . VAL A 1 433 ? 1.958 -12.958 21.168 1.00 89.69 433 VAL A N 1
ATOM 3482 C CA . VAL A 1 433 ? 1.617 -14.359 21.457 1.00 89.69 433 VAL A CA 1
ATOM 3483 C C . VAL A 1 433 ? 2.719 -15.066 22.243 1.00 89.69 433 VAL A C 1
ATOM 3485 O O . VAL A 1 433 ? 3.899 -14.754 22.095 1.00 89.69 433 VAL A O 1
ATOM 3488 N N . ALA A 1 434 ? 2.333 -16.027 23.084 1.00 84.50 434 ALA A N 1
ATOM 3489 C CA . ALA A 1 434 ? 3.281 -16.867 23.821 1.00 84.50 434 ALA A CA 1
ATOM 3490 C C . ALA A 1 434 ? 3.771 -18.069 22.991 1.00 84.50 434 ALA A C 1
ATOM 3492 O O . ALA A 1 434 ? 4.896 -18.535 23.181 1.00 84.50 434 ALA A O 1
ATOM 3493 N N . ASP A 1 435 ? 2.938 -18.548 22.066 1.00 86.88 435 ASP A N 1
ATOM 3494 C CA . ASP A 1 435 ? 3.225 -19.712 21.234 1.00 86.88 435 ASP A CA 1
ATOM 3495 C C . ASP A 1 435 ? 4.126 -19.376 20.040 1.00 86.88 435 ASP A C 1
ATOM 3497 O O . ASP A 1 435 ? 4.324 -18.221 19.655 1.00 86.88 435 ASP A O 1
ATOM 3501 N N . THR A 1 436 ? 4.686 -20.421 19.431 1.00 91.50 436 THR A N 1
ATOM 3502 C CA . THR A 1 436 ? 5.391 -20.289 18.151 1.00 91.50 436 THR A CA 1
ATOM 3503 C C . THR A 1 436 ? 4.367 -20.130 17.036 1.00 91.50 436 THR A C 1
ATOM 3505 O O . THR A 1 436 ? 3.484 -20.969 16.885 1.00 91.50 436 THR A O 1
ATOM 3508 N N . LEU A 1 437 ? 4.510 -19.073 16.241 1.00 94.69 437 LEU A N 1
ATOM 3509 C CA . LEU A 1 437 ? 3.705 -18.864 15.042 1.00 94.69 437 LEU A CA 1
ATOM 3510 C C . LEU A 1 437 ? 4.353 -19.573 13.859 1.00 94.69 437 LEU A C 1
ATOM 3512 O O . LEU A 1 437 ? 5.576 -19.616 13.755 1.00 94.69 437 LEU A O 1
ATOM 3516 N N . MET A 1 438 ? 3.557 -20.061 12.920 1.00 95.69 438 MET A N 1
ATOM 3517 C CA . MET A 1 438 ? 4.045 -20.532 11.630 1.00 95.69 438 MET A CA 1
ATOM 3518 C C . MET A 1 438 ? 3.881 -19.430 10.594 1.00 95.69 438 MET A C 1
ATOM 3520 O O . MET A 1 438 ? 2.774 -18.946 10.371 1.00 95.69 438 MET A O 1
ATOM 3524 N N . ARG A 1 439 ? 4.981 -19.022 9.958 1.00 92.69 439 ARG A N 1
ATOM 3525 C CA . ARG A 1 439 ? 4.932 -18.207 8.741 1.00 92.69 439 ARG A CA 1
ATOM 3526 C C . ARG A 1 439 ? 4.555 -19.082 7.561 1.00 92.69 439 ARG A C 1
ATOM 3528 O O . ARG A 1 439 ? 4.985 -20.231 7.488 1.00 92.69 439 ARG A O 1
ATOM 3535 N N . GLY A 1 440 ? 3.825 -18.498 6.621 1.00 91.56 440 GLY A N 1
ATOM 3536 C CA . GLY A 1 440 ? 3.465 -19.171 5.386 1.00 91.56 440 GLY A CA 1
ATOM 3537 C C . GLY A 1 440 ? 4.671 -19.547 4.523 1.00 91.56 440 GLY A C 1
ATOM 3538 O O . GLY A 1 440 ? 5.753 -18.957 4.615 1.00 91.56 440 GLY A O 1
ATOM 3539 N N . ALA A 1 441 ? 4.471 -20.564 3.690 1.00 95.00 441 ALA A N 1
ATOM 3540 C CA . ALA A 1 441 ? 5.428 -20.971 2.673 1.00 95.00 441 ALA A CA 1
ATOM 3541 C C . ALA A 1 441 ? 5.511 -19.926 1.551 1.00 95.00 441 ALA A C 1
ATOM 3543 O O . ALA A 1 441 ? 4.566 -19.169 1.315 1.00 95.00 441 ALA A O 1
ATOM 3544 N N . TRP A 1 442 ? 6.621 -19.923 0.815 1.00 93.94 442 TRP A N 1
ATOM 3545 C CA . TRP A 1 442 ? 6.764 -19.077 -0.364 1.00 93.94 442 TRP A CA 1
ATOM 3546 C C . TRP A 1 442 ? 7.606 -19.724 -1.458 1.00 93.94 442 TRP A C 1
ATOM 3548 O O . TRP A 1 442 ? 8.416 -20.616 -1.198 1.00 93.94 442 TRP A O 1
ATOM 3558 N N . SER A 1 443 ? 7.435 -19.253 -2.692 1.00 94.00 443 SER A N 1
ATOM 3559 C CA . SER A 1 443 ? 8.260 -19.654 -3.831 1.00 94.00 443 SER A CA 1
ATOM 3560 C C . SER A 1 443 ? 8.718 -18.471 -4.681 1.00 94.00 443 SER A C 1
ATOM 3562 O O . SER A 1 443 ? 8.188 -17.364 -4.581 1.00 94.00 443 SER A O 1
ATOM 3564 N N . SER A 1 444 ? 9.743 -18.697 -5.502 1.00 93.38 444 SER A N 1
ATOM 3565 C CA . SER A 1 444 ? 10.288 -17.707 -6.433 1.00 93.38 444 SER A CA 1
ATOM 3566 C C . SER A 1 444 ? 10.817 -18.383 -7.704 1.00 93.38 444 SER A C 1
ATOM 3568 O O . SER A 1 444 ? 11.349 -19.498 -7.609 1.00 93.38 444 SER A O 1
ATOM 3570 N N . PRO A 1 445 ? 10.714 -17.743 -8.886 1.00 90.25 445 PRO A N 1
ATOM 3571 C CA . PRO A 1 445 ? 11.203 -18.320 -10.132 1.00 90.25 445 PRO A CA 1
ATOM 3572 C C . PRO A 1 445 ? 12.692 -18.659 -10.076 1.00 90.25 445 PRO A C 1
ATOM 3574 O O . PRO A 1 445 ? 13.522 -17.863 -9.631 1.00 90.25 445 PRO A O 1
ATOM 3577 N N . LYS A 1 446 ? 13.048 -19.840 -10.586 1.00 89.12 446 LYS A N 1
ATOM 3578 C CA . LYS A 1 446 ? 14.439 -20.296 -10.687 1.00 89.12 446 LYS A CA 1
ATOM 3579 C C . LYS A 1 446 ? 14.831 -20.494 -12.147 1.00 89.12 446 LYS A C 1
ATOM 3581 O O . LYS A 1 446 ? 14.235 -21.296 -12.858 1.00 89.12 446 LYS A O 1
ATOM 3586 N N . TYR A 1 447 ? 15.890 -19.811 -12.583 1.00 84.56 447 TYR A N 1
ATOM 3587 C CA . TYR A 1 447 ? 16.408 -19.928 -13.947 1.00 84.56 447 TYR A CA 1
ATOM 3588 C C . TYR A 1 447 ? 17.901 -20.267 -13.967 1.00 84.56 447 TYR A C 1
ATOM 3590 O O . TYR A 1 447 ? 18.726 -19.525 -13.434 1.00 84.56 447 TYR A O 1
ATOM 3598 N N . ILE A 1 448 ? 18.249 -21.378 -14.624 1.00 88.94 448 ILE A N 1
ATOM 3599 C CA . ILE A 1 448 ? 19.633 -21.783 -14.903 1.00 88.94 448 ILE A CA 1
ATOM 3600 C C . ILE A 1 448 ? 19.761 -22.003 -16.420 1.00 88.94 448 ILE A C 1
ATOM 3602 O O . ILE A 1 448 ? 19.182 -22.963 -16.932 1.00 88.94 448 ILE A O 1
ATOM 3606 N N . PRO A 1 449 ? 20.533 -21.170 -17.149 1.00 85.81 449 PRO A N 1
ATOM 3607 C CA . PRO A 1 449 ? 20.631 -21.247 -18.611 1.00 85.81 449 PRO A CA 1
ATOM 3608 C C . PRO A 1 449 ? 21.040 -22.623 -19.154 1.00 85.81 449 PRO A C 1
ATOM 3610 O O . PRO A 1 449 ? 20.505 -23.070 -20.164 1.00 85.81 449 PRO A O 1
ATOM 3613 N N . ALA A 1 450 ? 21.954 -23.320 -18.470 1.00 91.25 450 ALA A N 1
ATOM 3614 C CA . ALA A 1 450 ? 22.386 -24.657 -18.879 1.00 91.25 450 ALA A CA 1
ATOM 3615 C C . ALA A 1 450 ? 21.222 -25.663 -18.881 1.00 91.25 450 ALA A C 1
ATOM 3617 O O . ALA A 1 450 ? 21.087 -26.446 -19.814 1.00 91.25 450 ALA A O 1
ATOM 3618 N N . TYR A 1 451 ? 20.333 -25.589 -17.888 1.00 87.94 451 TYR A N 1
ATOM 3619 C CA . TYR A 1 451 ? 19.199 -26.507 -17.766 1.00 87.94 451 TYR A CA 1
ATOM 3620 C C . TYR A 1 451 ? 18.184 -26.252 -18.880 1.00 87.94 451 TYR A C 1
ATOM 3622 O O . TYR A 1 451 ? 17.727 -27.197 -19.517 1.00 87.94 451 TYR A O 1
ATOM 3630 N N . ALA A 1 452 ? 17.924 -24.980 -19.200 1.00 85.31 452 ALA A N 1
ATOM 3631 C CA . ALA A 1 452 ? 17.123 -24.613 -20.366 1.00 85.31 452 ALA A CA 1
ATOM 3632 C C . ALA A 1 452 ? 17.723 -25.160 -21.678 1.00 85.31 452 ALA A C 1
ATOM 3634 O O . ALA A 1 452 ? 16.982 -25.691 -22.503 1.00 85.31 452 ALA A O 1
ATOM 3635 N N . SER A 1 453 ? 19.052 -25.105 -21.853 1.00 91.00 453 SER A N 1
ATOM 3636 C CA . SER A 1 453 ? 19.732 -25.651 -23.045 1.00 91.00 453 SER A CA 1
ATOM 3637 C C . SER A 1 453 ? 19.595 -27.171 -23.197 1.00 91.00 453 SER A C 1
ATOM 3639 O O . SER A 1 453 ? 19.679 -27.690 -24.306 1.00 91.00 453 SER A O 1
ATOM 3641 N N . TRP A 1 454 ? 19.344 -27.879 -22.094 1.00 94.94 454 TRP A N 1
ATOM 3642 C CA . TRP A 1 454 ? 19.122 -29.326 -22.067 1.00 94.94 454 TRP A CA 1
ATOM 3643 C C . TRP A 1 454 ? 17.638 -29.707 -22.166 1.00 94.94 454 TRP A C 1
ATOM 3645 O O . TRP A 1 454 ? 17.307 -30.886 -22.107 1.00 94.94 454 TRP A O 1
ATOM 3655 N N . GLY A 1 455 ? 16.733 -28.727 -22.290 1.00 88.94 455 GLY A N 1
ATOM 3656 C CA . GLY A 1 455 ? 15.286 -28.954 -22.237 1.00 88.94 455 GLY A CA 1
ATOM 3657 C C . GLY A 1 455 ? 14.768 -29.300 -20.836 1.00 88.94 455 GLY A C 1
ATOM 3658 O O . GLY A 1 455 ? 13.619 -29.712 -20.687 1.00 88.94 455 GLY A O 1
ATOM 3659 N N . THR A 1 456 ? 15.589 -29.123 -19.798 1.00 89.44 456 THR A N 1
ATOM 3660 C CA . THR A 1 456 ? 15.226 -29.413 -18.411 1.00 89.44 456 THR A CA 1
ATOM 3661 C C . THR A 1 456 ? 14.425 -28.256 -17.830 1.00 89.44 456 THR A C 1
ATOM 3663 O O . THR A 1 456 ? 14.944 -27.153 -17.633 1.00 89.44 456 THR A O 1
ATOM 3666 N N . LYS A 1 457 ? 13.160 -28.519 -17.495 1.00 80.00 457 LYS A N 1
ATOM 3667 C CA . LYS A 1 457 ? 12.344 -27.588 -16.713 1.00 80.00 457 LYS A CA 1
ATOM 3668 C C . LYS A 1 457 ? 12.807 -27.613 -15.256 1.00 80.00 457 LYS A C 1
ATOM 3670 O O . LYS A 1 457 ? 12.902 -28.678 -14.655 1.00 80.00 457 LYS A O 1
ATOM 3675 N N . LEU A 1 458 ? 13.102 -26.439 -14.706 1.00 82.00 458 LEU A N 1
ATOM 3676 C CA . LEU A 1 458 ? 13.349 -26.270 -13.279 1.00 82.00 458 LEU A CA 1
ATOM 3677 C C . LEU A 1 458 ? 12.045 -25.936 -12.571 1.00 82.00 458 LEU A C 1
ATOM 3679 O O . LEU A 1 458 ? 11.285 -25.092 -13.048 1.00 82.00 458 LEU A O 1
ATOM 3683 N N . ASP A 1 459 ? 11.831 -26.573 -11.427 1.00 87.50 459 ASP A N 1
ATOM 3684 C CA . ASP A 1 459 ? 10.839 -26.106 -10.473 1.00 87.50 459 ASP A CA 1
ATOM 3685 C C . ASP A 1 459 ? 11.312 -24.803 -9.825 1.00 87.50 459 ASP A C 1
ATOM 3687 O O . ASP A 1 459 ? 12.518 -24.538 -9.692 1.00 87.50 459 ASP A O 1
ATOM 3691 N N . ASP A 1 460 ? 10.339 -24.000 -9.407 1.00 89.38 460 ASP A N 1
ATOM 3692 C CA . ASP A 1 460 ? 10.584 -22.792 -8.633 1.00 89.38 460 ASP A CA 1
ATOM 3693 C C . ASP A 1 460 ? 11.379 -23.116 -7.363 1.00 89.38 460 ASP A C 1
ATOM 3695 O O . ASP A 1 460 ? 11.282 -24.202 -6.785 1.00 89.38 460 ASP A O 1
ATOM 3699 N N . TYR A 1 461 ? 12.163 -22.147 -6.898 1.00 93.12 461 TYR A N 1
ATOM 3700 C CA . TYR A 1 461 ? 12.732 -22.227 -5.562 1.00 93.12 461 TYR A CA 1
ATOM 3701 C C . TYR A 1 461 ? 11.595 -22.152 -4.545 1.00 93.12 461 TYR A C 1
ATOM 3703 O O . TYR A 1 461 ? 10.752 -21.264 -4.642 1.00 93.12 461 TYR A O 1
ATOM 3711 N N . GLN A 1 462 ? 11.573 -23.064 -3.578 1.00 94.25 462 GLN A N 1
ATOM 3712 C CA . GLN A 1 462 ? 10.516 -23.149 -2.576 1.00 94.25 462 GLN A CA 1
ATOM 3713 C C . GLN A 1 462 ? 11.101 -23.096 -1.173 1.00 94.25 462 GLN A C 1
ATOM 3715 O O . GLN A 1 462 ? 12.143 -23.689 -0.887 1.00 94.25 462 GLN A O 1
ATOM 3720 N N . VAL A 1 463 ? 10.382 -22.423 -0.286 1.00 93.25 463 VAL A N 1
ATOM 3721 C CA . VAL A 1 463 ? 10.626 -22.410 1.149 1.00 93.25 463 VAL A CA 1
ATOM 3722 C C . VAL A 1 463 ? 9.341 -22.836 1.833 1.00 93.25 463 VAL A C 1
ATOM 3724 O O . VAL A 1 463 ? 8.300 -22.202 1.675 1.00 93.25 463 VAL A O 1
ATOM 3727 N N . ALA A 1 464 ? 9.424 -23.935 2.580 1.00 94.38 464 ALA A N 1
ATOM 3728 C CA . ALA A 1 464 ? 8.329 -24.416 3.410 1.00 94.38 464 ALA A CA 1
ATOM 3729 C C . ALA A 1 464 ? 8.030 -23.435 4.553 1.00 94.38 464 ALA A C 1
ATOM 3731 O O . ALA A 1 464 ? 8.841 -22.555 4.851 1.00 94.38 464 ALA A O 1
ATOM 3732 N N . GLU A 1 465 ? 6.892 -23.621 5.220 1.00 94.19 465 GLU A N 1
ATOM 3733 C CA . GLU A 1 465 ? 6.518 -22.839 6.399 1.00 94.19 465 GLU A CA 1
ATOM 3734 C C . GLU A 1 465 ? 7.649 -22.784 7.432 1.00 94.19 465 GLU A C 1
ATOM 3736 O O . GLU A 1 465 ? 8.349 -23.771 7.674 1.00 94.19 465 GLU A O 1
ATOM 3741 N N . GLN A 1 466 ? 7.848 -21.607 8.027 1.00 91.62 466 GLN A N 1
ATOM 3742 C CA . GLN A 1 466 ? 8.957 -21.355 8.949 1.00 91.62 466 GLN A CA 1
ATOM 3743 C C . GLN A 1 466 ? 8.434 -20.940 10.322 1.00 91.62 466 GLN A C 1
ATOM 3745 O O . GLN A 1 466 ? 7.609 -20.026 10.392 1.00 91.62 466 GLN A O 1
ATOM 3750 N N . PRO A 1 467 ? 8.960 -21.504 11.422 1.00 94.19 467 PRO A N 1
ATOM 3751 C CA . PRO A 1 467 ? 8.575 -21.069 12.753 1.00 94.19 467 PRO A CA 1
ATOM 3752 C C . PRO A 1 467 ? 9.052 -19.634 13.003 1.00 94.19 467 PRO A C 1
ATOM 3754 O O . PRO A 1 467 ? 10.198 -19.274 12.713 1.00 94.19 467 PRO A O 1
ATOM 3757 N N . LEU A 1 468 ? 8.175 -18.812 13.562 1.00 91.88 468 LEU A N 1
ATOM 3758 C CA . LEU A 1 468 ? 8.451 -17.517 14.161 1.00 91.88 468 LEU A CA 1
ATOM 3759 C C . LEU A 1 468 ? 8.292 -17.677 15.674 1.00 91.88 468 LEU A C 1
ATOM 3761 O O . LEU A 1 468 ? 7.188 -17.752 16.211 1.00 91.88 468 LEU A O 1
ATOM 3765 N N . MET A 1 469 ? 9.433 -17.763 16.353 1.00 89.62 469 MET A N 1
ATOM 3766 C CA . MET A 1 469 ? 9.476 -17.897 17.805 1.00 89.62 469 MET A CA 1
ATOM 3767 C C . MET A 1 469 ? 8.957 -16.625 18.473 1.00 89.62 469 MET A C 1
ATOM 3769 O O . MET A 1 469 ? 9.259 -15.521 18.013 1.00 89.62 469 MET A O 1
ATOM 3773 N N . HIS A 1 470 ? 8.260 -16.783 19.599 1.00 88.38 470 HIS A N 1
ATOM 3774 C CA . HIS A 1 470 ? 7.856 -15.652 20.428 1.00 88.38 470 HIS A CA 1
ATOM 3775 C C . HIS A 1 470 ? 9.064 -14.779 20.818 1.00 88.38 470 HIS A C 1
ATOM 3777 O O . HIS A 1 470 ? 10.199 -15.252 21.001 1.00 88.38 470 HIS A O 1
ATOM 3783 N N . ASN A 1 471 ? 8.823 -13.481 20.976 1.00 86.50 471 ASN A N 1
ATOM 3784 C CA . ASN A 1 471 ? 9.846 -12.525 21.359 1.00 86.50 471 ASN A CA 1
ATOM 3785 C C . ASN A 1 471 ? 10.214 -12.703 22.839 1.00 86.50 471 ASN A C 1
ATOM 3787 O O . ASN A 1 471 ? 9.538 -12.209 23.734 1.00 86.50 471 ASN A O 1
ATOM 3791 N N . LYS A 1 472 ? 11.341 -13.370 23.107 1.00 81.50 472 LYS A N 1
ATOM 3792 C CA . LYS A 1 472 ? 11.825 -13.668 24.472 1.00 81.50 472 LYS A CA 1
ATOM 3793 C C . LYS A 1 472 ? 12.161 -12.441 25.325 1.00 81.50 472 LYS A C 1
ATOM 3795 O O . LYS A 1 472 ? 12.458 -12.602 26.504 1.00 81.50 472 LYS A O 1
ATOM 3800 N N . ASN A 1 473 ? 12.198 -11.247 24.736 1.00 83.62 473 ASN A N 1
ATOM 3801 C CA . ASN A 1 473 ? 12.510 -10.011 25.450 1.00 83.62 473 ASN A CA 1
ATOM 3802 C C . ASN A 1 473 ? 11.252 -9.203 25.806 1.00 83.62 473 ASN A C 1
ATOM 3804 O O . ASN A 1 473 ? 11.383 -8.105 26.341 1.00 83.62 473 ASN A O 1
ATOM 3808 N N . MET A 1 474 ? 10.057 -9.704 25.482 1.00 85.88 474 MET A N 1
ATOM 3809 C CA . MET A 1 474 ? 8.787 -9.053 25.791 1.00 85.88 474 MET A CA 1
ATOM 3810 C C . MET A 1 474 ? 7.851 -10.051 26.469 1.00 85.88 474 MET A C 1
ATOM 3812 O O . MET A 1 474 ? 7.821 -11.227 26.114 1.00 85.88 474 MET A O 1
ATOM 3816 N N . GLU A 1 475 ? 7.109 -9.580 27.470 1.00 91.31 475 GLU A N 1
ATOM 3817 C CA . GLU A 1 475 ? 6.024 -10.360 28.061 1.00 91.31 475 GLU A CA 1
ATOM 3818 C C . GLU A 1 475 ? 4.945 -10.577 26.990 1.00 91.31 475 GLU A C 1
ATOM 3820 O O . GLU A 1 475 ? 4.513 -9.593 26.384 1.00 91.31 475 GLU A O 1
ATOM 3825 N N . PRO A 1 476 ? 4.532 -11.822 26.701 1.00 91.19 476 PRO A N 1
ATOM 3826 C CA . PRO A 1 476 ? 3.514 -12.071 25.691 1.00 91.19 476 PRO A CA 1
ATOM 3827 C C . PRO A 1 476 ? 2.170 -11.498 26.143 1.00 91.19 476 PRO A C 1
ATOM 3829 O O . PRO A 1 476 ? 1.778 -11.669 27.295 1.00 91.19 476 PRO A O 1
ATOM 3832 N N . TYR A 1 477 ? 1.443 -10.843 25.235 1.00 94.56 477 TYR A N 1
ATOM 3833 C CA . TYR A 1 477 ? 0.131 -10.281 25.564 1.00 94.56 477 TYR A CA 1
ATOM 3834 C C . TYR A 1 477 ? -0.887 -11.365 25.949 1.00 94.56 477 TYR A C 1
ATOM 3836 O O . TYR A 1 477 ? -1.550 -11.244 26.978 1.00 94.56 477 TYR A O 1
ATOM 3844 N N . GLY A 1 478 ? -1.008 -12.422 25.138 1.00 89.56 478 GLY A N 1
ATOM 3845 C CA . GLY A 1 478 ? -1.720 -13.663 25.483 1.00 89.56 478 GLY A CA 1
ATOM 3846 C C . GLY A 1 478 ? -3.241 -13.568 25.696 1.00 89.56 478 GLY A C 1
ATOM 3847 O O . GLY A 1 478 ? -3.855 -14.561 26.078 1.00 89.56 478 GLY A O 1
ATOM 3848 N N . LYS A 1 479 ? -3.864 -12.406 25.469 1.00 95.25 479 LYS A N 1
ATOM 3849 C CA . LYS A 1 479 ? -5.315 -12.170 25.619 1.00 95.25 479 LYS A CA 1
ATOM 3850 C C . LYS A 1 479 ? -5.988 -12.032 24.245 1.00 95.25 479 LYS A C 1
ATOM 3852 O O . LYS A 1 479 ? -5.272 -11.883 23.257 1.00 95.25 479 LYS A O 1
ATOM 3857 N N . PRO A 1 480 ? -7.334 -12.059 24.147 1.00 96.94 480 PRO A N 1
ATOM 3858 C CA . PRO A 1 480 ? -8.034 -12.039 22.862 1.00 96.94 480 PRO A CA 1
ATOM 3859 C C . PRO A 1 480 ? -7.636 -10.869 21.953 1.00 96.94 480 PRO A C 1
ATOM 3861 O O . PRO A 1 480 ? -7.564 -9.721 22.402 1.00 96.94 480 PRO A O 1
ATOM 3864 N N . ILE A 1 481 ? -7.424 -11.172 20.668 1.00 98.00 481 ILE A N 1
ATOM 3865 C CA . ILE A 1 481 ? -7.032 -10.209 19.634 1.00 98.00 481 ILE A CA 1
ATOM 3866 C C . ILE A 1 481 ? -8.047 -10.227 18.487 1.00 98.00 481 ILE A C 1
ATOM 3868 O O . ILE A 1 481 ? -8.433 -11.285 17.985 1.00 98.00 481 ILE A O 1
ATOM 3872 N N . ILE A 1 482 ? -8.444 -9.040 18.034 1.00 98.69 482 ILE A N 1
ATOM 3873 C CA . ILE A 1 482 ? -9.161 -8.828 16.774 1.00 98.69 482 ILE A CA 1
ATOM 3874 C C . ILE A 1 482 ? -8.337 -7.885 15.902 1.00 98.69 482 ILE A C 1
ATOM 3876 O O . ILE A 1 482 ? -7.807 -6.890 16.393 1.00 98.69 482 ILE A O 1
ATOM 3880 N N . VAL A 1 483 ? -8.247 -8.168 14.604 1.00 98.81 483 VAL A N 1
ATOM 3881 C CA . VAL A 1 483 ? -7.575 -7.299 13.631 1.00 98.81 483 VAL A CA 1
ATOM 3882 C C . VAL A 1 483 ? -8.612 -6.715 12.674 1.00 98.81 483 VAL A C 1
ATOM 3884 O O . VAL A 1 483 ? -9.373 -7.451 12.046 1.00 98.81 483 VAL A O 1
ATOM 3887 N N . LEU A 1 484 ? -8.649 -5.388 12.555 1.00 98.88 484 LEU A N 1
ATOM 3888 C CA . LEU A 1 484 ? -9.498 -4.696 11.590 1.00 98.88 484 LEU A CA 1
ATOM 3889 C C . LEU A 1 484 ? -8.769 -4.569 10.256 1.00 98.88 484 LEU A C 1
ATOM 3891 O O . LEU A 1 484 ? -7.662 -4.027 10.199 1.00 98.88 484 LEU A O 1
ATOM 3895 N N . VAL A 1 485 ? -9.419 -5.021 9.187 1.00 98.75 485 VAL A N 1
ATOM 3896 C CA . VAL A 1 485 ? -8.864 -5.052 7.828 1.00 98.75 485 VAL A CA 1
ATOM 3897 C C . VAL A 1 485 ? -9.827 -4.445 6.814 1.00 98.75 485 VAL A C 1
ATOM 3899 O O . VAL A 1 485 ? -11.042 -4.392 7.030 1.00 98.75 485 VAL A O 1
ATOM 3902 N N . ASN A 1 486 ? -9.292 -3.940 5.706 1.00 97.81 486 ASN A N 1
ATOM 3903 C CA . ASN A 1 486 ? -10.105 -3.519 4.572 1.00 97.81 486 ASN A CA 1
ATOM 3904 C C . ASN A 1 486 ? -9.356 -3.662 3.243 1.00 97.81 486 ASN A C 1
ATOM 3906 O O . ASN A 1 486 ? -8.205 -4.084 3.212 1.00 97.81 486 ASN A O 1
ATOM 3910 N N . ARG A 1 487 ? -9.989 -3.221 2.151 1.00 96.31 487 ARG A N 1
ATOM 3911 C CA . ARG A 1 487 ? -9.411 -3.221 0.798 1.00 96.31 487 ARG A CA 1
ATOM 3912 C C . ARG A 1 487 ? -8.056 -2.513 0.669 1.00 96.31 487 ARG A C 1
ATOM 3914 O O . ARG A 1 487 ? -7.344 -2.801 -0.280 1.00 96.31 487 ARG A O 1
ATOM 3921 N N . GLY A 1 488 ? -7.708 -1.621 1.601 1.00 96.69 488 GLY A N 1
ATOM 3922 C CA . GLY A 1 488 ? -6.418 -0.929 1.658 1.00 96.69 488 GLY A CA 1
ATOM 3923 C C . GLY A 1 488 ? -5.368 -1.599 2.551 1.00 96.69 488 GLY A C 1
ATOM 3924 O O . GLY A 1 488 ? -4.266 -1.076 2.691 1.00 96.69 488 GLY A O 1
ATOM 3925 N N . THR A 1 489 ? -5.696 -2.720 3.195 1.00 98.19 489 THR A N 1
ATOM 3926 C CA . THR A 1 489 ? -4.723 -3.592 3.863 1.00 98.19 489 THR A CA 1
ATOM 3927 C C . THR A 1 489 ? -3.998 -4.407 2.790 1.00 98.19 489 THR A C 1
ATOM 3929 O O . THR A 1 489 ? -4.640 -5.174 2.072 1.00 98.19 489 THR A O 1
ATOM 3932 N N . PHE A 1 490 ? -2.684 -4.217 2.653 1.00 95.88 490 PHE A N 1
ATOM 3933 C CA . PHE A 1 490 ? -1.906 -4.715 1.510 1.00 95.88 490 PHE A CA 1
ATOM 3934 C C . PHE A 1 490 ? -0.472 -5.111 1.904 1.00 95.88 490 PHE A C 1
ATOM 3936 O O . PHE A 1 490 ? 0.065 -4.601 2.893 1.00 95.88 490 PHE A O 1
ATOM 3943 N N . SER A 1 491 ? 0.181 -5.977 1.120 1.00 94.75 491 SER A N 1
ATOM 3944 C CA . SER A 1 491 ? 1.605 -6.331 1.280 1.00 94.75 491 SER A CA 1
ATOM 3945 C C . SER A 1 491 ? 1.935 -6.848 2.693 1.00 94.75 491 SER A C 1
ATOM 3947 O O . SER A 1 491 ? 1.202 -7.672 3.229 1.00 94.75 491 SER A O 1
ATOM 3949 N N . ALA A 1 492 ? 2.985 -6.341 3.350 1.00 93.25 492 ALA A N 1
ATOM 3950 C CA . ALA A 1 492 ? 3.363 -6.717 4.720 1.00 93.25 492 ALA A CA 1
ATOM 3951 C C . ALA A 1 492 ? 2.218 -6.627 5.757 1.00 93.25 492 ALA A C 1
ATOM 3953 O O . ALA A 1 492 ? 2.269 -7.295 6.791 1.00 93.25 492 ALA A O 1
ATOM 3954 N N . ALA A 1 493 ? 1.183 -5.811 5.512 1.00 97.50 493 ALA A N 1
ATOM 3955 C CA . ALA A 1 493 ? 0.004 -5.782 6.374 1.00 97.50 493 ALA A CA 1
ATOM 3956 C C . ALA A 1 493 ? -0.898 -7.012 6.179 1.00 97.50 493 ALA A C 1
ATOM 3958 O O . ALA A 1 493 ? -1.480 -7.496 7.150 1.00 97.50 493 ALA A O 1
ATOM 3959 N N . GLU A 1 494 ? -0.979 -7.546 4.957 1.00 97.25 494 GLU A N 1
ATOM 3960 C CA . GLU A 1 494 ? -1.598 -8.848 4.696 1.00 97.25 494 GLU A CA 1
ATOM 3961 C C . GLU A 1 494 ? -0.758 -9.981 5.280 1.00 97.25 494 GLU A C 1
ATOM 3963 O O . GLU A 1 494 ? -1.338 -10.861 5.901 1.00 97.25 494 GLU A O 1
ATOM 3968 N N . ASP A 1 495 ? 0.578 -9.935 5.189 1.00 95.25 495 ASP A N 1
ATOM 3969 C CA . ASP A 1 495 ? 1.440 -10.943 5.832 1.00 95.25 495 ASP A CA 1
ATOM 3970 C C . ASP A 1 495 ? 1.156 -11.023 7.343 1.00 95.25 495 ASP A C 1
ATOM 3972 O O . ASP A 1 495 ? 0.967 -12.107 7.892 1.00 95.25 495 ASP A O 1
ATOM 3976 N N . PHE A 1 496 ? 1.065 -9.868 8.015 1.00 97.25 496 PHE A N 1
ATOM 3977 C CA . PHE A 1 496 ? 0.731 -9.783 9.439 1.00 97.25 496 PHE A CA 1
ATOM 3978 C C . PHE A 1 496 ? -0.673 -10.329 9.749 1.00 97.25 496 PHE A C 1
ATOM 3980 O O . PHE A 1 496 ? -0.848 -11.085 10.707 1.00 97.25 496 PHE A O 1
ATOM 3987 N N . ALA A 1 497 ? -1.675 -9.973 8.939 1.00 97.81 497 ALA A N 1
ATOM 3988 C CA . ALA A 1 497 ? -3.039 -10.466 9.108 1.00 97.81 497 ALA A CA 1
ATOM 3989 C C . ALA A 1 497 ? -3.135 -11.984 8.873 1.00 97.81 497 ALA A C 1
ATOM 3991 O O . ALA A 1 497 ? -3.715 -12.689 9.697 1.00 97.81 497 ALA A O 1
ATOM 3992 N N . ALA A 1 498 ? -2.514 -12.491 7.805 1.00 96.81 498 ALA A N 1
ATOM 3993 C CA . ALA A 1 498 ? -2.443 -13.911 7.471 1.00 96.81 498 ALA A CA 1
ATOM 3994 C C . ALA A 1 498 ? -1.728 -14.705 8.566 1.00 96.81 498 ALA A C 1
ATOM 3996 O O . ALA A 1 498 ? -2.175 -15.786 8.940 1.00 96.81 498 ALA A O 1
ATOM 3997 N N . LEU A 1 499 ? -0.638 -14.158 9.113 1.00 96.19 499 LEU A N 1
ATOM 3998 C CA . LEU A 1 499 ? 0.114 -14.767 10.202 1.00 96.19 499 LEU A CA 1
ATOM 3999 C C . LEU A 1 499 ? -0.767 -14.973 11.440 1.00 96.19 499 LEU A C 1
ATOM 4001 O O . LEU A 1 499 ? -0.804 -16.077 11.980 1.00 96.19 499 LEU A O 1
ATOM 4005 N N . LEU A 1 500 ? -1.502 -13.948 11.881 1.00 97.19 500 LEU A N 1
ATOM 4006 C CA . LEU A 1 500 ? -2.363 -14.061 13.063 1.00 97.19 500 LEU A CA 1
ATOM 4007 C C . LEU A 1 500 ? -3.623 -14.899 12.804 1.00 97.19 500 LEU A C 1
ATOM 4009 O O . LEU A 1 500 ? -3.996 -15.706 13.658 1.00 97.19 500 LEU A O 1
ATOM 4013 N N . GLN A 1 501 ? -4.258 -14.743 11.640 1.00 96.81 501 GLN A N 1
ATOM 4014 C CA . GLN A 1 501 ? -5.464 -15.490 11.275 1.00 96.81 501 GLN A CA 1
ATOM 4015 C C . GLN A 1 501 ? -5.160 -16.979 11.062 1.00 96.81 501 GLN A C 1
ATOM 4017 O O . GLN A 1 501 ? -5.798 -17.833 11.677 1.00 96.81 501 GLN A O 1
ATOM 4022 N N . GLY A 1 502 ? -4.147 -17.306 10.253 1.00 95.12 502 GLY A N 1
ATOM 4023 C CA . GLY A 1 502 ? -3.774 -18.686 9.922 1.00 95.12 502 GLY A CA 1
ATOM 4024 C C . GLY A 1 502 ? -3.306 -19.495 11.135 1.00 95.12 502 GLY A C 1
ATOM 4025 O O . GLY A 1 502 ? -3.566 -20.692 11.224 1.00 95.12 502 GLY A O 1
ATOM 4026 N N . ASN A 1 503 ? -2.703 -18.834 12.130 1.00 95.94 503 ASN A N 1
ATOM 4027 C CA . ASN A 1 503 ? -2.339 -19.451 13.412 1.00 95.94 503 ASN A CA 1
ATOM 4028 C C . ASN A 1 503 ? -3.465 -19.411 14.464 1.00 95.94 503 ASN A C 1
ATOM 4030 O O . ASN A 1 503 ? -3.237 -19.787 15.614 1.00 95.94 503 ASN A O 1
ATOM 4034 N N . ARG A 1 504 ? -4.673 -18.958 14.098 1.00 94.88 504 ARG A N 1
ATOM 4035 C CA . ARG A 1 504 ? -5.853 -18.849 14.977 1.00 94.88 504 ARG A CA 1
ATOM 4036 C C . ARG A 1 504 ? -5.637 -17.973 16.219 1.00 94.88 504 ARG A C 1
ATOM 4038 O O . ARG A 1 504 ? -6.254 -18.203 17.255 1.00 94.88 504 ARG A O 1
ATOM 4045 N N . GLN A 1 505 ? -4.773 -16.967 16.113 1.00 95.94 505 GLN A N 1
ATOM 4046 C CA . GLN A 1 505 ? -4.445 -16.041 17.204 1.00 95.94 505 GLN A CA 1
ATOM 4047 C C . GLN A 1 505 ? -5.316 -14.784 17.192 1.00 95.94 505 GLN A C 1
ATOM 4049 O O . GLN A 1 505 ? -5.501 -14.149 18.228 1.00 95.94 505 GLN A O 1
ATOM 4054 N N . ALA A 1 506 ? -5.864 -14.420 16.031 1.00 96.94 506 ALA A N 1
ATOM 4055 C CA . ALA A 1 506 ? -6.802 -13.315 15.914 1.00 96.94 506 ALA A CA 1
ATOM 4056 C C . ALA A 1 506 ? -7.887 -13.604 14.878 1.00 96.94 506 ALA A C 1
ATOM 4058 O O . ALA A 1 506 ? -7.644 -14.296 13.890 1.00 96.94 506 ALA A O 1
ATOM 4059 N N . LYS A 1 507 ? -9.069 -13.018 15.090 1.00 97.94 507 LYS A N 1
ATOM 4060 C CA . LYS A 1 507 ? -10.109 -12.919 14.058 1.00 97.94 507 LYS A CA 1
ATOM 4061 C C . LYS A 1 507 ? -9.916 -11.642 13.250 1.00 97.94 507 LYS A C 1
ATOM 4063 O O . LYS A 1 507 ? -9.623 -10.588 13.819 1.00 97.94 507 LYS A O 1
ATOM 4068 N N . LEU A 1 508 ? -10.142 -11.723 11.947 1.00 98.69 508 LEU A N 1
ATOM 4069 C CA . LEU A 1 508 ? -10.202 -10.577 11.051 1.00 98.69 508 LEU A CA 1
ATOM 4070 C C . LEU A 1 508 ? -11.641 -10.046 10.965 1.00 98.69 508 LEU A C 1
ATOM 4072 O O . LEU A 1 508 ? -12.586 -10.804 10.742 1.00 98.69 508 LEU A O 1
ATOM 4076 N N . VAL A 1 509 ? -11.818 -8.734 11.113 1.00 98.81 509 VAL A N 1
ATOM 4077 C CA . VAL A 1 509 ? -13.126 -8.060 11.021 1.00 98.81 509 VAL A CA 1
ATOM 4078 C C . VAL A 1 509 ? -13.038 -6.898 10.035 1.00 98.81 509 VAL A C 1
ATOM 4080 O O . VAL A 1 509 ? -12.108 -6.095 10.099 1.00 98.81 509 VAL A O 1
ATOM 4083 N N . GLY A 1 510 ? -14.012 -6.778 9.133 1.00 98.12 510 GLY A N 1
ATOM 4084 C CA . GLY A 1 510 ? -14.082 -5.674 8.170 1.00 98.12 510 GLY A CA 1
ATOM 4085 C C . GLY A 1 510 ? -14.289 -6.152 6.740 1.00 98.12 510 GLY A C 1
ATOM 4086 O O . GLY A 1 510 ? -15.225 -6.896 6.469 1.00 98.12 510 GLY A O 1
ATOM 4087 N N . MET A 1 511 ? -13.438 -5.719 5.814 1.00 97.38 511 MET A N 1
ATOM 4088 C CA . MET A 1 511 ? -13.569 -6.011 4.381 1.00 97.38 511 MET A CA 1
ATOM 4089 C C . MET A 1 511 ? -12.406 -6.868 3.873 1.00 97.38 511 MET A C 1
ATOM 4091 O O . MET A 1 511 ? -11.331 -6.806 4.471 1.00 97.38 511 MET A O 1
ATOM 4095 N N . PRO A 1 512 ? -12.579 -7.624 2.768 1.00 97.62 512 PRO A N 1
ATOM 4096 C CA . PRO A 1 512 ? -11.471 -8.330 2.132 1.00 97.62 512 PRO A CA 1
ATOM 4097 C C . PRO A 1 512 ? -10.271 -7.414 1.893 1.00 97.62 512 PRO A C 1
ATOM 4099 O O . PRO A 1 512 ? -10.447 -6.253 1.507 1.00 97.62 512 PRO A O 1
ATOM 4102 N N . THR A 1 513 ? -9.070 -7.939 2.121 1.00 98.06 513 THR A N 1
ATOM 4103 C CA . THR A 1 513 ? -7.818 -7.203 1.901 1.00 98.06 513 THR A CA 1
ATOM 4104 C C . THR A 1 513 ? -7.512 -7.038 0.410 1.00 98.06 513 THR A C 1
ATOM 4106 O O . THR A 1 513 ? -8.220 -7.571 -0.453 1.00 98.06 513 THR A O 1
ATOM 4109 N N . GLY A 1 514 ? -6.479 -6.259 0.080 1.00 96.62 514 GLY A N 1
ATOM 4110 C CA . GLY A 1 514 ? -6.163 -5.923 -1.308 1.00 96.62 514 GLY A CA 1
ATOM 4111 C C . GLY A 1 514 ? -5.671 -7.108 -2.152 1.00 96.62 514 GLY A C 1
ATOM 4112 O O . GLY A 1 514 ? -5.847 -7.101 -3.372 1.00 96.62 514 GLY A O 1
ATOM 4113 N N . GLY A 1 515 ? -5.150 -8.170 -1.537 1.00 94.50 515 GLY A N 1
ATOM 4114 C CA . GLY A 1 515 ? -4.870 -9.435 -2.209 1.00 94.50 515 GLY A CA 1
ATOM 4115 C C . GLY A 1 515 ? -3.595 -9.442 -3.019 1.00 94.50 515 GLY A C 1
ATOM 4116 O O . GLY A 1 515 ? -3.540 -10.095 -4.062 1.00 94.50 515 GLY A O 1
ATOM 4117 N N . SER A 1 516 ? -2.573 -8.734 -2.564 1.00 82.50 516 SER A N 1
ATOM 4118 C CA . SER A 1 516 ? -1.250 -8.818 -3.154 1.00 82.50 516 SER A CA 1
ATOM 4119 C C . SER A 1 516 ? -0.220 -8.632 -2.053 1.00 82.50 516 SER A C 1
ATOM 4121 O O . SER A 1 516 ? -0.191 -7.618 -1.362 1.00 82.50 516 SER A O 1
ATOM 4123 N N . THR A 1 517 ? 0.661 -9.610 -1.935 1.00 79.38 517 THR A N 1
ATOM 4124 C CA . THR A 1 517 ? 1.929 -9.483 -1.227 1.00 79.38 517 THR A CA 1
ATOM 4125 C C . THR A 1 517 ? 3.030 -9.956 -2.167 1.00 79.38 517 THR A C 1
ATOM 4127 O O . THR A 1 517 ? 2.758 -10.436 -3.274 1.00 79.38 517 THR A O 1
ATOM 4130 N N . GLY A 1 518 ? 4.265 -9.817 -1.719 1.0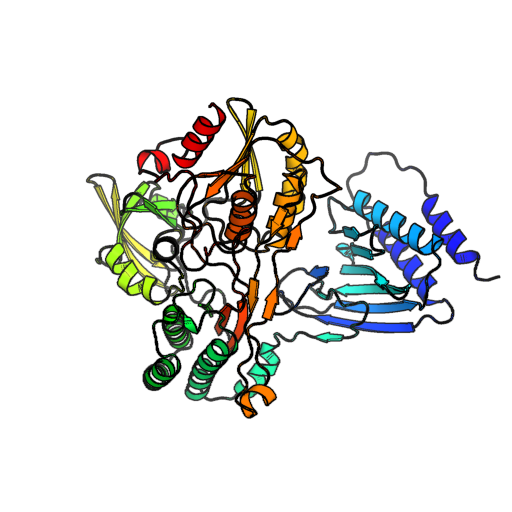0 75.50 518 GLY A N 1
ATOM 4131 C CA . GLY A 1 518 ? 5.425 -10.345 -2.402 1.00 75.50 518 GLY A CA 1
ATOM 4132 C C . GLY A 1 518 ? 6.575 -9.356 -2.427 1.00 75.50 518 GLY A C 1
ATOM 4133 O O . GLY A 1 518 ? 6.448 -8.155 -2.181 1.00 75.50 518 GLY A O 1
ATOM 4134 N N . ASN A 1 519 ? 7.740 -9.887 -2.765 1.00 81.50 519 ASN A N 1
ATOM 4135 C CA . ASN A 1 519 ? 8.965 -9.118 -2.840 1.00 81.50 519 ASN A CA 1
ATOM 4136 C C . ASN A 1 519 ? 9.195 -8.674 -4.279 1.00 81.50 519 ASN A C 1
ATOM 4138 O O . ASN A 1 519 ? 9.296 -9.494 -5.196 1.00 81.50 519 ASN A O 1
ATOM 4142 N N . GLY A 1 520 ? 9.296 -7.365 -4.471 1.00 83.44 520 GLY A N 1
ATOM 4143 C CA . GLY A 1 520 ? 9.598 -6.788 -5.766 1.00 83.44 520 GLY A CA 1
ATOM 4144 C C . GLY A 1 520 ? 11.095 -6.759 -6.046 1.00 83.44 520 GLY A C 1
ATOM 4145 O O . GLY A 1 520 ? 11.876 -6.375 -5.177 1.00 83.44 520 GLY A O 1
ATOM 4146 N N . VAL A 1 521 ? 11.493 -7.107 -7.269 1.00 82.12 521 VAL A N 1
ATOM 4147 C CA . VAL A 1 521 ? 12.787 -6.687 -7.815 1.00 82.12 521 VAL A CA 1
ATOM 4148 C C . VAL A 1 521 ? 12.611 -5.331 -8.487 1.00 82.12 521 VAL A C 1
ATOM 4150 O O . VAL A 1 521 ? 11.617 -5.089 -9.177 1.00 82.12 521 VAL A O 1
ATOM 4153 N N . TYR A 1 522 ? 13.562 -4.433 -8.260 1.00 82.62 522 TYR A N 1
ATOM 4154 C CA . TYR A 1 522 ? 13.497 -3.066 -8.748 1.00 82.62 522 TYR A CA 1
ATOM 4155 C C . TYR A 1 522 ? 14.297 -2.926 -10.048 1.00 82.62 522 TYR A C 1
ATOM 4157 O O . TYR A 1 522 ? 15.501 -3.155 -10.082 1.00 82.62 522 TYR A O 1
ATOM 4165 N N . ILE A 1 523 ? 13.644 -2.503 -11.126 1.00 83.12 523 ILE A N 1
ATOM 4166 C CA . ILE A 1 523 ? 14.227 -2.460 -12.465 1.00 83.12 523 ILE A CA 1
ATOM 4167 C C . ILE A 1 523 ? 14.182 -1.044 -13.018 1.00 83.12 523 ILE A C 1
ATOM 4169 O O . ILE A 1 523 ? 13.116 -0.470 -13.234 1.00 83.12 523 ILE A O 1
ATOM 4173 N N . SER A 1 524 ? 15.348 -0.513 -13.366 1.00 85.25 524 SER A N 1
ATOM 4174 C CA . SER A 1 524 ? 15.429 0.715 -14.150 1.00 85.25 524 SER A CA 1
ATOM 4175 C C . SER A 1 524 ? 14.971 0.511 -15.574 1.00 85.25 524 SER A C 1
ATOM 4177 O O . SER A 1 524 ? 15.583 -0.262 -16.319 1.00 85.25 524 SER A O 1
ATOM 4179 N N . LEU A 1 525 ? 13.972 1.268 -16.005 1.00 87.44 525 LEU A N 1
ATOM 4180 C CA . LEU A 1 525 ? 13.536 1.230 -17.394 1.00 87.44 525 LEU A CA 1
ATOM 4181 C C . LEU A 1 525 ? 14.269 2.300 -18.204 1.00 87.44 525 LEU A C 1
ATOM 4183 O O . LEU A 1 525 ? 14.882 1.986 -19.223 1.00 87.44 525 LEU A O 1
ATOM 4187 N N . MET A 1 526 ? 14.281 3.536 -17.706 1.00 86.12 526 MET A N 1
ATOM 4188 C CA . MET A 1 526 ? 14.994 4.684 -18.275 1.00 86.12 526 MET A CA 1
ATOM 4189 C C . MET A 1 526 ? 15.215 5.759 -17.202 1.00 86.12 526 MET A C 1
ATOM 4191 O O . MET A 1 526 ? 14.801 5.579 -16.059 1.00 86.12 526 MET A O 1
ATOM 4195 N N . ASP A 1 527 ? 15.864 6.876 -17.548 1.00 79.31 527 ASP A N 1
ATOM 4196 C CA . ASP A 1 527 ? 16.078 7.966 -16.586 1.00 79.31 527 ASP A CA 1
ATOM 4197 C C . ASP A 1 527 ? 14.754 8.417 -15.953 1.00 79.31 527 ASP A C 1
ATOM 4199 O O . ASP A 1 527 ? 13.812 8.803 -16.645 1.00 79.31 527 ASP A O 1
ATOM 4203 N N . GLY A 1 528 ? 14.679 8.340 -14.625 1.00 77.75 528 GLY A N 1
ATOM 4204 C CA . GLY A 1 528 ? 13.502 8.728 -13.860 1.00 77.75 528 GLY A CA 1
ATOM 4205 C C . GLY A 1 528 ? 12.287 7.801 -13.973 1.00 77.75 528 GLY A C 1
ATOM 4206 O O . GLY A 1 528 ? 11.258 8.156 -13.402 1.00 77.75 528 GLY A O 1
ATOM 4207 N N . VAL A 1 529 ? 12.368 6.644 -14.646 1.00 86.06 529 VAL A N 1
ATOM 4208 C CA . VAL A 1 529 ? 11.264 5.670 -14.766 1.00 86.06 529 VAL A CA 1
ATOM 4209 C C . VAL A 1 529 ? 11.748 4.262 -14.440 1.00 86.06 529 VAL A C 1
ATOM 4211 O O . VAL A 1 529 ? 12.717 3.765 -15.020 1.00 86.06 529 VAL A O 1
ATOM 4214 N N . ALA A 1 530 ? 11.019 3.585 -13.562 1.00 87.00 530 ALA A N 1
ATOM 4215 C CA . ALA A 1 530 ? 11.375 2.267 -13.067 1.00 87.00 530 ALA A CA 1
ATOM 4216 C C . ALA A 1 530 ? 10.164 1.355 -12.912 1.00 87.00 530 ALA A C 1
ATOM 4218 O O . ALA A 1 530 ? 9.022 1.811 -12.935 1.00 87.00 530 ALA A O 1
ATOM 4219 N N . ALA A 1 531 ? 10.422 0.066 -12.743 1.00 90.50 531 ALA A N 1
ATOM 4220 C CA . ALA A 1 531 ? 9.420 -0.931 -12.427 1.00 90.50 531 ALA A CA 1
ATOM 4221 C C . ALA A 1 531 ? 9.770 -1.678 -11.144 1.00 90.50 531 ALA A C 1
ATOM 4223 O O . ALA A 1 531 ? 10.932 -1.959 -10.868 1.00 90.50 531 ALA A O 1
ATOM 4224 N N . ASN A 1 532 ? 8.742 -2.034 -10.391 1.00 91.81 532 ASN A N 1
ATOM 4225 C CA . ASN A 1 532 ? 8.792 -3.083 -9.389 1.00 91.81 532 ASN A CA 1
ATOM 4226 C C . ASN A 1 532 ? 8.188 -4.340 -10.019 1.00 91.81 532 ASN A C 1
ATOM 4228 O O . ASN A 1 532 ? 7.095 -4.241 -10.572 1.00 91.81 532 ASN A O 1
ATOM 4232 N N . ILE A 1 533 ? 8.869 -5.487 -9.968 1.00 93.44 533 ILE A N 1
ATOM 4233 C CA . ILE A 1 533 ? 8.364 -6.761 -10.508 1.00 93.44 533 ILE A CA 1
ATOM 4234 C C . ILE A 1 533 ? 8.239 -7.780 -9.377 1.00 93.44 533 ILE A C 1
ATOM 4236 O O . ILE A 1 533 ? 9.241 -8.088 -8.736 1.00 93.44 533 ILE A O 1
ATOM 4240 N N . CYS A 1 534 ? 7.042 -8.321 -9.138 1.00 94.31 534 CYS A N 1
ATOM 4241 C CA . CYS A 1 534 ? 6.810 -9.290 -8.067 1.00 94.31 534 CYS A CA 1
ATOM 4242 C C . CYS A 1 534 ? 7.536 -10.615 -8.341 1.00 94.31 534 CYS A C 1
ATOM 4244 O O . CYS A 1 534 ? 7.276 -11.285 -9.341 1.00 94.31 534 CYS A O 1
ATOM 4246 N N . THR A 1 535 ? 8.436 -11.004 -7.440 1.00 92.19 535 THR A N 1
ATOM 4247 C CA . THR A 1 535 ? 9.313 -12.181 -7.590 1.00 92.19 535 THR A CA 1
ATOM 4248 C C . THR A 1 535 ? 9.009 -13.302 -6.612 1.00 92.19 535 THR A C 1
ATOM 4250 O O . THR A 1 535 ? 9.615 -14.371 -6.695 1.00 92.19 535 THR A O 1
ATOM 4253 N N . LYS A 1 536 ? 8.094 -13.065 -5.674 1.00 92.12 536 LYS A N 1
ATOM 4254 C CA . LYS A 1 536 ? 7.815 -13.968 -4.566 1.00 92.12 536 LYS A CA 1
ATOM 4255 C C . LYS A 1 536 ? 6.325 -14.230 -4.480 1.00 92.12 536 LYS A C 1
ATOM 4257 O O . LYS A 1 536 ? 5.528 -13.299 -4.457 1.00 92.12 536 LYS A O 1
ATOM 4262 N N . TYR A 1 537 ? 5.979 -15.505 -4.447 1.00 93.81 537 TYR A N 1
ATOM 4263 C CA . TYR A 1 537 ? 4.624 -15.969 -4.235 1.00 93.81 537 TYR A CA 1
ATOM 4264 C C . TYR A 1 537 ? 4.508 -16.500 -2.817 1.00 93.81 537 TYR A C 1
ATOM 4266 O O . TYR A 1 537 ? 5.070 -17.545 -2.496 1.00 93.81 537 TYR A O 1
ATOM 4274 N N . ASP A 1 538 ? 3.785 -15.762 -1.985 1.00 93.31 538 ASP A N 1
ATOM 4275 C CA . ASP A 1 538 ? 3.513 -16.113 -0.599 1.00 93.31 538 ASP A CA 1
ATOM 4276 C C . ASP A 1 538 ? 2.165 -16.823 -0.445 1.00 93.31 538 ASP A C 1
ATOM 4278 O O . ASP A 1 538 ? 1.199 -16.563 -1.172 1.00 93.31 538 ASP A O 1
ATOM 4282 N N . LYS A 1 539 ? 2.109 -17.703 0.553 1.00 94.00 539 LYS A N 1
ATOM 4283 C CA . LYS A 1 539 ? 0.896 -18.370 1.026 1.00 94.00 539 LYS A CA 1
ATOM 4284 C C . LYS A 1 539 ? 0.616 -17.994 2.472 1.00 94.00 539 LYS A C 1
ATOM 4286 O O . LYS A 1 539 ? 1.525 -17.603 3.199 1.00 94.00 539 LYS A O 1
ATOM 4291 N N . ALA A 1 540 ? -0.633 -18.124 2.902 1.00 93.56 540 ALA A N 1
ATOM 4292 C CA . ALA A 1 540 ? -0.963 -18.036 4.318 1.00 93.56 540 ALA A CA 1
ATOM 4293 C C . ALA A 1 540 ? -0.454 -19.289 5.067 1.00 93.56 540 ALA A C 1
ATOM 4295 O O . ALA A 1 540 ? -0.229 -20.332 4.439 1.00 93.56 540 ALA A O 1
ATOM 4296 N N . PRO A 1 541 ? -0.276 -19.223 6.400 1.00 93.12 541 PRO A N 1
ATOM 4297 C CA . PRO A 1 541 ? -0.058 -20.420 7.211 1.00 93.12 541 PRO A CA 1
ATOM 4298 C C . PRO A 1 541 ? -1.197 -21.426 6.992 1.00 93.12 541 PRO A C 1
ATOM 4300 O O . PRO A 1 541 ? -2.363 -21.038 6.990 1.00 93.12 541 PRO A O 1
ATOM 4303 N N . GLY A 1 542 ? -0.869 -22.700 6.778 1.00 88.88 542 GLY A N 1
ATOM 4304 C CA . GLY A 1 542 ? -1.824 -23.734 6.365 1.00 88.88 542 GLY A CA 1
ATOM 4305 C C . GLY A 1 542 ? -1.930 -23.921 4.846 1.00 88.88 542 GLY A C 1
ATOM 4306 O O . GLY A 1 542 ? -2.577 -24.863 4.394 1.00 88.88 542 GLY A O 1
ATOM 4307 N N . GLY A 1 543 ? -1.255 -23.082 4.052 1.00 87.62 543 GLY A N 1
ATOM 4308 C CA . GLY A 1 543 ? -1.109 -23.250 2.604 1.00 87.62 543 GLY A CA 1
ATOM 4309 C C . GLY A 1 543 ? -2.171 -22.565 1.740 1.00 87.62 543 GLY A C 1
ATOM 4310 O O . GLY A 1 543 ? -2.133 -22.737 0.517 1.00 87.62 543 GLY A O 1
ATOM 4311 N N . ASP A 1 544 ? -3.071 -21.785 2.343 1.00 89.62 544 ASP A N 1
ATOM 4312 C CA . ASP A 1 544 ? -4.132 -21.068 1.634 1.00 89.62 544 ASP A CA 1
ATOM 4313 C C . ASP A 1 544 ? -3.593 -19.926 0.759 1.00 89.62 544 ASP A C 1
ATOM 4315 O O . ASP A 1 544 ? -2.687 -19.172 1.130 1.00 89.62 544 ASP A O 1
ATOM 4319 N N . ASP A 1 545 ? -4.203 -19.777 -0.418 1.00 91.50 545 ASP A N 1
ATOM 4320 C CA . ASP A 1 545 ? -3.890 -18.713 -1.367 1.00 91.50 545 ASP A CA 1
ATOM 4321 C C . ASP A 1 545 ? -4.692 -17.446 -1.079 1.00 91.50 545 ASP A C 1
ATOM 4323 O O . ASP A 1 545 ? -5.918 -17.435 -1.218 1.00 91.50 545 ASP A O 1
ATOM 4327 N N . PHE A 1 546 ? -3.986 -16.352 -0.791 1.00 92.50 546 PHE A N 1
ATOM 4328 C CA . PHE A 1 546 ? -4.581 -15.017 -0.668 1.00 92.50 546 PHE A CA 1
ATOM 4329 C C . PHE A 1 546 ? -4.095 -14.032 -1.746 1.00 92.50 546 PHE A C 1
ATOM 4331 O O . PHE A 1 546 ? -4.806 -13.081 -2.072 1.00 92.50 546 PHE A O 1
ATOM 4338 N N . VAL A 1 547 ? -2.942 -14.272 -2.383 1.00 92.19 547 VAL A N 1
ATOM 4339 C CA . VAL A 1 547 ? -2.472 -13.445 -3.509 1.00 92.19 547 VAL A CA 1
ATOM 4340 C C . VAL A 1 547 ? -3.361 -13.662 -4.738 1.00 92.19 547 VAL A C 1
ATOM 4342 O O . VAL A 1 547 ? -3.522 -14.788 -5.213 1.00 92.19 547 VAL A O 1
ATOM 4345 N N . GLY A 1 548 ? -3.938 -12.580 -5.264 1.00 92.06 548 GLY A N 1
ATOM 4346 C CA . GLY A 1 548 ? -4.975 -12.604 -6.301 1.00 92.06 548 GLY A CA 1
ATOM 4347 C C . GLY A 1 548 ? -6.407 -12.671 -5.763 1.00 92.06 548 GLY A C 1
ATOM 4348 O O . GLY A 1 548 ? -7.342 -12.732 -6.558 1.00 92.06 548 GLY A O 1
ATOM 4349 N N . ARG A 1 549 ? -6.605 -12.692 -4.436 1.00 94.25 549 ARG A N 1
ATOM 4350 C CA . ARG A 1 549 ? -7.934 -12.832 -3.808 1.00 94.25 549 ARG A CA 1
ATOM 4351 C C . ARG A 1 549 ? -8.185 -11.838 -2.676 1.00 94.25 549 ARG A C 1
ATOM 4353 O O . ARG A 1 549 ? -9.279 -11.284 -2.599 1.00 94.25 549 ARG A O 1
ATOM 4360 N N . GLY A 1 550 ? -7.173 -11.591 -1.850 1.00 95.75 550 GLY A N 1
ATOM 4361 C CA . GLY A 1 550 ? -7.314 -10.966 -0.538 1.00 95.75 550 GLY A CA 1
ATOM 4362 C C . GLY A 1 550 ? -7.628 -12.007 0.531 1.00 95.75 550 GLY A C 1
ATOM 4363 O O . GLY A 1 550 ? -8.268 -13.024 0.261 1.00 95.75 550 GLY A O 1
ATOM 4364 N N . LEU A 1 551 ? -7.186 -11.746 1.754 1.00 97.00 551 LEU A N 1
ATOM 4365 C CA . LEU A 1 551 ? -7.671 -12.411 2.953 1.00 97.00 551 LEU A CA 1
ATOM 4366 C C . LEU A 1 551 ? -9.141 -12.051 3.148 1.00 97.00 551 LEU A C 1
ATOM 4368 O O . LEU A 1 551 ? -9.526 -10.877 3.113 1.00 97.00 551 LEU A O 1
ATOM 4372 N N . LEU A 1 552 ? -9.962 -13.075 3.360 1.00 96.44 552 LEU A N 1
ATOM 4373 C CA . LEU A 1 552 ? -11.358 -12.893 3.721 1.00 96.44 552 LEU A CA 1
ATOM 4374 C C . LEU A 1 552 ? -11.454 -12.658 5.235 1.00 96.44 552 LEU A C 1
ATOM 4376 O O . LEU A 1 552 ? -10.851 -13.412 6.005 1.00 96.44 552 LEU A O 1
ATOM 4380 N N . PRO A 1 553 ? -12.198 -11.633 5.684 1.00 97.44 553 PRO A N 1
ATOM 4381 C CA . PRO A 1 553 ? -12.414 -11.425 7.104 1.00 97.44 553 PRO A CA 1
ATOM 4382 C C . PRO A 1 553 ? -13.295 -12.543 7.671 1.00 97.44 553 PRO A C 1
ATOM 4384 O O . PRO A 1 553 ? -14.273 -12.942 7.036 1.00 97.44 553 PRO A O 1
ATOM 4387 N N . ASP A 1 554 ? -13.002 -12.998 8.891 1.00 98.31 554 ASP A N 1
ATOM 4388 C CA . ASP A 1 554 ? -13.852 -13.942 9.630 1.00 98.31 554 ASP A CA 1
ATOM 4389 C C . ASP A 1 554 ? -15.257 -13.369 9.860 1.00 98.31 554 ASP A C 1
ATOM 4391 O O . ASP A 1 554 ? -16.249 -14.097 9.883 1.00 98.31 554 ASP A O 1
ATOM 4395 N N . VAL A 1 555 ? -15.349 -12.043 10.015 1.00 98.38 555 VAL A N 1
ATOM 4396 C CA . VAL A 1 555 ? -16.618 -11.313 10.071 1.00 98.38 555 VAL A CA 1
ATOM 4397 C C . VAL A 1 555 ? -16.573 -10.137 9.106 1.00 98.38 555 VAL A C 1
ATOM 4399 O O . VAL A 1 555 ? -15.916 -9.122 9.357 1.00 98.38 555 VAL A O 1
ATOM 4402 N N . ARG A 1 556 ? -17.308 -10.264 7.999 1.00 97.94 556 ARG A N 1
ATOM 4403 C CA . ARG A 1 556 ? -17.463 -9.180 7.030 1.00 97.94 556 ARG A CA 1
ATOM 4404 C C . ARG A 1 556 ? -18.332 -8.056 7.597 1.00 97.94 556 ARG A C 1
ATOM 4406 O O . ARG A 1 556 ? -19.418 -8.314 8.111 1.00 97.94 556 ARG A O 1
ATOM 4413 N N . VAL A 1 557 ? -17.859 -6.821 7.460 1.00 97.62 557 VAL A N 1
ATOM 4414 C CA . VAL A 1 557 ? -18.568 -5.595 7.836 1.00 97.62 557 VAL A CA 1
ATOM 4415 C C . VAL A 1 557 ? -18.287 -4.516 6.796 1.00 97.62 557 VAL A C 1
ATOM 4417 O O . VAL A 1 557 ? -17.145 -4.082 6.641 1.00 97.62 557 VAL A O 1
ATOM 4420 N N . ASP A 1 558 ? -19.334 -4.078 6.105 1.00 95.25 558 ASP A N 1
ATOM 4421 C CA . ASP A 1 558 ? -19.294 -2.943 5.189 1.00 95.25 558 ASP A CA 1
ATOM 4422 C C . ASP A 1 558 ? -19.612 -1.645 5.965 1.00 95.25 558 ASP A C 1
ATOM 4424 O O . ASP A 1 558 ? -20.482 -1.620 6.839 1.00 95.25 558 ASP A O 1
ATOM 4428 N N . GLU A 1 559 ? -18.891 -0.560 5.672 1.00 95.44 559 GLU A N 1
ATOM 4429 C CA . GLU A 1 559 ? -19.198 0.764 6.226 1.00 95.44 559 GLU A CA 1
ATOM 4430 C C . GLU A 1 559 ? -20.347 1.416 5.442 1.00 95.44 559 GLU A C 1
ATOM 4432 O O . GLU A 1 559 ? -20.433 1.289 4.219 1.00 95.44 559 GLU A O 1
ATOM 4437 N N . THR A 1 560 ? -21.191 2.156 6.154 1.00 95.94 560 THR A N 1
ATOM 4438 C CA . THR A 1 560 ? -22.253 3.011 5.601 1.00 95.94 560 THR A CA 1
ATOM 4439 C C . THR A 1 560 ? -21.817 4.471 5.659 1.00 95.94 560 THR A C 1
ATOM 4441 O O . THR A 1 560 ? -20.862 4.805 6.372 1.00 95.94 560 THR A O 1
ATOM 4444 N N . TYR A 1 561 ? -22.519 5.368 4.958 1.00 95.44 561 TYR A N 1
ATOM 4445 C CA . TYR A 1 561 ? -22.280 6.803 5.133 1.00 95.44 561 TYR A CA 1
ATOM 4446 C C . TYR A 1 561 ? -22.340 7.205 6.618 1.00 95.44 561 TYR A C 1
ATOM 4448 O O . TYR A 1 561 ? -21.431 7.864 7.122 1.00 95.44 561 TYR A O 1
ATOM 4456 N N . ASP A 1 562 ? -23.359 6.744 7.346 1.00 95.19 562 ASP A N 1
ATOM 4457 C CA . ASP A 1 562 ? -23.549 7.109 8.750 1.00 95.19 562 ASP A CA 1
ATOM 4458 C C . ASP A 1 562 ? -22.450 6.562 9.663 1.00 95.19 562 ASP A C 1
ATOM 4460 O O . ASP A 1 562 ? -21.915 7.308 10.487 1.00 95.19 562 ASP A O 1
ATOM 4464 N N . SER A 1 563 ? -22.069 5.288 9.514 1.00 94.88 563 SER A N 1
ATOM 4465 C CA . SER A 1 563 ? -21.016 4.692 10.349 1.00 94.88 563 SER A CA 1
ATOM 4466 C C . SER A 1 563 ? -19.641 5.313 10.103 1.00 94.88 563 SER A C 1
ATOM 4468 O O . SER A 1 563 ? -18.827 5.373 11.022 1.00 94.88 563 SER A O 1
ATOM 4470 N N . TYR A 1 564 ? -19.384 5.810 8.889 1.00 94.62 564 TYR A N 1
ATOM 4471 C CA . TYR A 1 564 ? -18.103 6.412 8.529 1.00 94.62 564 TYR A CA 1
ATOM 4472 C C . TYR A 1 564 ? -18.034 7.922 8.822 1.00 94.62 564 TYR A C 1
ATOM 4474 O O . TYR A 1 564 ? -17.000 8.435 9.264 1.00 94.62 564 TYR A O 1
ATOM 4482 N N . PHE A 1 565 ? -19.110 8.668 8.552 1.00 93.81 565 PHE A N 1
ATOM 4483 C CA . PHE A 1 565 ? -19.103 10.132 8.622 1.00 93.81 565 PHE A CA 1
ATOM 4484 C C . PHE A 1 565 ? -19.727 10.705 9.892 1.00 93.81 565 PHE A C 1
ATOM 4486 O O . PHE A 1 565 ? -19.203 11.709 10.380 1.00 93.81 565 PHE A O 1
ATOM 4493 N N . ASN A 1 566 ? -20.779 10.075 10.424 1.00 90.44 566 ASN A N 1
ATOM 4494 C CA . ASN A 1 566 ? -21.623 10.649 11.477 1.00 90.44 566 ASN A CA 1
ATOM 4495 C C . ASN A 1 566 ? -21.401 10.023 12.862 1.00 90.44 566 ASN A C 1
ATOM 4497 O O . ASN A 1 566 ? -21.731 10.640 13.872 1.00 90.44 566 ASN A O 1
ATOM 4501 N N . GLN A 1 567 ? -20.854 8.808 12.931 1.00 89.06 567 GLN A N 1
ATOM 4502 C CA . GLN A 1 567 ? -20.638 8.088 14.188 1.00 89.06 567 GLN A CA 1
ATOM 4503 C C . GLN A 1 567 ? -19.191 8.210 14.686 1.00 89.06 567 GLN A C 1
ATOM 4505 O O . GLN A 1 567 ? -18.245 8.301 13.907 1.00 89.06 567 GLN A O 1
ATOM 4510 N N . ASN A 1 568 ? -19.015 8.160 16.011 1.00 81.06 568 ASN A N 1
ATOM 4511 C CA . ASN A 1 568 ? -17.692 8.192 16.650 1.00 81.06 568 ASN A CA 1
ATOM 4512 C C . ASN A 1 568 ? -16.893 6.895 16.439 1.00 81.06 568 ASN A C 1
ATOM 4514 O O . ASN A 1 568 ? -15.668 6.885 16.564 1.00 81.06 568 ASN A O 1
ATOM 4518 N N . GLU A 1 569 ? -17.587 5.798 16.136 1.00 88.81 569 GLU A N 1
ATOM 4519 C CA . GLU A 1 569 ? -17.007 4.478 15.928 1.00 88.81 569 GLU A CA 1
ATOM 4520 C C . GLU A 1 569 ? -17.471 3.912 14.591 1.00 88.81 569 GLU A C 1
ATOM 4522 O O . GLU A 1 569 ? -18.669 3.836 14.321 1.00 88.81 569 GLU A O 1
ATOM 4527 N N . SER A 1 570 ? -16.505 3.469 13.790 1.00 94.19 570 SER A N 1
ATOM 4528 C CA . SER A 1 570 ? -16.753 2.773 12.527 1.00 94.19 570 SER A CA 1
ATOM 4529 C C . SER A 1 570 ? -17.495 1.450 12.756 1.00 94.19 570 SER A C 1
ATOM 4531 O O . SER A 1 570 ? -17.285 0.812 13.795 1.00 94.19 570 SER A O 1
ATOM 4533 N N . ALA A 1 571 ? -18.269 0.981 11.776 1.00 96.88 571 ALA A N 1
ATOM 4534 C CA . ALA A 1 571 ? -19.034 -0.263 11.879 1.00 96.88 571 ALA A CA 1
ATOM 4535 C C . ALA A 1 571 ? -18.143 -1.469 12.227 1.00 96.88 571 ALA A C 1
ATOM 4537 O O . ALA A 1 571 ? -18.501 -2.277 13.087 1.00 96.88 571 ALA A O 1
ATOM 4538 N N . ALA A 1 572 ? -16.947 -1.559 11.630 1.00 97.06 572 ALA A N 1
ATOM 4539 C CA . ALA A 1 572 ? -16.004 -2.641 11.925 1.00 97.06 572 ALA A CA 1
ATOM 4540 C C . ALA A 1 572 ? -15.503 -2.619 13.384 1.00 97.06 572 ALA A C 1
ATOM 4542 O O . ALA A 1 572 ? -15.381 -3.670 14.014 1.00 97.06 572 ALA A O 1
ATOM 4543 N N . LEU A 1 573 ? -15.253 -1.426 13.940 1.00 97.00 573 LEU A N 1
ATOM 4544 C CA . LEU A 1 573 ? -14.824 -1.269 15.335 1.00 97.00 573 LEU A CA 1
ATOM 4545 C C . LEU A 1 573 ? -15.936 -1.678 16.306 1.00 97.00 573 LEU A C 1
ATOM 4547 O O . LEU A 1 573 ? -15.676 -2.450 17.226 1.00 97.00 573 LEU A O 1
ATOM 4551 N N . ARG A 1 574 ? -17.172 -1.224 16.071 1.00 96.38 574 ARG A N 1
ATOM 4552 C CA . ARG A 1 574 ? -18.323 -1.623 16.893 1.00 96.38 574 ARG A CA 1
ATOM 4553 C C . ARG A 1 574 ? -18.510 -3.135 16.876 1.00 96.38 574 ARG A C 1
ATOM 4555 O O . ARG A 1 574 ? -18.609 -3.754 17.929 1.00 96.38 574 ARG A O 1
ATOM 4562 N N . LYS A 1 575 ? -18.449 -3.749 15.690 1.00 97.75 575 LYS A N 1
ATOM 4563 C CA . LYS A 1 575 ? -18.582 -5.202 15.571 1.00 97.75 575 LYS A CA 1
ATOM 4564 C C . LYS A 1 575 ? -17.476 -5.953 16.315 1.00 97.75 575 LYS A C 1
ATOM 4566 O O . LYS A 1 575 ? -17.745 -6.991 16.913 1.00 97.75 575 LYS A O 1
ATOM 4571 N N . ALA A 1 576 ? -16.243 -5.449 16.288 1.00 97.75 576 ALA A N 1
ATOM 4572 C CA . ALA A 1 576 ? -15.144 -6.029 17.052 1.00 97.75 576 ALA A CA 1
ATOM 4573 C C . ALA A 1 576 ? -15.372 -5.926 18.569 1.00 97.75 576 ALA A C 1
ATOM 4575 O O . ALA A 1 576 ? -15.114 -6.893 19.281 1.00 97.75 576 ALA A O 1
ATOM 4576 N N . LEU A 1 577 ? -15.899 -4.801 19.060 1.00 96.75 577 LEU A N 1
ATOM 4577 C CA . LEU A 1 577 ? -16.270 -4.649 20.469 1.00 96.75 577 LEU A CA 1
ATOM 4578 C C . LEU A 1 577 ? -17.367 -5.642 20.875 1.00 96.75 577 LEU A C 1
ATOM 4580 O O . LEU A 1 577 ? -17.204 -6.325 21.883 1.00 96.75 577 LEU A O 1
ATOM 4584 N N . ASP A 1 578 ? -18.413 -5.801 20.058 1.00 95.88 578 ASP A N 1
ATOM 4585 C CA . ASP A 1 578 ? -19.490 -6.770 20.312 1.00 95.88 578 ASP A CA 1
ATOM 4586 C C . ASP A 1 578 ? -18.949 -8.203 20.441 1.00 95.88 578 ASP A C 1
ATOM 4588 O O . ASP A 1 578 ? -19.343 -8.947 21.336 1.00 95.88 578 ASP A O 1
ATOM 4592 N N . LEU A 1 579 ? -18.007 -8.590 19.572 1.00 96.69 579 LEU A N 1
ATOM 4593 C CA . LEU A 1 579 ? -17.377 -9.916 19.591 1.00 96.69 579 LEU A CA 1
ATOM 4594 C C . LEU A 1 579 ? -16.495 -10.164 20.823 1.00 96.69 579 LEU A C 1
ATOM 4596 O O . LEU A 1 579 ? -16.205 -11.318 21.117 1.00 96.69 579 LEU A O 1
ATOM 4600 N N . LEU A 1 580 ? -16.046 -9.109 21.509 1.00 95.06 580 LEU A N 1
ATOM 4601 C CA . LEU A 1 580 ? -15.253 -9.190 22.742 1.00 95.06 580 LEU A CA 1
ATOM 4602 C C . LEU A 1 580 ? -16.115 -9.112 24.012 1.00 95.06 580 LEU A C 1
ATOM 4604 O O . LEU A 1 580 ? -15.568 -9.165 25.117 1.00 95.06 580 LEU A O 1
ATOM 4608 N N . LEU A 1 581 ? -17.425 -8.897 23.876 1.00 87.12 581 LEU A N 1
ATOM 4609 C CA . LEU A 1 581 ? -18.397 -8.902 24.976 1.00 87.12 581 LEU A CA 1
ATOM 4610 C C . LEU A 1 581 ? -19.154 -10.234 25.091 1.00 87.12 581 LEU A C 1
ATOM 4612 O O . LEU A 1 581 ? -19.739 -10.491 26.141 1.00 87.12 581 LEU A O 1
ATOM 4616 N N . MET A 1 582 ? -19.142 -11.040 24.025 1.00 70.38 582 MET A N 1
ATOM 4617 C CA . MET A 1 582 ? -19.609 -12.433 23.997 1.00 70.38 582 MET A CA 1
ATOM 4618 C C . MET A 1 582 ? -18.585 -13.354 24.653 1.00 70.38 582 MET A C 1
ATOM 4620 O O . MET A 1 582 ? -19.030 -14.299 25.340 1.00 70.38 582 MET A O 1
#

Sequence (582 aa):
MKKNMLLKFLLLLGCFSVITPHCMRAQTPDQEKAVKSIFKELSKQRGVMKTEVKYSGTMSAEIAGFDWHRAEGRGWTHGTRITLPRIERELLDSLCRLFERLRNELANVQQVNIYAKHGKGTTYFDPSSTFYAFSLQPDSTFCMLTAVAENEVCIPSDWPTRNYYYHPSAEARRTAYFADLAPRQKRLVALSRLWESVKRNFVFMNRTAVNWDSLYAAMIPEMERVKTDDETARLLQRMAARLNDGHTYVFQQKRGSERSLPFTTVLIEGRVWVDRVFSSSLQNEGVRRGMELTHINGMPVKEWAKSRVMPYISSSTAQWTEHEAYDGSQLTMGKPGEKLKLQFAEGEKVLRITCKLGVYKADLAYKEPDVAFRVLDTNVGYLRIRTFNGYHLMGEFQKVYPDLLKTRALIIDIRNNGGGNSGNGDFLASSLVADTLMRGAWSSPKYIPAYASWGTKLDDYQVAEQPLMHNKNMEPYGKPIIVLVNRGTFSAAEDFAALLQGNRQAKLVGMPTGGSTGNGVYISLMDGVAANICTKYDKAPGGDDFVGRGLLPDVRVDETYDSYFNQNESAALRKALDLLLM

pLDDT: mean 85.62, std 15.98, range [26.55, 98.88]

Radius of gyration: 27.08 Å; chains: 1; bounding box: 84×58×73 Å

Foldseek 3Di:
DPPPPLLVVLVVVVPPDDDDPDDPDDDQPVLVVSLVVNVVSLCPDPPKDKAKAKAFAAPALPADDDPDKDDGGPWMKIKIKIKDLADDPSVLLSVLVSLVVVCVVCVVPWDWDHDSVFSKTKTARPVQQKIWIWGQDPSRMIMIMIIHIPPMDTGGPVNRPHRYHDDPVVVVVVCVVVPPPDPLVLLLLLLVQLLVCQVFFFFVPVVQPDDSVVLSVVCSVVSNPDDDPVSSQQSSLLSQLSRLAQQWGKDFQDPAQKFFAQWWWDQAPNFIFTQGHLFPVVVVLVDDGLWTFQDKPNHGLVVLLVPPPLSRHRALEPLLSRCRSRGTGRSGMDGQQDWIWIWIDDPPDIRTDIDGGPPTDSNHDDDDDQWDWDADPPQEIEIEHQEQADPCLLVVCVVCQVSNLRGQEYEYECELHAYHDLVSLLLVLLQADQDKFKQWKKWFADDDVVCVVVVHDDDTHIDHIDTRHRDPVHDHSHHAYEYEYAQNQHASSLSSVLRCVLRVRYFYFEYFYRQHYARWRWADSHNRMIITHGGMQTARNVRHHRRSPGDGTPYYDGFHSCQSPPDPHHRRRVVVVVVVVD